Protein 3CLH (pdb70)

B-factor: mean 32.56, std 14.26, range [7.81, 137.0]

CATH classification: 3.40.50.1970 (+1 more: 1.20.1090.10)

Secondary structure (DSSP, 8-state):
-B--B-SSS-BEEESS---EE-SS-EEEEEEHHHHTTTHHHHHTTEE-S-EEEEEEPSSGGG-SHHHHHHHHHHHHHTT--TT-EEEEEESHHHHHHHHHHHHHBTT--EEEEEE-SHHIIIIISSS-EEEEEETTEEEEEEEE---SEEEE-TTSGGGS-HHHHHHHHHHHHHHHHHH-HHHHHHHHHS-TTTSHHHHHHHHHHHHHHH--TTTTTTHHHHHHHHHHTTTSS--HHHHHHHHHHHHHHHHHHHTSS-HHHHHHHHHHHHHTT--------EE-SSS-EE------HHHHHHHSTT--/-B--B-SS--EEEESSPP-EE-SS-EEEEEETTGGGTTHHHHHTTEE-S-EEEEEEPSSGGG-SHHHHHHHHHHHHHTT--TT-EEEEEESHHHHHHHHHHHHHBTT--EEEEEE-SHHIIIIITSS-EEEEEETTEEEEEEEE---SEEEE-TTGGGGS-HHHHHHHHHHHHHHHHHT-HHHHHHHHHS-TTTSHHHHHHHHHHHHHHH--TTTTTTHHHHHHHHHHH-TTT--HHHHHHHHHHHHHHHHHHTTSS-HHHHHHHHHHHHHTT-------EEEEETTEEEE-----HHHHHHHHTS--

Foldseek 3Di:
DDWDDQDPQEIEAAAQDAAAADAAEEEEEEEPVCCVPCVVVDVVRYHYPYYYYDYDYDDQVRQAVVSLVSSLVVCVVVPHEQAYEYEFEEALSRLQSRLQSQCPRNNHHAYEYEYLFLLCLQPNQPDQQHGGADPVGGSPDGDRGHHNYYYYYCVSHVPDDLQRNLLSVLLLLLLFQAANLVLLVCLLPDDCVVCVSVSSVVSNVSSSVCNDFSSCQLVVQLVVVCVVVVVPDDDSSLSSLVSNLLLLQLCCVVVQEPPVQSVSSVVSSVVSVNDDDPVQWHGNGGRHIDGDDPDDPVSSVVSPVRGD/DDWDAFVDDDTEAEAQDAQDAEAAEEEEEEEPVQCVPCVCVVVVRYDYDYYYYDYFYDDQVRQAVVSLVSLLVVCVVVPPEQAYEYEFREALSRLQSRLQSQCPRNVHHAYEYEYQALQRLLARLPLQQHAGADPVGGRPDGDRGHHRYYYYYCVSHVPDDPQSNLLSVLLLLQLQQAANLVLLVCLVPPDCVVCVSVSSVVSNVSSSVVNDPSSCQLVVQLVVCCVVVHVPPHDSSLSSLVSNLLLLLLCCLVVLDDPVQSVSSVVSCVVSPNDCDCCQWHASGRRHIDGDDDDDPVSSVVSVVRVD

Solvent-accessible surface area: 29070 Å² total; per-residue (Å²): 108,91,92,14,93,36,126,164,90,7,90,0,37,2,10,128,7,45,117,12,143,24,163,74,60,0,1,0,0,0,14,60,107,15,22,64,95,17,18,72,56,0,72,135,64,10,104,30,121,56,51,108,57,2,54,1,91,45,33,84,163,69,14,46,64,125,3,6,72,88,0,14,53,41,0,18,112,5,138,4,62,164,90,1,5,0,1,0,0,1,10,16,35,6,5,18,0,0,0,3,0,0,12,8,1,65,45,30,4,74,7,3,3,0,0,4,30,1,53,0,0,2,34,28,4,4,6,5,91,5,0,6,22,33,143,95,26,84,54,37,8,0,16,112,32,75,6,108,8,0,23,0,2,39,37,2,9,176,69,44,127,146,124,77,30,16,9,0,0,0,0,1,0,2,0,0,0,1,60,34,95,97,0,2,77,57,2,54,110,90,67,10,169,118,9,32,65,80,0,0,73,35,0,1,52,15,10,18,156,42,84,110,56,0,14,76,0,2,42,72,28,0,98,57,25,17,130,155,37,110,84,152,145,21,48,81,4,9,0,2,0,4,0,0,34,22,0,2,6,4,0,39,74,83,57,21,3,81,103,167,38,10,87,74,2,53,73,2,0,133,94,11,98,2,50,48,137,60,221,112,14,0,0,104,8,13,17,42,61,92,89,15,62,176,37,71,150,131,36,61,75,158,6,76,123,101,197,105,140,75,88,10,123,33,124,199,106,17,92,0,35,1,21,119,6,49,119,12,164,36,195,46,57,0,0,0,0,0,14,62,106,15,21,65,91,14,23,92,51,0,79,128,26,14,130,31,122,54,48,108,57,2,53,1,88,47,34,81,164,70,13,47,68,124,3,6,69,85,0,13,50,42,0,17,111,4,141,3,58,164,115,1,8,0,2,2,0,2,10,17,34,5,5,16,0,0,0,3,0,0,11,9,0,71,46,30,4,72,2,7,5,1,1,5,34,1,56,0,0,0,26,27,1,1,6,5,102,4,0,7,21,33,142,96,24,93,51,37,8,0,16,126,37,85,3,120,10,0,26,0,9,34,36,2,5,176,65,34,126,140,122,77,22,52,10,2,0,0,5,0,0,1,2,0,0,3,59,31,109,90,0,2,78,63,2,53,110,108,78,16,188,123,7,34,74,77,0,0,72,43,0,0,53,14,17,12,151,20,62,187,53,0,18,69,0,3,41,72,20,0,110,49,5,17,114,135,42,70,101,172,99,24,48,94,4,12,0,2,0,1,0,0,19,16,0,3,18,2,0,60,70,70,66,48,6,86,121,170,42,37,90,77,3,38,98,3,0,130,101,20,118,1,29,46,116,26,169,107,10,0,0,108,9,8,14,33,52,80,82,11,67,180,44,68,164,126,30,47,92,130,4,86,124,102,142,81

InterPro domains:
  IPR016037 3-dehydroquinate synthase AroB [MF_00110] (1-339)
  IPR016037 3-dehydroquinate synthase AroB [TIGR01357] (25-338)
  IPR030960 3-dehydroquinate synthase, N-terminal domain [PF01761] (57-169)
  IPR030963 3-dehydroquinate synthase family [PIRSF001455] (20-329)
  IPR050071 Dehydroquinate Synthase [PTHR43622] (26-341)
  IPR056179 3-dehydroquinate synthase, C-terminal domain [PF24621] (171-308)

Sequence (616 aa):
ILIPLKEKNYKVFLGELPEIKLKQKALIISDSIVAGLHLPYLLERLKALEVRVCVIESGEKYKNFHSLERILNNAFEMQLNRHSLMIALGGGVISDMVGFASSIYFRGIDFINIPTTLLAQVDASVGGKTGINTPYGKNLIGSFHQPKAVYMDLAFLKTLEKREFQAGVAEIIKMAVCFDKNLVERLETKDLKDCLEEVIFQSVNIKAQVVRAGLNYGHTFGHAIEKETDYERFLHGEAIAIGMRMANDLALSLGMLTLKEYERIENLLKKFDLIFHYKFILPKGVGAFEVASHIPKETIIKVLEKWHILIPLKEKNYKVFLGELPEIKLKQKALIISDSIVAGLHLPYLLERLKALEVRVCVIESGEKYKNFHSLERILNNAFEMQLNRHSLMIALGGGVISDMVGFASSIYFRGIDFINIPTTLLAQVDASVGGKTGINTPYGKNLIGSFHQPKAVYMDLAFLKTLEKREFQAGVAEIIKMAVCFDKNLVERLETKDLKDCLEEVIFQSVNIKAQVVRAGLNYGHTFGHAIEKETDYERFLHGEAIAIGMRMANDLALSLGMLTLKEYERIENLLKKFDLIFHYKFILPKGVGAFEVASHIPKETIIKVLEKWH

GO terms:
  GO:0003856 3-dehydroquinate synthase activity (F, EXP)

Nearest PDB structures (foldseek):
  3clh-assembly1_B  TM=9.891E-01  e=1.756E-57  Helicobacter pylori
  3okf-assembly1_B  TM=9.261E-01  e=2.966E-32  Vibrio cholerae O1 biovar El Tor str. N16961
  6lk2-assembly1_A  TM=9.214E-01  e=8.492E-32  Providencia alcalifaciens F90-2004
  6lk2-assembly1_C  TM=9.181E-01  e=7.127E-32  Providencia alcalifaciens F90-2004
  6lk2-assembly2_B  TM=9.109E-01  e=8.492E-32  Providencia alcalifaciens F90-2004

Structure (mmCIF, N/CA/C/O backbone):
data_3CLH
#
_entry.id   3CLH
#
_cell.length_a   158.294
_cell.length_b   158.294
_cell.length_c   97.387
_cell.angle_alpha   90.00
_cell.angle_beta   90.00
_cell.angle_gamma   120.00
#
_symmetry.space_group_name_H-M   'H 3'
#
loop_
_entity.id
_entity.type
_entity.pdbx_description
1 polymer '3-dehydroquinate synthase'
2 non-polymer 'ZINC ION'
3 non-polymer NICOTINAMIDE-ADENINE-DINUCLEOTIDE
4 water water
#
loop_
_atom_site.group_PDB
_atom_site.id
_atom_site.type_symbol
_atom_site.label_atom_id
_atom_site.label_alt_id
_atom_site.label_comp_id
_atom_site.label_asym_id
_atom_site.label_entity_id
_atom_site.label_seq_id
_atom_site.pdbx_PDB_ins_code
_atom_site.Cartn_x
_atom_site.Cartn_y
_atom_site.Cartn_z
_atom_site.occupancy
_atom_site.B_iso_or_equiv
_atom_site.auth_seq_id
_atom_site.auth_comp_id
_atom_site.auth_asym_id
_atom_site.auth_atom_id
_atom_site.pdbx_PDB_model_num
ATOM 1 N N . ILE A 1 4 ? 40.082 -28.266 40.179 1.00 24.78 4 ILE A N 1
ATOM 2 C CA . ILE A 1 4 ? 38.622 -28.440 40.447 1.00 25.97 4 ILE A CA 1
ATOM 3 C C . ILE A 1 4 ? 38.258 -29.880 40.797 1.00 27.80 4 ILE A C 1
ATOM 4 O O . ILE A 1 4 ? 38.751 -30.826 40.176 1.00 27.33 4 ILE A O 1
ATOM 9 N N . LEU A 1 5 ? 37.400 -30.032 41.803 1.00 28.80 5 LEU A N 1
ATOM 10 C CA . LEU A 1 5 ? 36.840 -31.332 42.164 1.00 31.90 5 LEU A CA 1
ATOM 11 C C . LEU A 1 5 ? 35.475 -31.489 41.506 1.00 33.05 5 LEU A C 1
ATOM 12 O O . LEU A 1 5 ? 34.706 -30.527 41.429 1.00 33.46 5 LEU A O 1
ATOM 17 N N . ILE A 1 6 ? 35.179 -32.696 41.027 1.00 35.22 6 ILE A N 1
ATOM 18 C CA . ILE A 1 6 ? 33.929 -32.945 40.302 1.00 37.69 6 ILE A CA 1
ATOM 19 C C . ILE A 1 6 ? 32.995 -33.958 40.995 1.00 39.28 6 ILE A C 1
ATOM 20 O O . ILE A 1 6 ? 33.105 -35.167 40.776 1.00 40.02 6 ILE A O 1
ATOM 25 N N . PRO A 1 7 ? 32.087 -33.464 41.860 1.00 40.87 7 PRO A N 1
ATOM 26 C CA . PRO A 1 7 ? 31.038 -34.324 42.407 1.00 41.95 7 PRO A CA 1
ATOM 27 C C . PRO A 1 7 ? 29.951 -34.621 41.374 1.00 42.58 7 PRO A C 1
ATOM 28 O O . PRO A 1 7 ? 29.467 -33.707 40.701 1.00 42.73 7 PRO A O 1
ATOM 32 N N . LEU A 1 8 ? 29.585 -35.895 41.258 1.00 43.99 8 LEU A N 1
ATOM 33 C CA . LEU A 1 8 ? 28.536 -36.334 40.342 1.00 45.92 8 LEU A CA 1
ATOM 34 C C . LEU A 1 8 ? 27.241 -36.548 41.123 1.00 46.61 8 LEU A C 1
ATOM 35 O O . LEU A 1 8 ? 27.249 -37.172 42.188 1.00 47.12 8 LEU A O 1
ATOM 40 N N . LYS A 1 9 ? 26.136 -36.027 40.593 1.00 47.78 9 LYS A N 1
ATOM 41 C CA . LYS A 1 9 ? 24.819 -36.211 41.205 1.00 49.22 9 LYS A CA 1
ATOM 42 C C . LYS A 1 9 ? 24.305 -37.638 41.033 1.00 50.51 9 LYS A C 1
ATOM 43 O O . LYS A 1 9 ? 24.282 -38.411 41.994 1.00 50.59 9 LYS A O 1
ATOM 49 N N . GLU A 1 10 ? 23.898 -37.979 39.812 1.00 51.94 10 GLU A N 1
ATOM 50 C CA . GLU A 1 10 ? 23.424 -39.328 39.489 1.00 53.03 10 GLU A CA 1
ATOM 51 C C . GLU A 1 10 ? 23.684 -39.709 38.031 1.00 54.09 10 GLU A C 1
ATOM 52 O O . GLU A 1 10 ? 24.146 -40.817 37.749 1.00 54.95 10 GLU A O 1
ATOM 58 N N . LYS A 1 11 ? 23.395 -38.782 37.117 1.00 53.72 11 LYS A N 1
ATOM 59 C CA . LYS A 1 11 ? 23.586 -38.990 35.680 1.00 53.15 11 LYS A CA 1
ATOM 60 C C . LYS A 1 11 ? 23.560 -37.661 34.923 1.00 51.11 11 LYS A C 1
ATOM 61 O O . LYS A 1 11 ? 24.336 -37.461 33.985 1.00 51.77 11 LYS A O 1
ATOM 67 N N . ASN A 1 12 ? 22.666 -36.765 35.342 1.00 48.52 12 ASN A N 1
ATOM 68 C CA . ASN A 1 12 ? 22.408 -35.503 34.641 1.00 45.75 12 ASN A CA 1
ATOM 69 C C . ASN A 1 12 ? 23.609 -34.566 34.503 1.00 41.77 12 ASN A C 1
ATOM 70 O O . ASN A 1 12 ? 24.103 -34.350 33.394 1.00 41.36 12 ASN A O 1
ATOM 75 N N . TYR A 1 13 ? 24.074 -34.018 35.624 1.00 36.39 13 TYR A N 1
ATOM 76 C CA . TYR A 1 13 ? 25.081 -32.956 35.599 1.00 32.57 13 TYR A CA 1
ATOM 77 C C . TYR A 1 13 ? 26.186 -33.117 36.643 1.00 30.80 13 TYR A C 1
ATOM 78 O O . TYR A 1 13 ? 26.073 -33.925 37.569 1.00 28.92 13 TYR A O 1
ATOM 87 N N . LYS A 1 14 ? 27.251 -32.335 36.476 1.00 30.27 14 LYS A N 1
ATOM 88 C CA . LYS A 1 14 ? 28.408 -32.370 37.366 1.00 30.33 14 LYS A CA 1
ATOM 89 C C . LYS A 1 14 ? 28.649 -31.009 38.013 1.00 28.79 14 LYS A C 1
ATOM 90 O O . LYS A 1 14 ? 28.582 -29.973 37.346 1.00 27.82 14 LYS A O 1
ATOM 96 N N . VAL A 1 15 ? 28.925 -31.023 39.314 1.00 27.40 15 VAL A N 1
ATOM 97 C CA . VAL A 1 15 ? 29.376 -29.831 40.028 1.00 26.45 15 VAL A CA 1
ATOM 98 C C . VAL A 1 15 ? 30.881 -29.674 39.802 1.00 26.70 15 VAL A C 1
ATOM 99 O O . VAL A 1 15 ? 31.600 -30.665 39.673 1.00 26.50 15 VAL A O 1
ATOM 103 N N . PHE A 1 16 ? 31.343 -28.429 39.727 1.00 25.44 16 PHE A N 1
ATOM 104 C CA . PHE A 1 16 ? 32.767 -28.142 39.581 1.00 25.14 16 PHE A CA 1
ATOM 105 C C . PHE A 1 16 ? 33.231 -27.224 40.709 1.00 25.11 16 PHE A C 1
ATOM 106 O O . PHE A 1 16 ? 33.083 -26.000 40.638 1.00 25.42 16 PHE A O 1
ATOM 114 N N . LEU A 1 17 ? 33.787 -27.834 41.753 1.00 24.00 17 LEU A N 1
ATOM 115 C CA . LEU A 1 17 ? 34.171 -27.119 42.966 1.00 23.30 17 LEU A CA 1
ATOM 116 C C . LEU A 1 17 ? 35.635 -26.683 42.907 1.00 23.10 17 LEU A C 1
ATOM 117 O O . LEU A 1 17 ? 36.546 -27.512 42.970 1.00 22.52 17 LEU A O 1
ATOM 122 N N . GLY A 1 18 ? 35.846 -25.374 42.784 1.00 22.20 18 GLY A N 1
ATOM 123 C CA . GLY A 1 18 ? 37.186 -24.798 42.689 1.00 21.46 18 GLY A CA 1
ATOM 124 C C . GLY A 1 18 ? 37.246 -23.627 41.726 1.00 21.75 18 GLY A C 1
ATOM 125 O O . GLY A 1 18 ? 36.223 -23.004 41.433 1.00 20.76 18 GLY A O 1
ATOM 126 N N . GLU A 1 19 ? 38.448 -23.334 41.232 1.00 22.84 19 GLU A N 1
ATOM 127 C CA . GLU A 1 19 ? 38.672 -22.216 40.311 1.00 24.58 19 GLU A CA 1
ATOM 128 C C . GLU A 1 19 ? 37.984 -22.436 38.966 1.00 24.79 19 GLU A C 1
ATOM 129 O O . GLU A 1 19 ? 38.157 -23.480 38.334 1.00 22.84 19 GLU A O 1
ATOM 135 N N . LEU A 1 20 ? 37.207 -21.441 38.542 1.00 25.62 20 LEU A N 1
ATOM 136 C CA . LEU A 1 20 ? 36.454 -21.499 37.289 1.00 27.50 20 LEU A CA 1
ATOM 137 C C . LEU A 1 20 ? 37.377 -21.719 36.086 1.00 28.93 20 LEU A C 1
ATOM 138 O O . LEU A 1 20 ? 38.319 -20.951 35.878 1.00 30.10 20 LEU A O 1
ATOM 143 N N . PRO A 1 21 ? 37.122 -22.787 35.304 1.00 29.91 21 PRO A N 1
ATOM 144 C CA . PRO A 1 21 ? 37.931 -23.090 34.126 1.00 30.74 21 PRO A CA 1
ATOM 145 C C . PRO A 1 21 ? 37.413 -22.396 32.863 1.00 32.51 21 PRO A C 1
ATOM 146 O O . PRO A 1 21 ? 36.454 -21.622 32.931 1.00 32.10 21 PRO A O 1
ATOM 150 N N . GLU A 1 22 ? 38.054 -22.672 31.729 1.00 34.90 22 GLU A N 1
ATOM 151 C CA . GLU A 1 22 ? 37.620 -22.146 30.438 1.00 36.14 22 GLU A CA 1
ATOM 152 C C . GLU A 1 22 ? 36.339 -22.847 29.989 1.00 35.60 22 GLU A C 1
ATOM 153 O O . GLU A 1 22 ? 36.320 -24.066 29.801 1.00 35.70 22 GLU A O 1
ATOM 159 N N . ILE A 1 23 ? 35.273 -22.067 29.829 1.00 35.27 23 ILE A N 1
ATOM 160 C CA . ILE A 1 23 ? 33.990 -22.594 29.373 1.00 35.08 23 ILE A CA 1
ATOM 161 C C . ILE A 1 23 ? 33.800 -22.279 27.888 1.00 35.02 23 ILE A C 1
ATOM 162 O O . ILE A 1 23 ? 33.408 -21.167 27.519 1.00 35.12 23 ILE A O 1
ATOM 167 N N . LYS A 1 24 ? 34.098 -23.265 27.046 1.00 35.93 24 LYS A N 1
ATOM 168 C CA . LYS A 1 24 ? 33.944 -23.129 25.601 1.00 36.35 24 LYS A CA 1
ATOM 169 C C . LYS A 1 24 ? 32.613 -23.729 25.155 1.00 35.75 24 LYS A C 1
ATOM 170 O O . LYS A 1 24 ? 32.315 -24.891 25.442 1.00 35.84 24 LYS A O 1
ATOM 176 N N . LEU A 1 25 ? 31.821 -22.920 24.456 1.00 35.73 25 LEU A N 1
ATOM 177 C CA . LEU A 1 25 ? 30.477 -23.307 24.034 1.00 35.86 25 LEU A CA 1
ATOM 178 C C . LEU A 1 25 ? 30.296 -23.130 22.530 1.00 35.93 25 LEU A C 1
ATOM 179 O O . LEU A 1 25 ? 30.810 -22.175 21.942 1.00 35.40 25 LEU A O 1
ATOM 184 N N . LYS A 1 26 ? 29.562 -24.056 21.918 1.00 36.64 26 LYS A N 1
ATOM 185 C CA . LYS A 1 26 ? 29.256 -23.992 20.489 1.00 37.32 26 LYS A CA 1
ATOM 186 C C . LYS A 1 26 ? 27.895 -23.343 20.217 1.00 36.42 26 LYS A C 1
ATOM 187 O O . LYS A 1 26 ? 27.360 -23.443 19.108 1.00 37.94 26 LYS A O 1
ATOM 193 N N . GLN A 1 27 ? 27.345 -22.677 21.231 1.00 34.83 27 GLN A N 1
ATOM 194 C CA . GLN A 1 27 ? 26.042 -22.019 21.122 1.00 33.51 27 GLN A CA 1
ATOM 195 C C . GLN A 1 27 ? 26.059 -20.617 21.733 1.00 30.71 27 GLN A C 1
ATOM 196 O O . GLN A 1 27 ? 26.976 -20.267 22.479 1.00 28.85 27 GLN A O 1
ATOM 202 N N . LYS A 1 28 ? 25.039 -19.824 21.406 1.00 28.39 28 LYS A N 1
ATOM 203 C CA . LYS A 1 28 ? 24.884 -18.472 21.943 1.00 27.86 28 LYS A CA 1
ATOM 204 C C . LYS A 1 28 ? 24.531 -18.511 23.429 1.00 26.39 28 LYS A C 1
ATOM 205 O O . LYS A 1 28 ? 23.800 -19.398 23.877 1.00 26.58 28 LYS A O 1
ATOM 211 N N . ALA A 1 29 ? 25.051 -17.545 24.184 1.00 24.70 29 ALA A N 1
ATOM 212 C CA . ALA A 1 29 ? 24.866 -17.512 25.634 1.00 23.11 29 ALA A CA 1
ATOM 213 C C . ALA A 1 29 ? 24.407 -16.151 26.152 1.00 21.76 29 ALA A C 1
ATOM 214 O O . ALA A 1 29 ? 24.854 -15.108 25.670 1.00 20.71 29 ALA A O 1
ATOM 216 N N . LEU A 1 30 ? 23.513 -16.181 27.137 1.00 19.13 30 LEU A N 1
ATOM 217 C CA . LEU A 1 30 ? 23.036 -14.974 27.809 1.00 17.80 30 LEU A CA 1
ATOM 218 C C . LEU A 1 30 ? 23.341 -15.054 29.304 1.00 17.30 30 LEU A C 1
ATOM 219 O O . LEU A 1 30 ? 22.822 -15.926 30.006 1.00 17.86 30 LEU A O 1
ATOM 224 N N . ILE A 1 31 ? 24.191 -14.146 29.778 1.00 16.53 31 ILE A N 1
ATOM 225 C CA . ILE A 1 31 ? 24.554 -14.086 31.194 1.00 15.68 31 ILE A CA 1
ATOM 226 C C . ILE A 1 31 ? 23.603 -13.158 31.945 1.00 16.52 31 ILE A C 1
ATOM 227 O O . ILE A 1 31 ? 23.391 -12.012 31.541 1.00 15.73 31 ILE A O 1
ATOM 232 N N . ILE A 1 32 ? 23.029 -13.665 33.033 1.00 16.53 32 ILE A N 1
ATOM 233 C CA . ILE A 1 32 ? 22.160 -12.868 33.894 1.00 17.19 32 ILE A CA 1
ATOM 234 C C . ILE A 1 32 ? 22.777 -12.736 35.286 1.00 17.91 32 ILE A C 1
ATOM 235 O O . ILE A 1 32 ? 23.078 -13.736 35.943 1.00 18.73 32 ILE A O 1
ATOM 240 N N . SER A 1 33 ? 22.967 -11.492 35.717 1.00 17.54 33 SER A N 1
ATOM 241 C CA . SER A 1 33 ? 23.567 -11.182 37.012 1.00 17.85 33 SER A CA 1
ATOM 242 C C . SER A 1 33 ? 22.825 -10.023 37.680 1.00 17.77 33 SER A C 1
ATOM 243 O O . SER A 1 33 ? 21.921 -9.435 37.083 1.00 17.79 33 SER A O 1
ATOM 246 N N . ASP A 1 34 ? 23.195 -9.709 38.921 1.00 16.03 34 ASP A N 1
ATOM 247 C CA . ASP A 1 34 ? 22.636 -8.547 39.614 1.00 15.04 34 ASP A CA 1
ATOM 248 C C . ASP A 1 34 ? 23.617 -7.371 39.640 1.00 14.59 34 ASP A C 1
ATOM 249 O O . ASP A 1 34 ? 24.788 -7.527 39.287 1.00 15.10 34 ASP A O 1
ATOM 254 N N . SER A 1 35 ? 23.129 -6.206 40.063 1.00 14.11 35 SER A N 1
ATOM 255 C CA . SER A 1 35 ? 23.904 -4.960 40.046 1.00 13.41 35 SER A CA 1
ATOM 256 C C . SER A 1 35 ? 25.216 -5.020 40.836 1.00 14.70 35 SER A C 1
ATOM 257 O O . SER A 1 35 ? 26.221 -4.445 40.413 1.00 14.81 35 SER A O 1
ATOM 260 N N . ILE A 1 36 ? 25.200 -5.715 41.971 1.00 15.55 36 ILE A N 1
ATOM 261 C CA . ILE A 1 36 ? 26.381 -5.821 42.834 1.00 16.80 36 ILE A CA 1
ATOM 262 C C . ILE A 1 36 ? 27.401 -6.832 42.291 1.00 17.46 36 ILE A C 1
ATOM 263 O O . ILE A 1 36 ? 28.602 -6.548 42.258 1.00 17.71 36 ILE A O 1
ATOM 268 N N . VAL A 1 37 ? 26.917 -7.997 41.862 1.00 17.82 37 VAL A N 1
ATOM 269 C CA . VAL A 1 37 ? 27.778 -9.065 41.335 1.00 17.42 37 VAL A CA 1
ATOM 270 C C . VAL A 1 37 ? 28.431 -8.677 40.002 1.00 17.82 37 VAL A C 1
ATOM 271 O O . VAL A 1 37 ? 29.590 -9.019 39.752 1.00 18.68 37 VAL A O 1
ATOM 275 N N . ALA A 1 38 ? 27.690 -7.951 39.164 1.00 17.59 38 ALA A N 1
ATOM 276 C CA . ALA A 1 38 ? 28.184 -7.509 37.856 1.00 17.24 38 ALA A CA 1
ATOM 277 C C . ALA A 1 38 ? 29.376 -6.554 37.954 1.00 17.33 38 ALA A C 1
ATOM 278 O O . ALA A 1 38 ? 30.212 -6.501 37.049 1.00 17.68 38 ALA A O 1
ATOM 280 N N . GLY A 1 39 ? 29.444 -5.803 39.050 1.00 18.80 39 GLY A N 1
ATOM 281 C CA . GLY A 1 39 ? 30.549 -4.877 39.290 1.00 19.73 39 GLY A CA 1
ATOM 282 C C . GLY A 1 39 ? 31.656 -5.459 40.150 1.00 19.29 39 GLY A C 1
ATOM 283 O O . GLY A 1 39 ? 32.509 -4.723 40.651 1.00 20.62 39 GLY A O 1
ATOM 284 N N . LEU A 1 40 ? 31.643 -6.781 40.321 1.00 19.49 40 LEU A N 1
ATOM 285 C CA . LEU A 1 40 ? 32.632 -7.467 41.152 1.00 18.76 40 LEU A CA 1
ATOM 286 C C . LEU A 1 40 ? 33.163 -8.757 40.526 1.00 18.83 40 LEU A C 1
ATOM 287 O O . LEU A 1 40 ? 34.367 -9.020 40.574 1.00 18.65 40 LEU A O 1
ATOM 292 N N . HIS A 1 41 ? 32.269 -9.553 39.941 1.00 18.51 41 HIS A N 1
ATOM 293 C CA . HIS A 1 41 ? 32.620 -10.904 39.492 1.00 18.31 41 HIS A CA 1
ATOM 294 C C . HIS A 1 41 ? 32.260 -11.231 38.039 1.00 19.49 41 HIS A C 1
ATOM 295 O O . HIS A 1 41 ? 32.483 -12.357 37.583 1.00 19.77 41 HIS A O 1
ATOM 302 N N . LEU A 1 42 ? 31.712 -10.257 37.316 1.00 20.74 42 LEU A N 1
ATOM 303 C CA . LEU A 1 42 ? 31.366 -10.450 35.903 1.00 21.45 42 LEU A CA 1
ATOM 304 C C . LEU A 1 42 ? 32.594 -10.563 34.978 1.00 21.61 42 LEU A C 1
ATOM 305 O O . LEU A 1 42 ? 32.593 -11.399 34.071 1.00 23.05 42 LEU A O 1
ATOM 310 N N . PRO A 1 43 ? 33.634 -9.720 35.193 1.00 22.74 43 PRO A N 1
ATOM 311 C CA . PRO A 1 43 ? 34.878 -9.854 34.423 1.00 22.91 43 PRO A CA 1
ATOM 312 C C . PRO A 1 43 ? 35.566 -11.206 34.611 1.00 23.97 43 PRO A C 1
ATOM 313 O O . PRO A 1 43 ? 36.208 -11.702 33.683 1.00 25.15 43 PRO A O 1
ATOM 317 N N . TYR A 1 44 ? 35.429 -11.783 35.805 1.00 24.46 44 TYR A N 1
ATOM 318 C CA . TYR A 1 44 ? 36.000 -13.091 36.129 1.00 24.55 44 TYR A CA 1
ATOM 319 C C . TYR A 1 44 ? 35.418 -14.194 35.245 1.00 24.40 44 TYR A C 1
ATOM 320 O O . TYR A 1 44 ? 36.125 -15.126 34.859 1.00 25.52 44 TYR A O 1
ATOM 329 N N . LEU A 1 45 ? 34.129 -14.075 34.931 1.00 23.58 45 LEU A N 1
ATOM 330 C CA . LEU A 1 45 ? 33.435 -15.035 34.077 1.00 22.10 45 LEU A CA 1
ATOM 331 C C . LEU A 1 45 ? 33.690 -14.775 32.591 1.00 22.22 45 LEU A C 1
ATOM 332 O O . LEU A 1 45 ? 33.918 -15.713 31.825 1.00 21.43 45 LEU A O 1
ATOM 337 N N . LEU A 1 46 ? 33.655 -13.502 32.199 1.00 22.38 46 LEU A N 1
ATOM 338 C CA . LEU A 1 46 ? 33.793 -13.101 30.794 1.00 23.87 46 LEU A CA 1
ATOM 339 C C . LEU A 1 46 ? 35.169 -13.396 30.191 1.00 25.02 46 LEU A C 1
ATOM 340 O O . LEU A 1 46 ? 35.283 -13.630 28.986 1.00 23.72 46 LEU A O 1
ATOM 345 N N . GLU A 1 47 ? 36.203 -13.381 31.031 1.00 27.21 47 GLU A N 1
ATOM 346 C CA . GLU A 1 47 ? 37.576 -13.641 30.590 1.00 29.73 47 GLU A CA 1
ATOM 347 C C . GLU A 1 47 ? 37.824 -15.105 30.224 1.00 29.71 47 GLU A C 1
ATOM 348 O O . GLU A 1 47 ? 38.726 -15.408 29.439 1.00 29.90 47 GLU A O 1
ATOM 354 N N . ARG A 1 48 ? 37.021 -16.003 30.791 1.00 29.76 48 ARG A N 1
ATOM 355 C CA . ARG A 1 48 ? 37.170 -17.441 30.555 1.00 30.10 48 ARG A CA 1
ATOM 356 C C . ARG A 1 48 ? 35.915 -18.087 29.951 1.00 29.77 48 ARG A C 1
ATOM 357 O O . ARG A 1 48 ? 35.683 -19.289 30.110 1.00 31.17 48 ARG A O 1
ATOM 365 N N . LEU A 1 49 ? 35.118 -17.280 29.253 1.00 29.18 49 LEU A N 1
ATOM 366 C CA . LEU A 1 49 ? 33.937 -17.770 28.546 1.00 28.94 49 LEU A CA 1
ATOM 367 C C . LEU A 1 49 ? 34.068 -17.522 27.046 1.00 29.23 49 LEU A C 1
ATOM 368 O O . LEU A 1 49 ? 34.302 -16.391 26.611 1.00 28.89 49 LEU A O 1
ATOM 373 N N . LYS A 1 50 ? 33.922 -18.590 26.265 1.00 30.75 50 LYS A N 1
ATOM 374 C CA . LYS A 1 50 ? 33.985 -18.510 24.808 1.00 32.52 50 LYS A CA 1
ATOM 375 C C . LYS A 1 50 ? 32.729 -19.119 24.191 1.00 31.55 50 LYS A C 1
ATOM 376 O O . LYS A 1 50 ? 32.420 -20.290 24.419 1.00 31.30 50 LYS A O 1
ATOM 382 N N . ALA A 1 51 ? 32.007 -18.311 23.417 1.00 31.25 51 ALA A N 1
ATOM 383 C CA . ALA A 1 51 ? 30.760 -18.736 22.781 1.00 30.46 51 ALA A CA 1
ATOM 384 C C . ALA A 1 51 ? 30.547 -18.025 21.444 1.00 29.96 51 ALA A C 1
ATOM 385 O O . ALA A 1 51 ? 31.341 -17.160 21.062 1.00 30.15 51 ALA A O 1
ATOM 387 N N . LEU A 1 52 ? 29.481 -18.400 20.737 1.00 29.16 52 LEU A N 1
ATOM 388 C CA . LEU A 1 52 ? 29.111 -17.759 19.472 1.00 29.22 52 LEU A CA 1
ATOM 389 C C . LEU A 1 52 ? 28.739 -16.289 19.663 1.00 28.28 52 LEU A C 1
ATOM 390 O O . LEU A 1 52 ? 29.204 -15.425 18.916 1.00 28.46 52 LEU A O 1
ATOM 395 N N . GLU A 1 53 ? 27.902 -16.017 20.663 1.00 27.07 53 GLU A N 1
ATOM 396 C CA . GLU A 1 53 ? 27.532 -14.649 21.026 1.00 24.93 53 GLU A CA 1
ATOM 397 C C . GLU A 1 53 ? 27.220 -14.552 22.517 1.00 23.71 53 GLU A C 1
ATOM 398 O O . GLU A 1 53 ? 26.477 -15.373 23.062 1.00 24.68 53 GLU A O 1
ATOM 404 N N . VAL A 1 54 ? 27.797 -13.543 23.167 1.00 22.80 54 VAL A N 1
ATOM 405 C CA . VAL A 1 54 ? 27.620 -13.332 24.603 1.00 22.01 54 VAL A CA 1
ATOM 406 C C . VAL A 1 54 ? 27.020 -11.952 24.883 1.00 20.80 54 VAL A C 1
ATOM 407 O O . VAL A 1 54 ? 27.609 -10.926 24.532 1.00 20.63 54 VAL A O 1
ATOM 411 N N . ARG A 1 55 ? 25.844 -11.944 25.506 1.00 18.84 55 ARG A N 1
ATOM 412 C CA . ARG A 1 55 ? 25.193 -10.706 25.939 1.00 17.73 55 ARG A CA 1
ATOM 413 C C . ARG A 1 55 ? 24.813 -10.781 27.416 1.00 17.73 55 ARG A C 1
ATOM 414 O O . ARG A 1 55 ? 24.516 -11.860 27.936 1.00 18.60 55 ARG A O 1
ATOM 422 N N . VAL A 1 56 ? 24.824 -9.630 28.084 1.00 17.09 56 VAL A N 1
ATOM 423 C CA . VAL A 1 56 ? 24.584 -9.563 29.527 1.00 16.52 56 VAL A CA 1
ATOM 424 C C . VAL A 1 56 ? 23.268 -8.855 29.858 1.00 17.02 56 VAL A C 1
ATOM 425 O O . VAL A 1 56 ? 22.976 -7.783 29.323 1.00 16.41 56 VAL A O 1
ATOM 429 N N . CYS A 1 57 ? 22.481 -9.475 30.735 1.00 17.04 57 CYS A N 1
ATOM 430 C CA . CYS A 1 57 ? 21.264 -8.873 31.272 1.00 16.55 57 CYS A CA 1
ATOM 431 C C . CYS A 1 57 ? 21.396 -8.738 32.787 1.00 17.13 57 CYS A C 1
ATOM 432 O O . CYS A 1 57 ? 21.576 -9.733 33.491 1.00 18.54 57 CYS A O 1
ATOM 435 N N . VAL A 1 58 ? 21.310 -7.506 33.282 1.00 16.70 58 VAL A N 1
ATOM 436 C CA . VAL A 1 58 ? 21.495 -7.242 34.710 1.00 15.47 58 VAL A CA 1
ATOM 437 C C . VAL A 1 58 ? 20.195 -6.831 35.406 1.00 15.99 58 VAL A C 1
ATOM 438 O O . VAL A 1 58 ? 19.538 -5.866 35.010 1.00 15.46 58 VAL A O 1
ATOM 442 N N . ILE A 1 59 ? 19.836 -7.593 36.436 1.00 15.80 59 ILE A N 1
ATOM 443 C CA . ILE A 1 59 ? 18.697 -7.286 37.295 1.00 15.26 59 ILE A CA 1
ATOM 444 C C . ILE A 1 59 ? 19.198 -6.473 38.490 1.00 15.88 59 ILE A C 1
ATOM 445 O O . ILE A 1 59 ? 20.369 -6.567 38.859 1.00 16.64 59 ILE A O 1
ATOM 450 N N . GLU A 1 60 ? 18.320 -5.667 39.080 1.00 15.43 60 GLU A N 1
ATOM 451 C CA . GLU A 1 60 ? 18.653 -4.924 40.295 1.00 16.01 60 GLU A CA 1
ATOM 452 C C . GLU A 1 60 ? 18.737 -5.871 41.490 1.00 16.16 60 GLU A C 1
ATOM 453 O O . GLU A 1 60 ? 17.934 -6.799 41.614 1.00 17.02 60 GLU A O 1
ATOM 459 N N . SER A 1 61 ? 19.715 -5.627 42.361 1.00 16.58 61 SER A N 1
ATOM 460 C CA . SER A 1 61 ? 19.953 -6.467 43.535 1.00 15.80 61 SER A CA 1
ATOM 461 C C . SER A 1 61 ? 18.833 -6.353 44.568 1.00 16.62 61 SER A C 1
ATOM 462 O O . SER A 1 61 ? 18.369 -5.252 44.872 1.00 16.54 61 SER A O 1
ATOM 465 N N . GLY A 1 62 ? 18.408 -7.498 45.098 1.00 16.66 62 GLY A N 1
ATOM 466 C CA . GLY A 1 62 ? 17.379 -7.538 46.134 1.00 16.57 62 GLY A CA 1
ATOM 467 C C . GLY A 1 62 ? 16.372 -8.664 45.986 1.00 17.75 62 GLY A C 1
ATOM 468 O O . GLY A 1 62 ? 16.204 -9.226 44.900 1.00 15.58 62 GLY A O 1
ATOM 469 N N . GLU A 1 63 ? 15.705 -8.985 47.092 1.00 18.51 63 GLU A N 1
ATOM 470 C CA . GLU A 1 63 ? 14.657 -10.006 47.129 1.00 19.04 63 GLU A CA 1
ATOM 471 C C . GLU A 1 63 ? 13.370 -9.502 46.472 1.00 19.83 63 GLU A C 1
ATOM 472 O O . GLU A 1 63 ? 12.609 -10.285 45.899 1.00 21.19 63 GLU A O 1
ATOM 478 N N . LYS A 1 64 ? 13.143 -8.191 46.553 1.00 20.72 64 LYS A N 1
ATOM 479 C CA . LYS A 1 64 ? 11.942 -7.558 45.996 1.00 20.17 64 LYS A CA 1
ATOM 480 C C . LYS A 1 64 ? 11.879 -7.591 44.464 1.00 19.94 64 LYS A C 1
ATOM 481 O O . LYS A 1 64 ? 10.817 -7.368 43.878 1.00 19.37 64 LYS A O 1
ATOM 487 N N . TYR A 1 65 ? 13.014 -7.873 43.828 1.00 18.48 65 TYR A N 1
ATOM 488 C CA . TYR A 1 65 ? 13.089 -7.960 42.369 1.00 18.41 65 TYR A CA 1
ATOM 489 C C . TYR A 1 65 ? 12.886 -9.384 41.848 1.00 18.22 65 TYR A C 1
ATOM 490 O O . TYR A 1 65 ? 12.922 -9.620 40.640 1.00 18.46 65 TYR A O 1
ATOM 499 N N . LYS A 1 66 ? 12.664 -10.325 42.764 1.00 17.95 66 LYS A N 1
ATOM 500 C CA . LYS A 1 66 ? 12.368 -11.709 42.401 1.00 18.10 66 LYS A CA 1
ATOM 501 C C . LYS A 1 66 ? 10.882 -11.843 42.059 1.00 18.79 66 LYS A C 1
ATOM 502 O O . LYS A 1 66 ? 10.092 -12.369 42.846 1.00 17.54 66 LYS A O 1
ATOM 508 N N . ASN A 1 67 ? 10.512 -11.349 40.880 1.00 19.34 67 ASN A N 1
ATOM 509 C CA . ASN A 1 67 ? 9.119 -11.349 40.430 1.00 19.01 67 ASN A CA 1
ATOM 510 C C . ASN A 1 67 ? 8.986 -11.592 38.924 1.00 20.14 67 ASN A C 1
ATOM 511 O O . ASN A 1 67 ? 9.940 -12.028 38.275 1.00 19.84 67 ASN A O 1
ATOM 516 N N . PHE A 1 68 ? 7.801 -11.314 38.381 1.00 21.08 68 PHE A N 1
ATOM 517 C CA . PHE A 1 68 ? 7.547 -11.466 36.948 1.00 21.95 68 PHE A CA 1
ATOM 518 C C . PHE A 1 68 ? 8.253 -10.395 36.115 1.00 22.01 68 PHE A C 1
ATOM 519 O O . PHE A 1 68 ? 8.738 -10.681 35.019 1.00 22.62 68 PHE A O 1
ATOM 527 N N . HIS A 1 69 ? 8.301 -9.171 36.641 1.00 21.44 69 HIS A N 1
ATOM 528 C CA . HIS A 1 69 ? 8.890 -8.029 35.935 1.00 21.91 69 HIS A CA 1
ATOM 529 C C . HIS A 1 69 ? 10.348 -8.270 35.538 1.00 20.31 69 HIS A C 1
ATOM 530 O O . HIS A 1 69 ? 10.762 -7.913 34.433 1.00 19.89 69 HIS A O 1
ATOM 537 N N . SER A 1 70 ? 11.115 -8.873 36.443 1.00 18.02 70 SER A N 1
ATOM 538 C CA . SER A 1 70 ? 12.506 -9.228 36.172 1.00 17.16 70 SER A CA 1
ATOM 539 C C . SER A 1 70 ? 12.597 -10.472 35.293 1.00 16.66 70 SER A C 1
ATOM 540 O O . SER A 1 70 ? 13.490 -10.577 34.451 1.00 15.90 70 SER A O 1
ATOM 543 N N . LEU A 1 71 ? 11.668 -11.405 35.499 1.00 17.16 71 LEU A N 1
ATOM 544 C CA . LEU A 1 71 ? 11.585 -12.632 34.707 1.00 18.42 71 LEU A CA 1
ATOM 545 C C . LEU A 1 71 ? 11.285 -12.327 33.239 1.00 19.16 71 LEU A C 1
ATOM 546 O O . LEU A 1 71 ? 11.841 -12.963 32.341 1.00 19.63 71 LEU A O 1
ATOM 551 N N . GLU A 1 72 ? 10.407 -11.350 33.013 1.00 18.70 72 GLU A N 1
ATOM 552 C CA . GLU A 1 72 ? 10.054 -10.893 31.670 1.00 20.09 72 GLU A CA 1
ATOM 553 C C . GLU A 1 72 ? 11.262 -10.279 30.962 1.00 18.88 72 GLU A C 1
ATOM 554 O O . GLU A 1 72 ? 11.448 -10.477 29.761 1.00 19.61 72 GLU A O 1
ATOM 560 N N . ARG A 1 73 ? 12.079 -9.546 31.718 1.00 18.16 73 ARG A N 1
ATOM 561 C CA . ARG A 1 73 ? 13.292 -8.918 31.191 1.00 17.52 73 ARG A CA 1
ATOM 562 C C . ARG A 1 73 ? 14.350 -9.941 30.773 1.00 17.29 73 ARG A C 1
ATOM 563 O O . ARG A 1 73 ? 15.034 -9.751 29.767 1.00 16.85 73 ARG A O 1
ATOM 571 N N . ILE A 1 74 ? 14.476 -11.017 31.549 1.00 17.26 74 ILE A N 1
ATOM 572 C CA . ILE A 1 74 ? 15.400 -12.111 31.234 1.00 16.75 74 ILE A CA 1
ATOM 573 C C . ILE A 1 74 ? 14.972 -12.822 29.946 1.00 17.07 74 ILE A C 1
ATOM 574 O O . ILE A 1 74 ? 15.811 -13.166 29.109 1.00 18.25 74 ILE A O 1
ATOM 579 N N . LEU A 1 75 ? 13.663 -13.023 29.794 1.00 17.59 75 LEU A N 1
ATOM 580 C CA . LEU A 1 75 ? 13.098 -13.641 28.595 1.00 18.24 75 LEU A CA 1
ATOM 581 C C . LEU A 1 75 ? 13.236 -12.737 27.371 1.00 19.09 75 LEU A C 1
ATOM 582 O O . LEU A 1 75 ? 13.603 -13.205 26.292 1.00 19.30 75 LEU A O 1
ATOM 587 N N . ASN A 1 76 ? 12.949 -11.447 27.549 1.00 19.51 76 ASN A N 1
ATOM 588 C CA . ASN A 1 76 ? 13.050 -10.463 26.467 1.00 20.52 76 ASN A CA 1
ATOM 589 C C . ASN A 1 76 ? 14.474 -10.278 25.944 1.00 20.84 76 ASN A C 1
ATOM 590 O O . ASN A 1 76 ? 14.676 -10.118 24.739 1.00 21.76 76 ASN A O 1
ATOM 595 N N . ASN A 1 77 ? 15.450 -10.303 26.852 1.00 20.21 77 ASN A N 1
ATOM 596 C CA . ASN A 1 77 ? 16.867 -10.244 26.482 1.00 19.13 77 ASN A CA 1
ATOM 597 C C . ASN A 1 77 ? 17.307 -11.458 25.669 1.00 18.75 77 ASN A C 1
ATOM 598 O O . ASN A 1 77 ? 18.185 -11.355 24.809 1.00 17.99 77 ASN A O 1
ATOM 603 N N . ALA A 1 78 ? 16.690 -12.603 25.954 1.00 19.59 78 ALA A N 1
ATOM 604 C CA . ALA A 1 78 ? 16.922 -13.831 25.201 1.00 19.02 78 ALA A CA 1
ATOM 605 C C . ALA A 1 78 ? 16.278 -13.757 23.817 1.00 20.03 78 ALA A C 1
ATOM 606 O O . ALA A 1 78 ? 16.811 -14.304 22.849 1.00 19.95 78 ALA A O 1
ATOM 608 N N . PHE A 1 79 ? 15.134 -13.079 23.735 1.00 21.65 79 PHE A N 1
ATOM 609 C CA . PHE A 1 79 ? 14.438 -12.864 22.466 1.00 22.76 79 PHE A CA 1
ATOM 610 C C . PHE A 1 79 ? 15.146 -11.836 21.583 1.00 23.33 79 PHE A C 1
ATOM 611 O O . PHE A 1 79 ? 15.132 -11.953 20.355 1.00 25.34 79 PHE A O 1
ATOM 619 N N . GLU A 1 80 ? 15.757 -10.834 22.215 1.00 23.54 80 GLU A N 1
ATOM 620 C CA . GLU A 1 80 ? 16.441 -9.749 21.504 1.00 23.83 80 GLU A CA 1
ATOM 621 C C . GLU A 1 80 ? 17.693 -10.210 20.757 1.00 24.19 80 GLU A C 1
ATOM 622 O O . GLU A 1 80 ? 17.990 -9.709 19.670 1.00 24.37 80 GLU A O 1
ATOM 628 N N . MET A 1 81 ? 18.419 -11.160 21.342 1.00 24.22 81 MET A N 1
ATOM 629 C CA . MET A 1 81 ? 19.622 -11.713 20.715 1.00 23.59 81 MET A CA 1
ATOM 630 C C . MET A 1 81 ? 19.332 -12.994 19.925 1.00 24.23 81 MET A C 1
ATOM 631 O O . MET A 1 81 ? 20.255 -13.665 19.451 1.00 23.35 81 MET A O 1
ATOM 636 N N . GLN A 1 82 ? 18.043 -13.312 19.789 1.00 25.61 82 GLN A N 1
ATOM 637 C CA . GLN A 1 82 ? 17.556 -14.478 19.040 1.00 27.43 82 GLN A CA 1
ATOM 638 C C . GLN A 1 82 ? 18.112 -15.812 19.549 1.00 26.42 82 GLN A C 1
ATOM 639 O O . GLN A 1 82 ? 18.842 -16.508 18.836 1.00 27.06 82 GLN A O 1
ATOM 645 N N . LEU A 1 83 ? 17.765 -16.153 20.787 1.00 25.64 83 LEU A N 1
ATOM 646 C CA . LEU A 1 83 ? 18.120 -17.451 21.353 1.00 25.56 83 LEU A CA 1
ATOM 647 C C . LEU A 1 83 ? 17.070 -18.493 20.982 1.00 26.16 83 LEU A C 1
ATOM 648 O O . LEU A 1 83 ? 15.874 -18.195 20.944 1.00 25.52 83 LEU A O 1
ATOM 653 N N . ASN A 1 84 ? 17.527 -19.709 20.698 1.00 27.23 84 ASN A N 1
ATOM 654 C CA . ASN A 1 84 ? 16.635 -20.818 20.359 1.00 27.01 84 ASN A CA 1
ATOM 655 C C . ASN A 1 84 ? 16.740 -21.977 21.354 1.00 27.50 84 ASN A C 1
ATOM 656 O O . ASN A 1 84 ? 17.244 -21.799 22.465 1.00 26.64 84 ASN A O 1
ATOM 661 N N . ARG A 1 85 ? 16.263 -23.155 20.952 1.00 26.64 85 ARG A N 1
ATOM 662 C CA . ARG A 1 85 ? 16.257 -24.339 21.820 1.00 26.97 85 ARG A CA 1
ATOM 663 C C . ARG A 1 85 ? 17.653 -24.913 22.093 1.00 26.58 85 ARG A C 1
ATOM 664 O O . ARG A 1 85 ? 17.833 -25.705 23.022 1.00 25.45 85 ARG A O 1
ATOM 672 N N . HIS A 1 86 ? 18.630 -24.506 21.285 1.00 26.63 86 HIS A N 1
ATOM 673 C CA . HIS A 1 86 ? 20.014 -24.953 21.440 1.00 27.19 86 HIS A CA 1
ATOM 674 C C . HIS A 1 86 ? 20.820 -24.024 22.351 1.00 26.00 86 HIS A C 1
ATOM 675 O O . HIS A 1 86 ? 21.880 -24.404 22.854 1.00 25.48 86 HIS A O 1
ATOM 682 N N . SER A 1 87 ? 20.302 -22.816 22.564 1.00 24.72 87 SER A N 1
ATOM 683 C CA . SER A 1 87 ? 21.004 -21.763 23.303 1.00 23.84 87 SER A CA 1
ATOM 684 C C . SER A 1 87 ? 21.137 -22.028 24.807 1.00 23.50 87 SER A C 1
ATOM 685 O O . SER A 1 87 ? 20.523 -22.954 25.344 1.00 21.96 87 SER A O 1
ATOM 688 N N . LEU A 1 88 ? 21.941 -21.200 25.472 1.00 23.23 88 LEU A N 1
ATOM 689 C CA . LEU A 1 88 ? 22.252 -21.366 26.891 1.00 22.69 88 LEU A CA 1
ATOM 690 C C . LEU A 1 88 ? 22.032 -20.078 27.688 1.00 21.34 88 LEU A C 1
ATOM 691 O O . LEU A 1 88 ? 22.223 -18.975 27.172 1.00 21.29 88 LEU A O 1
ATOM 696 N N . MET A 1 89 ? 21.624 -20.236 28.946 1.00 20.20 89 MET A N 1
ATOM 697 C CA . MET A 1 89 ? 21.547 -19.128 29.898 1.00 19.57 89 MET A CA 1
ATOM 698 C C . MET A 1 89 ? 22.547 -19.344 31.032 1.00 19.72 89 MET A C 1
ATOM 699 O O . MET A 1 89 ? 22.747 -20.471 31.486 1.00 19.10 89 MET A O 1
ATOM 704 N N . ILE A 1 90 ? 23.174 -18.260 31.483 1.00 20.17 90 ILE A N 1
ATOM 705 C CA . ILE A 1 90 ? 24.172 -18.334 32.551 1.00 20.17 90 ILE A CA 1
ATOM 706 C C . ILE A 1 90 ? 23.741 -17.508 33.762 1.00 20.34 90 ILE A C 1
ATOM 707 O O . ILE A 1 90 ? 23.496 -16.304 33.651 1.00 19.79 90 ILE A O 1
ATOM 712 N N . ALA A 1 91 ? 23.645 -18.170 34.913 1.00 19.44 91 ALA A N 1
ATOM 713 C CA . ALA A 1 91 ? 23.265 -17.516 36.162 1.00 19.44 91 ALA A CA 1
ATOM 714 C C . ALA A 1 91 ? 24.489 -17.217 37.023 1.00 19.14 91 ALA A C 1
ATOM 715 O O . ALA A 1 91 ? 25.142 -18.132 37.532 1.00 19.52 91 ALA A O 1
ATOM 717 N N . LEU A 1 92 ? 24.799 -15.932 37.169 1.00 18.96 92 LEU A N 1
ATOM 718 C CA . LEU A 1 92 ? 25.913 -15.489 38.002 1.00 17.68 92 LEU A CA 1
ATOM 719 C C . LEU A 1 92 ? 25.406 -14.599 39.137 1.00 17.14 92 LEU A C 1
ATOM 720 O O . LEU A 1 92 ? 25.282 -13.382 38.983 1.00 17.71 92 LEU A O 1
ATOM 725 N N . GLY A 1 93 ? 25.107 -15.224 40.272 1.00 17.12 93 GLY A N 1
ATOM 726 C CA . GLY A 1 93 ? 24.595 -14.512 41.439 1.00 17.03 93 GLY A CA 1
ATOM 727 C C . GLY A 1 93 ? 24.161 -15.445 42.552 1.00 17.59 93 GLY A C 1
ATOM 728 O O . GLY A 1 93 ? 24.553 -16.613 42.585 1.00 17.97 93 GLY A O 1
ATOM 729 N N . GLY A 1 94 ? 23.346 -14.923 43.466 1.00 16.92 94 GLY A N 1
ATOM 730 C CA . GLY A 1 94 ? 22.853 -15.696 44.602 1.00 16.26 94 GLY A CA 1
ATOM 731 C C . GLY A 1 94 ? 21.691 -16.607 44.252 1.00 15.77 94 GLY A C 1
ATOM 732 O O . GLY A 1 94 ? 21.511 -16.988 43.092 1.00 16.80 94 GLY A O 1
ATOM 733 N N . GLY A 1 95 ? 20.901 -16.954 45.265 1.00 16.61 95 GLY A N 1
ATOM 734 C CA . GLY A 1 95 ? 19.741 -17.827 45.091 1.00 16.23 95 GLY A CA 1
ATOM 735 C C . GLY A 1 95 ? 18.589 -17.174 44.349 1.00 15.54 95 GLY A C 1
ATOM 736 O O . GLY A 1 95 ? 17.778 -17.861 43.727 1.00 15.46 95 GLY A O 1
ATOM 737 N N . VAL A 1 96 ? 18.521 -15.845 44.419 1.00 15.77 96 VAL A N 1
ATOM 738 C CA . VAL A 1 96 ? 17.490 -15.066 43.730 1.00 15.59 96 VAL A CA 1
ATOM 739 C C . VAL A 1 96 ? 17.686 -15.116 42.211 1.00 15.31 96 VAL A C 1
ATOM 740 O O . VAL A 1 96 ? 16.724 -15.301 41.461 1.00 15.29 96 VAL A O 1
ATOM 744 N N . ILE A 1 97 ? 18.935 -14.967 41.772 1.00 15.63 97 ILE A N 1
ATOM 745 C CA . ILE A 1 97 ? 19.281 -15.001 40.350 1.00 16.44 97 ILE A CA 1
ATOM 746 C C . ILE A 1 97 ? 19.088 -16.402 39.760 1.00 16.49 97 ILE A C 1
ATOM 747 O O . ILE A 1 97 ? 18.448 -16.555 38.718 1.00 18.13 97 ILE A O 1
ATOM 752 N N . SER A 1 98 ? 19.626 -17.413 40.442 1.00 17.80 98 SER A N 1
ATOM 753 C CA . SER A 1 98 ? 19.563 -18.806 39.986 1.00 18.00 98 SER A CA 1
ATOM 754 C C . SER A 1 98 ? 18.134 -19.327 39.814 1.00 17.25 98 SER A C 1
ATOM 755 O O . SER A 1 98 ? 17.853 -20.077 38.877 1.00 17.63 98 SER A O 1
ATOM 758 N N . ASP A 1 99 ? 17.246 -18.928 40.723 1.00 16.76 99 ASP A N 1
ATOM 759 C CA . ASP A 1 99 ? 15.837 -19.319 40.663 1.00 16.54 99 ASP A CA 1
ATOM 760 C C . ASP A 1 99 ? 15.100 -18.647 39.506 1.00 17.33 99 ASP A C 1
ATOM 761 O O . ASP A 1 99 ? 14.220 -19.253 38.893 1.00 17.54 99 ASP A O 1
ATOM 766 N N . MET A 1 100 ? 15.464 -17.398 39.216 1.00 17.58 100 MET A N 1
ATOM 767 C CA . MET A 1 100 ? 14.860 -16.647 38.114 1.00 18.57 100 MET A CA 1
ATOM 768 C C . MET A 1 100 ? 15.354 -17.133 36.752 1.00 18.33 100 MET A C 1
ATOM 769 O O . MET A 1 100 ? 14.552 -17.338 35.840 1.00 20.51 100 MET A O 1
ATOM 774 N N . VAL A 1 101 ? 16.669 -17.313 36.627 1.00 17.92 101 VAL A N 1
ATOM 775 C CA . VAL A 1 101 ? 17.289 -17.793 35.388 1.00 17.22 101 VAL A CA 1
ATOM 776 C C . VAL A 1 101 ? 16.864 -19.231 35.086 1.00 17.17 101 VAL A C 1
ATOM 777 O O . VAL A 1 101 ? 16.545 -19.562 33.942 1.00 16.48 101 VAL A O 1
ATOM 781 N N . GLY A 1 102 ? 16.852 -20.069 36.121 1.00 16.35 102 GLY A N 1
ATOM 782 C CA . GLY A 1 102 ? 16.442 -21.466 35.996 1.00 17.66 102 GLY A CA 1
ATOM 783 C C . GLY A 1 102 ? 14.995 -21.634 35.568 1.00 17.75 102 GLY A C 1
ATOM 784 O O . GLY A 1 102 ? 14.670 -22.550 34.810 1.00 18.74 102 GLY A O 1
ATOM 785 N N . PHE A 1 103 ? 14.127 -20.749 36.057 1.00 16.72 103 PHE A N 1
ATOM 786 C CA . PHE A 1 103 ? 12.715 -20.757 35.678 1.00 16.77 103 PHE A CA 1
ATOM 787 C C . PHE A 1 103 ? 12.497 -20.133 34.299 1.00 16.90 103 PHE A C 1
ATOM 788 O O . PHE A 1 103 ? 11.607 -20.555 33.559 1.00 16.75 103 PHE A O 1
ATOM 796 N N . ALA A 1 104 ? 13.311 -19.133 33.964 1.00 16.01 104 ALA A N 1
ATOM 797 C CA . ALA A 1 104 ? 13.250 -18.486 32.652 1.00 15.34 104 ALA A CA 1
ATOM 798 C C . ALA A 1 104 ? 13.737 -19.416 31.543 1.00 15.28 104 ALA A C 1
ATOM 799 O O . ALA A 1 104 ? 13.184 -19.416 30.443 1.00 15.12 104 ALA A O 1
ATOM 801 N N . SER A 1 105 ? 14.768 -20.205 31.844 1.00 15.40 105 SER A N 1
ATOM 802 C CA . SER A 1 105 ? 15.326 -21.165 30.891 1.00 15.86 105 SER A CA 1
ATOM 803 C C . SER A 1 105 ? 14.410 -22.370 30.678 1.00 15.59 105 SER A C 1
ATOM 804 O O . SER A 1 105 ? 14.408 -22.970 29.603 1.00 15.76 105 SER A O 1
ATOM 807 N N . SER A 1 106 ? 13.637 -22.715 31.707 1.00 16.97 106 SER A N 1
ATOM 808 C CA . SER A 1 106 ? 12.709 -23.844 31.643 1.00 16.65 106 SER A CA 1
ATOM 809 C C . SER A 1 106 ? 11.492 -23.552 30.765 1.00 17.01 106 SER A C 1
ATOM 810 O O . SER A 1 106 ? 10.895 -24.470 30.199 1.00 16.66 106 SER A O 1
ATOM 813 N N . ILE A 1 107 ? 11.132 -22.274 30.659 1.00 17.79 107 ILE A N 1
ATOM 814 C CA . ILE A 1 107 ? 9.955 -21.861 29.889 1.00 16.89 107 ILE A CA 1
ATOM 815 C C . ILE A 1 107 ? 10.290 -21.318 28.495 1.00 17.11 107 ILE A C 1
ATOM 816 O O . ILE A 1 107 ? 9.447 -21.351 27.595 1.00 17.68 107 ILE A O 1
ATOM 821 N N . TYR A 1 108 ? 11.517 -20.826 28.325 1.00 17.91 108 TYR A N 1
ATOM 822 C CA . TYR A 1 108 ? 11.973 -20.277 27.048 1.00 19.04 108 TYR A CA 1
ATOM 823 C C . TYR A 1 108 ? 12.180 -21.391 26.025 1.00 19.74 108 TYR A C 1
ATOM 824 O O . TYR A 1 108 ? 13.013 -22.280 26.225 1.00 20.80 108 TYR A O 1
ATOM 833 N N . PHE A 1 109 ? 11.411 -21.329 24.935 1.00 20.31 109 PHE A N 1
ATOM 834 C CA . PHE A 1 109 ? 11.370 -22.380 23.905 1.00 20.04 109 PHE A CA 1
ATOM 835 C C . PHE A 1 109 ? 11.093 -23.768 24.495 1.00 19.20 109 PHE A C 1
ATOM 836 O O . PHE A 1 109 ? 11.640 -24.775 24.035 1.00 18.49 109 PHE A O 1
ATOM 844 N N . ARG A 1 110 ? 10.234 -23.793 25.516 1.00 19.65 110 ARG A N 1
ATOM 845 C CA . ARG A 1 110 ? 9.820 -25.015 26.222 1.00 19.14 110 ARG A CA 1
ATOM 846 C C . ARG A 1 110 ? 10.962 -25.781 26.907 1.00 19.98 110 ARG A C 1
ATOM 847 O O . ARG A 1 110 ? 10.855 -26.988 27.145 1.00 19.88 110 ARG A O 1
ATOM 855 N N . GLY A 1 111 ? 12.043 -25.073 27.230 1.00 20.40 111 GLY A N 1
ATOM 856 C CA . GLY A 1 111 ? 13.164 -25.664 27.958 1.00 20.28 111 GLY A CA 1
ATOM 857 C C . GLY A 1 111 ? 14.495 -25.597 27.235 1.00 21.46 111 GLY A C 1
ATOM 858 O O . GLY A 1 111 ? 14.685 -26.243 26.202 1.00 22.60 111 GLY A O 1
ATOM 859 N N . ILE A 1 112 ? 15.414 -24.805 27.785 1.00 21.14 112 ILE A N 1
ATOM 860 C CA . ILE A 1 112 ? 16.787 -24.713 27.279 1.00 20.04 112 ILE A CA 1
ATOM 861 C C . ILE A 1 112 ? 17.797 -24.971 28.401 1.00 20.32 112 ILE A C 1
ATOM 862 O O . ILE A 1 112 ? 17.454 -24.892 29.583 1.00 19.44 112 ILE A O 1
ATOM 867 N N . ASP A 1 113 ? 19.036 -25.281 28.021 1.00 20.57 113 ASP A N 1
ATOM 868 C CA . ASP A 1 113 ? 20.109 -25.543 28.983 1.00 20.61 113 ASP A CA 1
ATOM 869 C C . ASP A 1 113 ? 20.523 -24.271 29.719 1.00 20.80 113 ASP A C 1
ATOM 870 O O . ASP A 1 113 ? 20.572 -23.191 29.126 1.00 19.99 113 ASP A O 1
ATOM 875 N N . PHE A 1 114 ? 20.810 -24.403 31.013 1.00 19.92 114 PHE A N 1
ATOM 876 C CA . PHE A 1 114 ? 21.323 -23.281 31.800 1.00 19.00 114 PHE A CA 1
ATOM 877 C C . PHE A 1 114 ? 22.431 -23.701 32.768 1.00 17.06 114 PHE A C 1
ATOM 878 O O . PHE A 1 114 ? 22.357 -24.762 33.392 1.00 17.24 114 PHE A O 1
ATOM 886 N N . ILE A 1 115 ? 23.458 -22.862 32.870 1.00 16.32 115 ILE A N 1
ATOM 887 C CA . ILE A 1 115 ? 24.587 -23.110 33.764 1.00 15.38 115 ILE A CA 1
ATOM 888 C C . ILE A 1 115 ? 24.511 -22.180 34.975 1.00 15.86 115 ILE A C 1
ATOM 889 O O . ILE A 1 115 ? 24.483 -20.954 34.831 1.00 16.57 115 ILE A O 1
ATOM 894 N N . ASN A 1 116 ? 24.464 -22.778 36.164 1.00 16.04 116 ASN A N 1
ATOM 895 C CA . ASN A 1 116 ? 24.382 -22.026 37.411 1.00 16.73 116 ASN A CA 1
ATOM 896 C C . ASN A 1 116 ? 25.746 -21.864 38.075 1.00 17.39 116 ASN A C 1
ATOM 897 O O . ASN A 1 116 ? 26.409 -22.849 38.408 1.00 16.80 116 ASN A O 1
ATOM 902 N N . ILE A 1 117 ? 26.159 -20.611 38.250 1.00 17.57 117 ILE A N 1
ATOM 903 C CA . ILE A 1 117 ? 27.404 -20.284 38.943 1.00 17.68 117 ILE A CA 1
ATOM 904 C C . ILE A 1 117 ? 27.079 -19.418 40.168 1.00 16.89 117 ILE A C 1
ATOM 905 O O . ILE A 1 117 ? 27.026 -18.188 40.070 1.00 18.15 117 ILE A O 1
ATOM 910 N N . PRO A 1 118 ? 26.836 -20.069 41.324 1.00 16.50 118 PRO A N 1
ATOM 911 C CA . PRO A 1 118 ? 26.469 -19.379 42.564 1.00 15.70 118 PRO A CA 1
ATOM 912 C C . PRO A 1 118 ? 27.612 -18.566 43.172 1.00 16.52 118 PRO A C 1
ATOM 913 O O . PRO A 1 118 ? 28.765 -19.003 43.155 1.00 17.23 118 PRO A O 1
ATOM 917 N N . THR A 1 119 ? 27.279 -17.391 43.702 1.00 17.09 119 THR A N 1
ATOM 918 C CA . THR A 1 119 ? 28.271 -16.493 44.300 1.00 17.17 119 THR A CA 1
ATOM 919 C C . THR A 1 119 ? 28.144 -16.409 45.822 1.00 18.02 119 THR A C 1
ATOM 920 O O . THR A 1 119 ? 29.135 -16.178 46.518 1.00 17.81 119 THR A O 1
ATOM 924 N N . THR A 1 120 ? 26.925 -16.590 46.329 1.00 17.96 120 THR A N 1
ATOM 925 C CA . THR A 1 120 ? 26.677 -16.612 47.773 1.00 17.48 120 THR A CA 1
ATOM 926 C C . THR A 1 120 ? 26.918 -18.006 48.347 1.00 18.70 120 THR A C 1
ATOM 927 O O . THR A 1 120 ? 26.832 -19.005 47.628 1.00 18.59 120 THR A O 1
ATOM 931 N N . LEU A 1 121 ? 27.218 -18.063 49.644 1.00 19.18 121 LEU A N 1
ATOM 932 C CA . LEU A 1 121 ? 27.434 -19.330 50.346 1.00 20.09 121 LEU A CA 1
ATOM 933 C C . LEU A 1 121 ? 26.141 -20.139 50.448 1.00 19.86 121 LEU A C 1
ATOM 934 O O . LEU A 1 121 ? 26.169 -21.369 50.399 1.00 20.19 121 LEU A O 1
ATOM 939 N N . LEU A 1 122 ? 25.020 -19.433 50.586 1.00 18.69 122 LEU A N 1
ATOM 940 C CA . LEU A 1 122 ? 23.692 -20.045 50.636 1.00 20.12 122 LEU A CA 1
ATOM 941 C C . LEU A 1 122 ? 23.352 -20.762 49.328 1.00 20.53 122 LEU A C 1
ATOM 942 O O . LEU A 1 122 ? 22.835 -21.881 49.346 1.00 22.17 122 LEU A O 1
ATOM 947 N N . ALA A 1 123 ? 23.647 -20.112 48.204 1.00 20.16 123 ALA A N 1
ATOM 948 C CA . ALA A 1 123 ? 23.355 -20.670 46.884 1.00 20.47 123 ALA A CA 1
ATOM 949 C C . ALA A 1 123 ? 24.291 -21.818 46.509 1.00 21.29 123 ALA A C 1
ATOM 950 O O . ALA A 1 123 ? 23.920 -22.692 45.724 1.00 22.57 123 ALA A O 1
ATOM 952 N N . GLN A 1 124 ? 25.497 -21.812 47.076 1.00 20.85 124 GLN A N 1
ATOM 953 C CA . GLN A 1 124 ? 26.485 -22.862 46.823 1.00 20.39 124 GLN A CA 1
ATOM 954 C C . GLN A 1 124 ? 26.170 -24.170 47.551 1.00 20.82 124 GLN A C 1
ATOM 955 O O . GLN A 1 124 ? 26.599 -25.241 47.118 1.00 20.36 124 GLN A O 1
ATOM 961 N N . VAL A 1 125 ? 25.422 -24.081 48.650 1.00 22.31 125 VAL A N 1
ATOM 962 C CA . VAL A 1 125 ? 25.123 -25.257 49.475 1.00 24.29 125 VAL A CA 1
ATOM 963 C C . VAL A 1 125 ? 23.663 -25.724 49.404 1.00 26.41 125 VAL A C 1
ATOM 964 O O . VAL A 1 125 ? 23.357 -26.861 49.775 1.00 27.48 125 VAL A O 1
ATOM 968 N N . ASP A 1 126 ? 22.772 -24.858 48.924 1.00 27.64 126 ASP A N 1
ATOM 969 C CA . ASP A 1 126 ? 21.337 -25.149 48.946 1.00 28.37 126 ASP A CA 1
ATOM 970 C C . ASP A 1 126 ? 20.623 -24.916 47.609 1.00 29.51 126 ASP A C 1
ATOM 971 O O . ASP A 1 126 ? 19.909 -25.798 47.126 1.00 31.75 126 ASP A O 1
ATOM 976 N N . ALA A 1 127 ? 20.819 -23.738 47.020 1.00 30.02 127 ALA A N 1
ATOM 977 C CA . ALA A 1 127 ? 20.090 -23.341 45.810 1.00 31.70 127 ALA A CA 1
ATOM 978 C C . ALA A 1 127 ? 20.603 -23.992 44.521 1.00 32.10 127 ALA A C 1
ATOM 979 O O . ALA A 1 127 ? 19.844 -24.153 43.562 1.00 33.64 127 ALA A O 1
ATOM 981 N N . SER A 1 128 ? 21.884 -24.358 44.505 1.00 33.22 128 SER A N 1
ATOM 982 C CA . SER A 1 128 ? 22.520 -24.944 43.322 1.00 33.61 128 SER A CA 1
ATOM 983 C C . SER A 1 128 ? 21.986 -26.338 42.991 1.00 32.80 128 SER A C 1
ATOM 984 O O . SER A 1 128 ? 21.532 -26.584 41.871 1.00 35.10 128 SER A O 1
ATOM 987 N N . VAL A 1 129 ? 22.045 -27.239 43.969 1.00 30.72 129 VAL A N 1
ATOM 988 C CA . VAL A 1 129 ? 21.599 -28.620 43.790 1.00 29.25 129 VAL A CA 1
ATOM 989 C C . VAL A 1 129 ? 20.156 -28.776 44.269 1.00 28.11 129 VAL A C 1
ATOM 990 O O . VAL A 1 129 ? 19.817 -28.384 45.388 1.00 28.21 129 VAL A O 1
ATOM 994 N N . GLY A 1 130 ? 19.313 -29.344 43.409 1.00 26.88 130 GLY A N 1
ATOM 995 C CA . GLY A 1 130 ? 17.904 -29.562 43.726 1.00 25.44 130 GLY A CA 1
ATOM 996 C C . GLY A 1 130 ? 17.006 -29.487 42.506 1.00 25.86 130 GLY A C 1
ATOM 997 O O . GLY A 1 130 ? 16.168 -30.365 42.288 1.00 26.71 130 GLY A O 1
ATOM 998 N N . GLY A 1 131 ? 17.184 -28.433 41.713 1.00 24.78 131 GLY A N 1
ATOM 999 C CA . GLY A 1 131 ? 16.384 -28.218 40.509 1.00 23.54 131 GLY A CA 1
ATOM 1000 C C . GLY A 1 131 ? 15.215 -27.273 40.719 1.00 22.80 131 GLY A C 1
ATOM 1001 O O . GLY A 1 131 ? 14.536 -26.897 39.761 1.00 23.27 131 GLY A O 1
ATOM 1002 N N . LYS A 1 132 ? 14.984 -26.892 41.975 1.00 21.85 132 LYS A N 1
ATOM 1003 C CA . LYS A 1 132 ? 13.887 -25.993 42.336 1.00 21.28 132 LYS A CA 1
ATOM 1004 C C . LYS A 1 132 ? 14.145 -24.565 41.860 1.00 19.95 132 LYS A C 1
ATOM 1005 O O . LYS A 1 132 ? 15.126 -23.931 42.258 1.00 19.43 132 LYS A O 1
ATOM 1011 N N . THR A 1 133 ? 13.258 -24.077 40.996 1.00 19.12 133 THR A N 1
ATOM 1012 C CA . THR A 1 133 ? 13.343 -22.720 40.457 1.00 18.44 133 THR A CA 1
ATOM 1013 C C . THR A 1 133 ? 12.012 -21.999 40.659 1.00 17.72 133 THR A C 1
ATOM 1014 O O . THR A 1 133 ? 10.993 -22.638 40.930 1.00 17.15 133 THR A O 1
ATOM 1018 N N . GLY A 1 134 ? 12.022 -20.672 40.538 1.00 17.26 134 GLY A N 1
ATOM 1019 C CA . GLY A 1 134 ? 10.788 -19.896 40.634 1.00 16.71 134 GLY A CA 1
ATOM 1020 C C . GLY A 1 134 ? 10.921 -18.425 40.975 1.00 16.46 134 GLY A C 1
ATOM 1021 O O . GLY A 1 134 ? 12.026 -17.905 41.143 1.00 15.01 134 GLY A O 1
ATOM 1022 N N . ILE A 1 135 ? 9.770 -17.761 41.069 1.00 16.93 135 ILE A N 1
ATOM 1023 C CA . ILE A 1 135 ? 9.681 -16.337 41.404 1.00 17.31 135 ILE A CA 1
ATOM 1024 C C . ILE A 1 135 ? 8.620 -16.095 42.482 1.00 17.76 135 ILE A C 1
ATOM 1025 O O . ILE A 1 135 ? 7.819 -16.984 42.784 1.00 17.75 135 ILE A O 1
ATOM 1030 N N . ASN A 1 136 ? 8.622 -14.893 43.056 1.00 19.69 136 ASN A N 1
ATOM 1031 C CA . ASN A 1 136 ? 7.638 -14.517 44.073 1.00 20.84 136 ASN A CA 1
ATOM 1032 C C . ASN A 1 136 ? 6.404 -13.842 43.478 1.00 22.96 136 ASN A C 1
ATOM 1033 O O . ASN A 1 136 ? 6.497 -13.110 42.489 1.00 23.00 136 ASN A O 1
ATOM 1038 N N . THR A 1 137 ? 5.254 -14.099 44.095 1.00 25.36 137 THR A N 1
ATOM 1039 C CA . THR A 1 137 ? 3.976 -13.528 43.670 1.00 27.72 137 THR A CA 1
ATOM 1040 C C . THR A 1 137 ? 3.293 -12.812 44.842 1.00 28.56 137 THR A C 1
ATOM 1041 O O . THR A 1 137 ? 3.650 -13.053 45.998 1.00 28.57 137 THR A O 1
ATOM 1045 N N . PRO A 1 138 ? 2.319 -11.918 44.552 1.00 29.90 138 PRO A N 1
ATOM 1046 C CA . PRO A 1 138 ? 1.548 -11.248 45.610 1.00 29.82 138 PRO A CA 1
ATOM 1047 C C . PRO A 1 138 ? 0.878 -12.203 46.604 1.00 29.60 138 PRO A C 1
ATOM 1048 O O . PRO A 1 138 ? 0.538 -11.792 47.715 1.00 30.56 138 PRO A O 1
ATOM 1052 N N . TYR A 1 139 ? 0.695 -13.460 46.201 1.00 28.30 139 TYR A N 1
ATOM 1053 C CA . TYR A 1 139 ? 0.093 -14.479 47.060 1.00 28.46 139 TYR A CA 1
ATOM 1054 C C . TYR A 1 139 ? 1.113 -15.180 47.964 1.00 28.31 139 TYR A C 1
ATOM 1055 O O . TYR A 1 139 ? 0.736 -15.822 48.948 1.00 28.45 139 TYR A O 1
ATOM 1064 N N . GLY A 1 140 ? 2.397 -15.052 47.630 1.00 27.85 140 GLY A N 1
ATOM 1065 C CA . GLY A 1 140 ? 3.470 -15.635 48.436 1.00 26.67 140 GLY A CA 1
ATOM 1066 C C . GLY A 1 140 ? 4.755 -15.912 47.675 1.00 26.35 140 GLY A C 1
ATOM 1067 O O . GLY A 1 140 ? 4.828 -15.708 46.461 1.00 26.80 140 GLY A O 1
ATOM 1068 N N . LYS A 1 141 ? 5.765 -16.387 48.400 1.00 25.56 141 LYS A N 1
ATOM 1069 C CA . LYS A 1 141 ? 7.088 -16.654 47.832 1.00 26.01 141 LYS A CA 1
ATOM 1070 C C . LYS A 1 141 ? 7.203 -18.057 47.243 1.00 25.56 141 LYS A C 1
ATOM 1071 O O . LYS A 1 141 ? 6.673 -19.020 47.804 1.00 24.77 141 LYS A O 1
ATOM 1077 N N . ASN A 1 142 ? 7.902 -18.151 46.111 1.00 25.08 142 ASN A N 1
ATOM 1078 C CA . ASN A 1 142 ? 8.201 -19.421 45.430 1.00 25.81 142 ASN A CA 1
ATOM 1079 C C . ASN A 1 142 ? 6.979 -20.302 45.143 1.00 25.29 142 ASN A C 1
ATOM 1080 O O . ASN A 1 142 ? 7.040 -21.528 45.277 1.00 25.79 142 ASN A O 1
ATOM 1085 N N . LEU A 1 143 ? 5.878 -19.671 44.744 1.00 24.72 143 LEU A N 1
ATOM 1086 C CA . LEU A 1 143 ? 4.642 -20.392 44.434 1.00 23.80 143 LEU A CA 1
ATOM 1087 C C . LEU A 1 143 ? 4.466 -20.622 42.931 1.00 23.26 143 LEU A C 1
ATOM 1088 O O . LEU A 1 143 ? 3.682 -21.477 42.515 1.00 23.51 143 LEU A O 1
ATOM 1093 N N . ILE A 1 144 ? 5.198 -19.851 42.129 1.00 22.81 144 ILE A N 1
ATOM 1094 C CA . ILE A 1 144 ? 5.231 -20.038 40.679 1.00 22.12 144 ILE A CA 1
ATOM 1095 C C . ILE A 1 144 ? 6.655 -20.376 40.240 1.00 22.34 144 ILE A C 1
ATOM 1096 O O . ILE A 1 144 ? 7.552 -19.531 40.301 1.00 23.20 144 ILE A O 1
ATOM 1101 N N . GLY A 1 145 ? 6.850 -21.621 39.812 1.00 21.17 145 GLY A N 1
ATOM 1102 C CA . GLY A 1 145 ? 8.163 -22.105 39.393 1.00 20.32 145 GLY A CA 1
ATOM 1103 C C . GLY A 1 145 ? 8.123 -23.432 38.659 1.00 20.10 145 GLY A C 1
ATOM 1104 O O . GLY A 1 145 ? 7.069 -23.852 38.179 1.00 18.82 145 GLY A O 1
ATOM 1105 N N . SER A 1 146 ? 9.279 -24.087 38.572 1.00 20.21 146 SER A N 1
ATOM 1106 C CA . SER A 1 146 ? 9.406 -25.375 37.885 1.00 20.07 146 SER A CA 1
ATOM 1107 C C . SER A 1 146 ? 10.622 -26.167 38.367 1.00 20.18 146 SER A C 1
ATOM 1108 O O . SER A 1 146 ? 11.518 -25.617 39.011 1.00 20.61 146 SER A O 1
ATOM 1111 N N . PHE A 1 147 ? 10.637 -27.461 38.053 1.00 20.16 147 PHE A N 1
ATOM 1112 C CA . PHE A 1 147 ? 11.792 -28.314 38.321 1.00 20.76 147 PHE A CA 1
ATOM 1113 C C . PHE A 1 147 ? 12.671 -28.408 37.075 1.00 21.37 147 PHE A C 1
ATOM 1114 O O . PHE A 1 147 ? 12.367 -29.155 36.140 1.00 22.09 147 PHE A O 1
ATOM 1122 N N . HIS A 1 148 ? 13.755 -27.637 37.070 1.00 21.73 148 HIS A N 1
ATOM 1123 C CA . HIS A 1 148 ? 14.658 -27.570 35.925 1.00 22.18 148 HIS A CA 1
ATOM 1124 C C . HIS A 1 148 ? 16.104 -27.816 36.350 1.00 22.09 148 HIS A C 1
ATOM 1125 O O . HIS A 1 148 ? 16.697 -27.011 37.075 1.00 22.55 148 HIS A O 1
ATOM 1132 N N . GLN A 1 149 ? 16.657 -28.938 35.897 1.00 21.57 149 GLN A N 1
ATOM 1133 C CA . GLN A 1 149 ? 18.021 -29.333 36.240 1.00 21.93 149 GLN A CA 1
ATOM 1134 C C . GLN A 1 149 ? 19.043 -28.598 35.371 1.00 21.53 149 GLN A C 1
ATOM 1135 O O . GLN A 1 149 ? 18.886 -28.537 34.149 1.00 20.91 149 GLN A O 1
ATOM 1141 N N . PRO A 1 150 ? 20.090 -28.031 36.003 1.00 21.56 150 PRO A N 1
ATOM 1142 C CA . PRO A 1 150 ? 21.134 -27.302 35.278 1.00 21.72 150 PRO A CA 1
ATOM 1143 C C . PRO A 1 150 ? 22.029 -28.213 34.439 1.00 22.62 150 PRO A C 1
ATOM 1144 O O . PRO A 1 150 ? 22.128 -29.410 34.717 1.00 22.54 150 PRO A O 1
ATOM 1148 N N . LYS A 1 151 ? 22.662 -27.639 33.418 1.00 22.29 151 LYS A N 1
ATOM 1149 C CA . LYS A 1 151 ? 23.604 -28.365 32.567 1.00 23.66 151 LYS A CA 1
ATOM 1150 C C . LYS A 1 151 ? 24.909 -28.632 33.317 1.00 23.65 151 LYS A C 1
ATOM 1151 O O . LYS A 1 151 ? 25.472 -29.726 33.228 1.00 24.17 151 LYS A O 1
ATOM 1157 N N . ALA A 1 152 ? 25.378 -27.621 34.048 1.00 22.45 152 ALA A N 1
ATOM 1158 C CA . ALA A 1 152 ? 26.589 -27.718 34.862 1.00 21.43 152 ALA A CA 1
ATOM 1159 C C . ALA A 1 152 ? 26.580 -26.669 35.970 1.00 20.66 152 ALA A C 1
ATOM 1160 O O . ALA A 1 152 ? 26.101 -25.550 35.772 1.00 19.70 152 ALA A O 1
ATOM 1162 N N . VAL A 1 153 ? 27.105 -27.040 37.135 1.00 20.85 153 VAL A N 1
ATOM 1163 C CA . VAL A 1 153 ? 27.229 -26.117 38.263 1.00 21.14 153 VAL A CA 1
ATOM 1164 C C . VAL A 1 153 ? 28.706 -25.851 38.550 1.00 21.46 153 VAL A C 1
ATOM 1165 O O . VAL A 1 153 ? 29.507 -26.783 38.638 1.00 21.71 153 VAL A O 1
ATOM 1169 N N . TYR A 1 154 ? 29.056 -24.575 38.683 1.00 21.34 154 TYR A N 1
ATOM 1170 C CA . TYR A 1 154 ? 30.427 -24.172 38.976 1.00 21.55 154 TYR A CA 1
ATOM 1171 C C . TYR A 1 154 ? 30.496 -23.424 40.304 1.00 21.44 154 TYR A C 1
ATOM 1172 O O . TYR A 1 154 ? 29.947 -22.329 40.439 1.00 21.14 154 TYR A O 1
ATOM 1181 N N . MET A 1 155 ? 31.169 -24.029 41.280 1.00 21.14 155 MET A N 1
ATOM 1182 C CA . MET A 1 155 ? 31.294 -23.447 42.615 1.00 21.87 155 MET A CA 1
ATOM 1183 C C . MET A 1 155 ? 32.716 -22.956 42.871 1.00 20.67 155 MET A C 1
ATOM 1184 O O . MET A 1 155 ? 33.644 -23.755 43.016 1.00 20.79 155 MET A O 1
ATOM 1189 N N . ASP A 1 156 ? 32.876 -21.636 42.917 1.00 21.20 156 ASP A N 1
ATOM 1190 C CA . ASP A 1 156 ? 34.174 -21.020 43.171 1.00 21.02 156 ASP A CA 1
ATOM 1191 C C . ASP A 1 156 ? 34.152 -20.262 44.494 1.00 21.36 156 ASP A C 1
ATOM 1192 O O . ASP A 1 156 ? 33.262 -19.443 44.739 1.00 20.64 156 ASP A O 1
ATOM 1197 N N . LEU A 1 157 ? 35.141 -20.545 45.339 1.00 21.39 157 LEU A N 1
ATOM 1198 C CA . LEU A 1 157 ? 35.264 -19.908 46.652 1.00 21.37 157 LEU A CA 1
ATOM 1199 C C . LEU A 1 157 ? 35.783 -18.472 46.563 1.00 20.98 157 LEU A C 1
ATOM 1200 O O . LEU A 1 157 ? 35.786 -17.745 47.560 1.00 21.15 157 LEU A O 1
ATOM 1205 N N . ALA A 1 158 ? 36.215 -18.074 45.368 1.00 19.73 158 ALA A N 1
ATOM 1206 C CA . ALA A 1 158 ? 36.707 -16.720 45.115 1.00 18.52 158 ALA A CA 1
ATOM 1207 C C . ALA A 1 158 ? 35.590 -15.676 45.169 1.00 18.89 158 ALA A C 1
ATOM 1208 O O . ALA A 1 158 ? 35.836 -14.515 45.505 1.00 20.25 158 ALA A O 1
ATOM 1210 N N . PHE A 1 159 ? 34.370 -16.098 44.838 1.00 18.32 159 PHE A N 1
ATOM 1211 C CA . PHE A 1 159 ? 33.199 -15.220 44.882 1.00 18.36 159 PHE A CA 1
ATOM 1212 C C . PHE A 1 159 ? 32.729 -14.957 46.315 1.00 19.44 159 PHE A C 1
ATOM 1213 O O . PHE A 1 159 ? 32.078 -13.945 46.585 1.00 18.95 159 PHE A O 1
ATOM 1221 N N . LEU A 1 160 ? 33.067 -15.872 47.222 1.00 19.41 160 LEU A N 1
ATOM 1222 C CA . LEU A 1 160 ? 32.626 -15.810 48.618 1.00 20.40 160 LEU A CA 1
ATOM 1223 C C . LEU A 1 160 ? 33.371 -14.762 49.446 1.00 20.78 160 LEU A C 1
ATOM 1224 O O . LEU A 1 160 ? 32.895 -14.350 50.507 1.00 21.60 160 LEU A O 1
ATOM 1229 N N . LYS A 1 161 ? 34.535 -14.337 48.957 1.00 21.07 161 LYS A N 1
ATOM 1230 C CA . LYS A 1 161 ? 35.402 -13.399 49.676 1.00 23.02 161 LYS A CA 1
ATOM 1231 C C . LYS A 1 161 ? 34.840 -11.978 49.747 1.00 22.55 161 LYS A C 1
ATOM 1232 O O . LYS A 1 161 ? 35.121 -11.243 50.696 1.00 21.92 161 LYS A O 1
ATOM 1238 N N . THR A 1 162 ? 34.050 -11.602 48.743 1.00 22.15 162 THR A N 1
ATOM 1239 C CA . THR A 1 162 ? 33.473 -10.257 48.660 1.00 22.16 162 THR A CA 1
ATOM 1240 C C . THR A 1 162 ? 32.174 -10.112 49.459 1.00 22.97 162 THR A C 1
ATOM 1241 O O . THR A 1 162 ? 31.665 -9.001 49.629 1.00 23.36 162 THR A O 1
ATOM 1245 N N . LEU A 1 163 ? 31.650 -11.236 49.945 1.00 23.97 163 LEU A N 1
ATOM 1246 C CA . LEU A 1 163 ? 30.413 -11.256 50.727 1.00 25.07 163 LEU A CA 1
ATOM 1247 C C . LEU A 1 163 ? 30.569 -10.572 52.082 1.00 25.88 163 LEU A C 1
ATOM 1248 O O . LEU A 1 163 ? 31.647 -10.595 52.681 1.00 25.52 163 LEU A O 1
ATOM 1253 N N . GLU A 1 164 ? 29.481 -9.964 52.552 1.00 27.79 164 GLU A N 1
ATOM 1254 C CA . GLU A 1 164 ? 29.437 -9.345 53.876 1.00 29.80 164 GLU A CA 1
ATOM 1255 C C . GLU A 1 164 ? 29.412 -10.420 54.962 1.00 29.71 164 GLU A C 1
ATOM 1256 O O . GLU A 1 164 ? 29.044 -11.568 54.700 1.00 28.42 164 GLU A O 1
ATOM 1262 N N . LYS A 1 165 ? 29.807 -10.037 56.176 1.00 30.30 165 LYS A N 1
ATOM 1263 C CA . LYS A 1 165 ? 29.849 -10.953 57.318 1.00 31.61 165 LYS A CA 1
ATOM 1264 C C . LYS A 1 165 ? 28.468 -11.528 57.646 1.00 30.80 165 LYS A C 1
ATOM 1265 O O . LYS A 1 165 ? 28.340 -12.722 57.922 1.00 29.95 165 LYS A O 1
ATOM 1271 N N . ARG A 1 166 ? 27.447 -10.675 57.601 1.00 29.38 166 ARG A N 1
ATOM 1272 C CA . ARG A 1 166 ? 26.070 -11.069 57.904 1.00 29.18 166 ARG A CA 1
ATOM 1273 C C . ARG A 1 166 ? 25.512 -12.063 56.880 1.00 28.49 166 ARG A C 1
ATOM 1274 O O . ARG A 1 166 ? 24.825 -13.019 57.246 1.00 27.75 166 ARG A O 1
ATOM 1282 N N . GLU A 1 167 ? 25.815 -11.830 55.604 1.00 28.16 167 GLU A N 1
ATOM 1283 C CA . GLU A 1 167 ? 25.363 -12.699 54.515 1.00 27.64 167 GLU A CA 1
ATOM 1284 C C . GLU A 1 167 ? 26.079 -14.049 54.511 1.00 26.49 167 GLU A C 1
ATOM 1285 O O . GLU A 1 167 ? 25.505 -15.061 54.100 1.00 25.86 167 GLU A O 1
ATOM 1291 N N . PHE A 1 168 ? 27.329 -14.053 54.970 1.00 24.86 168 PHE A N 1
ATOM 1292 C CA . PHE A 1 168 ? 28.144 -15.265 55.019 1.00 24.52 168 PHE A CA 1
ATOM 1293 C C . PHE A 1 168 ? 27.718 -16.191 56.158 1.00 24.64 168 PHE A C 1
ATOM 1294 O O . PHE A 1 168 ? 27.573 -17.397 55.956 1.00 24.43 168 PHE A O 1
ATOM 1302 N N . GLN A 1 169 ? 27.513 -15.618 57.344 1.00 25.35 169 GLN A N 1
ATOM 1303 C CA . GLN A 1 169 ? 27.130 -16.384 58.535 1.00 25.34 169 GLN A CA 1
ATOM 1304 C C . GLN A 1 169 ? 25.708 -16.940 58.443 1.00 25.42 169 GLN A C 1
ATOM 1305 O O . GLN A 1 169 ? 25.399 -17.969 59.049 1.00 27.13 169 GLN A O 1
ATOM 1311 N N . ALA A 1 170 ? 24.852 -16.256 57.684 1.00 25.02 170 ALA A N 1
ATOM 1312 C CA . ALA A 1 170 ? 23.492 -16.723 57.413 1.00 24.08 170 ALA A CA 1
ATOM 1313 C C . ALA A 1 170 ? 23.499 -17.948 56.500 1.00 23.88 170 ALA A C 1
ATOM 1314 O O . ALA A 1 170 ? 22.601 -18.790 56.570 1.00 23.48 170 ALA A O 1
ATOM 1316 N N . GLY A 1 171 ? 24.518 -18.035 55.645 1.00 22.71 171 GLY A N 1
ATOM 1317 C CA . GLY A 1 171 ? 24.719 -19.190 54.773 1.00 22.45 171 GLY A CA 1
ATOM 1318 C C . GLY A 1 171 ? 25.242 -20.404 55.519 1.00 22.89 171 GLY A C 1
ATOM 1319 O O . GLY A 1 171 ? 25.044 -21.540 55.082 1.00 23.25 171 GLY A O 1
ATOM 1320 N N . VAL A 1 172 ? 25.913 -20.159 56.645 1.00 22.71 172 VAL A N 1
ATOM 1321 C CA . VAL A 1 172 ? 26.424 -21.225 57.510 1.00 23.35 172 VAL A CA 1
ATOM 1322 C C . VAL A 1 172 ? 25.276 -21.910 58.257 1.00 22.89 172 VAL A C 1
ATOM 1323 O O . VAL A 1 172 ? 25.337 -23.108 58.536 1.00 23.63 172 VAL A O 1
ATOM 1327 N N . ALA A 1 173 ? 24.230 -21.141 58.563 1.00 22.79 173 ALA A N 1
ATOM 1328 C CA . ALA A 1 173 ? 23.050 -21.647 59.271 1.00 21.18 173 ALA A CA 1
ATOM 1329 C C . ALA A 1 173 ? 22.375 -22.815 58.551 1.00 20.99 173 ALA A C 1
ATOM 1330 O O . ALA A 1 173 ? 21.833 -23.715 59.194 1.00 21.01 173 ALA A O 1
ATOM 1332 N N . GLU A 1 174 ? 22.415 -22.790 57.220 1.00 20.39 174 GLU A N 1
ATOM 1333 C CA . GLU A 1 174 ? 21.853 -23.861 56.398 1.00 22.04 174 GLU A CA 1
ATOM 1334 C C . GLU A 1 174 ? 22.780 -25.075 56.338 1.00 21.21 174 GLU A C 1
ATOM 1335 O O . GLU A 1 174 ? 22.320 -26.203 56.148 1.00 22.26 174 GLU A O 1
ATOM 1341 N N . ILE A 1 175 ? 24.081 -24.832 56.498 1.00 21.78 175 ILE A N 1
ATOM 1342 C CA . ILE A 1 175 ? 25.082 -25.900 56.549 1.00 23.26 175 ILE A CA 1
ATOM 1343 C C . ILE A 1 175 ? 24.944 -26.693 57.852 1.00 24.05 175 ILE A C 1
ATOM 1344 O O . ILE A 1 175 ? 24.981 -27.926 57.840 1.00 24.78 175 ILE A O 1
ATOM 1349 N N . ILE A 1 176 ? 24.775 -25.976 58.963 1.00 24.52 176 ILE A N 1
ATOM 1350 C CA . ILE A 1 176 ? 24.535 -26.587 60.274 1.00 24.14 176 ILE A CA 1
ATOM 1351 C C . ILE A 1 176 ? 23.199 -27.336 60.271 1.00 24.38 176 ILE A C 1
ATOM 1352 O O . ILE A 1 176 ? 23.087 -28.422 60.842 1.00 23.86 176 ILE A O 1
ATOM 1357 N N . LYS A 1 177 ? 22.200 -26.746 59.612 1.00 24.85 177 LYS A N 1
ATOM 1358 C CA . LYS A 1 177 ? 20.880 -27.356 59.442 1.00 24.09 177 LYS A CA 1
ATOM 1359 C C . LYS A 1 177 ? 20.972 -28.731 58.774 1.00 25.76 177 LYS A C 1
ATOM 1360 O O . LYS A 1 177 ? 20.346 -29.691 59.229 1.00 26.92 177 LYS A O 1
ATOM 1366 N N . MET A 1 178 ? 21.756 -28.811 57.700 1.00 26.36 178 MET A N 1
ATOM 1367 C CA . MET A 1 178 ? 21.962 -30.060 56.966 1.00 26.91 178 MET A CA 1
ATOM 1368 C C . MET A 1 178 ? 22.848 -31.040 57.732 1.00 25.80 178 MET A C 1
ATOM 1369 O O . MET A 1 178 ? 22.712 -32.255 57.579 1.00 26.79 178 MET A O 1
ATOM 1374 N N . ALA A 1 179 ? 23.751 -30.505 58.551 1.00 24.39 179 ALA A N 1
ATOM 1375 C CA . ALA A 1 179 ? 24.682 -31.319 59.332 1.00 24.72 179 ALA A CA 1
ATOM 1376 C C . ALA A 1 179 ? 23.997 -32.028 60.500 1.00 25.38 179 ALA A C 1
ATOM 1377 O O . ALA A 1 179 ? 24.118 -33.245 60.648 1.00 26.01 179 ALA A O 1
ATOM 1379 N N . VAL A 1 180 ? 23.270 -31.264 61.314 1.00 25.56 180 VAL A N 1
ATOM 1380 C CA . VAL A 1 180 ? 22.609 -31.784 62.519 1.00 25.57 180 VAL A CA 1
ATOM 1381 C C . VAL A 1 180 ? 21.570 -32.872 62.208 1.00 26.80 180 VAL A C 1
ATOM 1382 O O . VAL A 1 180 ? 21.331 -33.761 63.030 1.00 26.74 180 VAL A O 1
ATOM 1386 N N . CYS A 1 181 ? 20.979 -32.813 61.017 1.00 26.80 181 CYS A N 1
ATOM 1387 C CA . CYS A 1 181 ? 19.925 -33.753 60.629 1.00 27.11 181 CYS A CA 1
ATOM 1388 C C . CYS A 1 181 ? 20.383 -34.918 59.743 1.00 27.58 181 CYS A C 1
ATOM 1389 O O . CYS A 1 181 ? 19.643 -35.891 59.575 1.00 27.92 181 CYS A O 1
ATOM 1392 N N . PHE A 1 182 ? 21.589 -34.827 59.184 1.00 28.66 182 PHE A N 1
ATOM 1393 C CA . PHE A 1 182 ? 22.067 -35.852 58.249 1.00 28.91 182 PHE A CA 1
ATOM 1394 C C . PHE A 1 182 ? 23.479 -36.385 58.515 1.00 29.25 182 PHE A C 1
ATOM 1395 O O . PHE A 1 182 ? 23.711 -37.592 58.411 1.00 29.98 182 PHE A O 1
ATOM 1403 N N . ASP A 1 183 ? 24.412 -35.498 58.857 1.00 30.32 183 ASP A N 1
ATOM 1404 C CA . ASP A 1 183 ? 25.817 -35.887 59.004 1.00 31.08 183 ASP A CA 1
ATOM 1405 C C . ASP A 1 183 ? 26.427 -35.476 60.347 1.00 31.64 183 ASP A C 1
ATOM 1406 O O . ASP A 1 183 ? 26.650 -34.291 60.604 1.00 31.11 183 ASP A O 1
ATOM 1411 N N . LYS A 1 184 ? 26.703 -36.473 61.188 1.00 33.05 184 LYS A N 1
ATOM 1412 C CA . LYS A 1 184 ? 27.351 -36.263 62.485 1.00 34.19 184 LYS A CA 1
ATOM 1413 C C . LYS A 1 184 ? 28.795 -35.778 62.321 1.00 33.87 184 LYS A C 1
ATOM 1414 O O . LYS A 1 184 ? 29.278 -34.966 63.114 1.00 34.59 184 LYS A O 1
ATOM 1420 N N . ASN A 1 185 ? 29.469 -36.276 61.285 1.00 33.85 185 ASN A N 1
ATOM 1421 C CA . ASN A 1 185 ? 30.861 -35.921 61.003 1.00 33.46 185 ASN A CA 1
ATOM 1422 C C . ASN A 1 185 ? 31.059 -34.460 60.593 1.00 32.72 185 ASN A C 1
ATOM 1423 O O . ASN A 1 185 ? 32.106 -33.872 60.873 1.00 33.28 185 ASN A O 1
ATOM 1428 N N . LEU A 1 186 ? 30.056 -33.884 59.931 1.00 30.98 186 LEU A N 1
ATOM 1429 C CA . LEU A 1 186 ? 30.093 -32.474 59.539 1.00 29.38 186 LEU A CA 1
ATOM 1430 C C . LEU A 1 186 ? 29.863 -31.555 60.740 1.00 29.16 186 LEU A C 1
ATOM 1431 O O . LEU A 1 186 ? 30.405 -30.448 60.791 1.00 28.99 186 LEU A O 1
ATOM 1436 N N . VAL A 1 187 ? 29.059 -32.021 61.696 1.00 28.38 187 VAL A N 1
ATOM 1437 C CA . VAL A 1 187 ? 28.839 -31.311 62.960 1.00 28.57 187 VAL A CA 1
ATOM 1438 C C . VAL A 1 187 ? 30.156 -31.201 63.729 1.00 29.04 187 VAL A C 1
ATOM 1439 O O . VAL A 1 187 ? 30.515 -30.125 64.212 1.00 29.30 187 VAL A O 1
ATOM 1443 N N . GLU A 1 188 ? 30.874 -32.321 63.817 1.00 29.49 188 GLU A N 1
ATOM 1444 C CA . GLU A 1 188 ? 32.155 -32.391 64.522 1.00 30.97 188 GLU A CA 1
ATOM 1445 C C . GLU A 1 188 ? 33.260 -31.602 63.818 1.00 30.34 188 GLU A C 1
ATOM 1446 O O . GLU A 1 188 ? 34.198 -31.133 64.466 1.00 30.58 188 GLU A O 1
ATOM 1452 N N . ARG A 1 189 ? 33.146 -31.463 62.498 1.00 29.63 189 ARG A N 1
ATOM 1453 C CA . ARG A 1 189 ? 34.089 -30.667 61.713 1.00 29.55 189 ARG A CA 1
ATOM 1454 C C . ARG A 1 189 ? 33.906 -29.172 61.984 1.00 28.32 189 ARG A C 1
ATOM 1455 O O . ARG A 1 189 ? 34.885 -28.437 62.124 1.00 27.33 189 ARG A O 1
ATOM 1463 N N . LEU A 1 190 ? 32.650 -28.735 62.064 1.00 27.69 190 LEU A N 1
ATOM 1464 C CA . LEU A 1 190 ? 32.320 -27.334 62.334 1.00 27.38 190 LEU A CA 1
ATOM 1465 C C . LEU A 1 190 ? 32.632 -26.927 63.775 1.00 27.09 190 LEU A C 1
ATOM 1466 O O . LEU A 1 190 ? 32.932 -25.762 64.045 1.00 27.46 190 LEU A O 1
ATOM 1471 N N . GLU A 1 191 ? 32.559 -27.893 64.689 1.00 27.30 191 GLU A N 1
ATOM 1472 C CA . GLU A 1 191 ? 32.818 -27.655 66.110 1.00 27.15 191 GLU A CA 1
ATOM 1473 C C . GLU A 1 191 ? 34.307 -27.533 66.433 1.00 27.39 191 GLU A C 1
ATOM 1474 O O . GLU A 1 191 ? 34.694 -26.752 67.306 1.00 27.93 191 GLU A O 1
ATOM 1480 N N . THR A 1 192 ? 35.132 -28.302 65.726 1.00 27.71 192 THR A N 1
ATOM 1481 C CA . THR A 1 192 ? 36.555 -28.424 66.055 1.00 28.43 192 THR A CA 1
ATOM 1482 C C . THR A 1 192 ? 37.480 -27.628 65.133 1.00 27.93 192 THR A C 1
ATOM 1483 O O . THR A 1 192 ? 38.566 -27.215 65.547 1.00 27.84 192 THR A O 1
ATOM 1487 N N . LYS A 1 193 ? 37.047 -27.416 63.892 1.00 27.43 193 LYS A N 1
ATOM 1488 C CA . LYS A 1 193 ? 37.852 -26.698 62.905 1.00 26.93 193 LYS A CA 1
ATOM 1489 C C . LYS A 1 193 ? 37.318 -25.293 62.643 1.00 26.28 193 LYS A C 1
ATOM 1490 O O . LYS A 1 193 ? 36.110 -25.052 62.719 1.00 26.94 193 LYS A O 1
ATOM 1496 N N . ASP A 1 194 ? 38.229 -24.372 62.336 1.00 25.80 194 ASP A N 1
ATOM 1497 C CA . ASP A 1 194 ? 37.866 -23.032 61.887 1.00 25.65 194 ASP A CA 1
ATOM 1498 C C . ASP A 1 194 ? 37.381 -23.113 60.442 1.00 25.45 194 ASP A C 1
ATOM 1499 O O . ASP A 1 194 ? 37.975 -23.818 59.622 1.00 24.72 194 ASP A O 1
ATOM 1504 N N . LEU A 1 195 ? 36.301 -22.393 60.140 1.00 25.41 195 LEU A N 1
ATOM 1505 C CA . LEU A 1 195 ? 35.668 -22.448 58.819 1.00 25.99 195 LEU A CA 1
ATOM 1506 C C . LEU A 1 195 ? 36.570 -21.924 57.699 1.00 26.30 195 LEU A C 1
ATOM 1507 O O . LEU A 1 195 ? 36.495 -22.398 56.565 1.00 26.33 195 LEU A O 1
ATOM 1512 N N . LYS A 1 196 ? 37.421 -20.954 58.028 1.00 27.29 196 LYS A N 1
ATOM 1513 C CA . LYS A 1 196 ? 38.360 -20.367 57.068 1.00 29.62 196 LYS A CA 1
ATOM 1514 C C . LYS A 1 196 ? 39.461 -21.344 56.646 1.00 29.65 196 LYS A C 1
ATOM 1515 O O . LYS A 1 196 ? 40.133 -21.132 55.633 1.00 29.46 196 LYS A O 1
ATOM 1521 N N . ASP A 1 197 ? 39.634 -22.410 57.425 1.00 29.97 197 ASP A N 1
ATOM 1522 C CA . ASP A 1 197 ? 40.669 -23.411 57.170 1.00 29.38 197 ASP A CA 1
ATOM 1523 C C . ASP A 1 197 ? 40.167 -24.600 56.347 1.00 29.31 197 ASP A C 1
ATOM 1524 O O . ASP A 1 197 ? 40.950 -25.244 55.645 1.00 29.28 197 ASP A O 1
ATOM 1529 N N . CYS A 1 198 ? 38.870 -24.885 56.437 1.00 28.79 198 CYS A N 1
ATOM 1530 C CA . CYS A 1 198 ? 38.274 -26.020 55.729 1.00 28.65 198 CYS A CA 1
ATOM 1531 C C . CYS A 1 198 ? 36.959 -25.654 55.032 1.00 28.12 198 CYS A C 1
ATOM 1532 O O . CYS A 1 198 ? 35.997 -26.426 55.052 1.00 29.55 198 CYS A O 1
ATOM 1535 N N . LEU A 1 199 ? 36.937 -24.482 54.400 1.00 27.51 199 LEU A N 1
ATOM 1536 C CA . LEU A 1 199 ? 35.740 -23.970 53.729 1.00 26.47 199 LEU A CA 1
ATOM 1537 C C . LEU A 1 199 ? 35.344 -24.833 52.530 1.00 26.15 199 LEU A C 1
ATOM 1538 O O . LEU A 1 199 ? 34.157 -25.034 52.271 1.00 26.12 199 LEU A O 1
ATOM 1543 N N . GLU A 1 200 ? 36.347 -25.340 51.813 1.00 25.67 200 GLU A N 1
ATOM 1544 C CA . GLU A 1 200 ? 36.136 -26.207 50.654 1.00 27.12 200 GLU A CA 1
ATOM 1545 C C . GLU A 1 200 ? 35.595 -27.580 51.063 1.00 26.82 200 GLU A C 1
ATOM 1546 O O . GLU A 1 200 ? 34.712 -28.128 50.399 1.00 27.30 200 GLU A O 1
ATOM 1552 N N . GLU A 1 201 ? 36.131 -28.122 52.156 1.00 26.90 201 GLU A N 1
ATOM 1553 C CA . GLU A 1 201 ? 35.717 -29.426 52.679 1.00 26.50 201 GLU A CA 1
ATOM 1554 C C . GLU A 1 201 ? 34.307 -29.393 53.269 1.00 25.13 201 GLU A C 1
ATOM 1555 O O . GLU A 1 201 ? 33.589 -30.395 53.232 1.00 25.33 201 GLU A O 1
ATOM 1561 N N . VAL A 1 202 ? 33.926 -28.238 53.813 1.00 24.19 202 VAL A N 1
ATOM 1562 C CA . VAL A 1 202 ? 32.587 -28.026 54.365 1.00 23.83 202 VAL A CA 1
ATOM 1563 C C . VAL A 1 202 ? 31.536 -27.956 53.250 1.00 23.61 202 VAL A C 1
ATOM 1564 O O . VAL A 1 202 ? 30.468 -28.565 53.361 1.00 23.88 202 VAL A O 1
ATOM 1568 N N . ILE A 1 203 ? 31.853 -27.226 52.179 1.00 22.65 203 ILE A N 1
ATOM 1569 C CA . ILE A 1 203 ? 30.972 -27.121 51.010 1.00 22.08 203 ILE A CA 1
ATOM 1570 C C . ILE A 1 203 ? 30.798 -28.480 50.324 1.00 22.97 203 ILE A C 1
ATOM 1571 O O . ILE A 1 203 ? 29.675 -28.877 50.009 1.00 22.48 203 ILE A O 1
ATOM 1576 N N . PHE A 1 204 ? 31.910 -29.187 50.115 1.00 23.13 204 PHE A N 1
ATOM 1577 C CA . PHE A 1 204 ? 31.905 -30.508 49.477 1.00 24.23 204 PHE A CA 1
ATOM 1578 C C . PHE A 1 204 ? 30.968 -31.493 50.180 1.00 24.78 204 PHE A C 1
ATOM 1579 O O . PHE A 1 204 ? 30.249 -32.248 49.522 1.00 26.00 204 PHE A O 1
ATOM 1587 N N . GLN A 1 205 ? 30.985 -31.477 51.511 1.00 25.74 205 GLN A N 1
ATOM 1588 C CA . GLN A 1 205 ? 30.101 -32.322 52.313 1.00 27.21 205 GLN A CA 1
ATOM 1589 C C . GLN A 1 205 ? 28.656 -31.821 52.299 1.00 26.32 205 GLN A C 1
ATOM 1590 O O . GLN A 1 205 ? 27.721 -32.616 52.400 1.00 26.32 205 GLN A O 1
ATOM 1596 N N . SER A 1 206 ? 28.485 -30.505 52.171 1.00 25.84 206 SER A N 1
ATOM 1597 C CA . SER A 1 206 ? 27.159 -29.887 52.103 1.00 25.55 206 SER A CA 1
ATOM 1598 C C . SER A 1 206 ? 26.459 -30.183 50.776 1.00 25.07 206 SER A C 1
ATOM 1599 O O . SER A 1 206 ? 25.234 -30.323 50.733 1.00 23.89 206 SER A O 1
ATOM 1602 N N . VAL A 1 207 ? 27.243 -30.268 49.703 1.00 25.45 207 VAL A N 1
ATOM 1603 C CA . VAL A 1 207 ? 26.729 -30.621 48.378 1.00 26.19 207 VAL A CA 1
ATOM 1604 C C . VAL A 1 207 ? 26.322 -32.096 48.347 1.00 26.75 207 VAL A C 1
ATOM 1605 O O . VAL A 1 207 ? 25.274 -32.443 47.797 1.00 26.59 207 VAL A O 1
ATOM 1609 N N . ASN A 1 208 ? 27.150 -32.947 48.953 1.00 28.76 208 ASN A N 1
ATOM 1610 C CA . ASN A 1 208 ? 26.885 -34.384 49.037 1.00 30.48 208 ASN A CA 1
ATOM 1611 C C . ASN A 1 208 ? 25.577 -34.717 49.755 1.00 30.62 208 ASN A C 1
ATOM 1612 O O . ASN A 1 208 ? 24.813 -35.562 49.289 1.00 31.58 208 ASN A O 1
ATOM 1617 N N . ILE A 1 209 ? 25.326 -34.045 50.879 1.00 30.54 209 ILE A N 1
ATOM 1618 C CA . ILE A 1 209 ? 24.083 -34.220 51.638 1.00 31.19 209 ILE A CA 1
ATOM 1619 C C . ILE A 1 209 ? 22.866 -33.859 50.783 1.00 32.10 209 ILE A C 1
ATOM 1620 O O . ILE A 1 209 ? 21.899 -34.621 50.720 1.00 33.18 209 ILE A O 1
ATOM 1625 N N . LYS A 1 210 ? 22.934 -32.709 50.114 1.00 33.96 210 LYS A N 1
ATOM 1626 C CA . LYS A 1 210 ? 21.864 -32.247 49.228 1.00 34.88 210 LYS A CA 1
ATOM 1627 C C . LYS A 1 210 ? 21.674 -33.177 48.026 1.00 35.32 210 LYS A C 1
ATOM 1628 O O . LYS A 1 210 ? 20.556 -33.345 47.535 1.00 35.33 210 LYS A O 1
ATOM 1634 N N . ALA A 1 211 ? 22.770 -33.779 47.566 1.00 35.35 211 ALA A N 1
ATOM 1635 C CA . ALA A 1 211 ? 22.742 -34.710 46.438 1.00 36.45 211 ALA A CA 1
ATOM 1636 C C . ALA A 1 211 ? 22.146 -36.067 46.811 1.00 37.48 211 ALA A C 1
ATOM 1637 O O . ALA A 1 211 ? 21.393 -36.652 46.030 1.00 36.96 211 ALA A O 1
ATOM 1639 N N . GLN A 1 212 ? 22.489 -36.560 48.001 1.00 39.51 212 GLN A N 1
ATOM 1640 C CA . GLN A 1 212 ? 22.025 -37.868 48.473 1.00 41.45 212 GLN A CA 1
ATOM 1641 C C . GLN A 1 212 ? 20.544 -37.869 48.855 1.00 41.14 212 GLN A C 1
ATOM 1642 O O . GLN A 1 212 ? 19.872 -38.898 48.745 1.00 41.63 212 GLN A O 1
ATOM 1648 N N . VAL A 1 213 ? 20.046 -36.718 49.305 1.00 41.34 213 VAL A N 1
ATOM 1649 C CA . VAL A 1 213 ? 18.639 -36.561 49.684 1.00 41.68 213 VAL A CA 1
ATOM 1650 C C . VAL A 1 213 ? 17.726 -36.578 48.451 1.00 42.53 213 VAL A C 1
ATOM 1651 O O . VAL A 1 213 ? 16.720 -37.293 48.428 1.00 42.89 213 VAL A O 1
ATOM 1655 N N . VAL A 1 214 ? 18.092 -35.800 47.434 1.00 43.26 214 VAL A N 1
ATOM 1656 C CA . VAL A 1 214 ? 17.327 -35.727 46.187 1.00 44.21 214 VAL A CA 1
ATOM 1657 C C . VAL A 1 214 ? 17.521 -36.992 45.350 1.00 43.93 214 VAL A C 1
ATOM 1658 O O . VAL A 1 214 ? 18.627 -37.525 45.252 1.00 43.86 214 VAL A O 1
ATOM 1662 N N . ARG A 1 224 ? 12.528 -36.084 51.241 1.00 41.97 224 ARG A N 1
ATOM 1663 C CA . ARG A 1 224 ? 13.099 -34.747 51.109 1.00 43.05 224 ARG A CA 1
ATOM 1664 C C . ARG A 1 224 ? 12.888 -33.920 52.379 1.00 42.25 224 ARG A C 1
ATOM 1665 O O . ARG A 1 224 ? 13.617 -32.955 52.628 1.00 42.81 224 ARG A O 1
ATOM 1673 N N . ALA A 1 225 ? 11.886 -34.304 53.170 1.00 41.78 225 ALA A N 1
ATOM 1674 C CA . ALA A 1 225 ? 11.636 -33.695 54.474 1.00 40.88 225 ALA A CA 1
ATOM 1675 C C . ALA A 1 225 ? 12.820 -33.952 55.399 1.00 40.41 225 ALA A C 1
ATOM 1676 O O . ALA A 1 225 ? 13.324 -35.074 55.480 1.00 42.31 225 ALA A O 1
ATOM 1678 N N . GLY A 1 226 ? 13.261 -32.903 56.086 1.00 37.62 226 GLY A N 1
ATOM 1679 C CA . GLY A 1 226 ? 14.488 -32.943 56.877 1.00 34.90 226 GLY A CA 1
ATOM 1680 C C . GLY A 1 226 ? 15.336 -31.722 56.580 1.00 32.72 226 GLY A C 1
ATOM 1681 O O . GLY A 1 226 ? 16.073 -31.238 57.443 1.00 31.15 226 GLY A O 1
ATOM 1682 N N . LEU A 1 227 ? 15.224 -31.231 55.347 1.00 31.30 227 LEU A N 1
ATOM 1683 C CA . LEU A 1 227 ? 15.851 -29.979 54.931 1.00 30.57 227 LEU A CA 1
ATOM 1684 C C . LEU A 1 227 ? 15.015 -28.782 55.388 1.00 29.11 227 LEU A C 1
ATOM 1685 O O . LEU A 1 227 ? 15.430 -27.630 55.242 1.00 30.12 227 LEU A O 1
ATOM 1690 N N . ASN A 1 228 ? 13.834 -29.068 55.934 1.00 27.60 228 ASN A N 1
ATOM 1691 C CA . ASN A 1 228 ? 12.969 -28.045 56.516 1.00 27.08 228 ASN A CA 1
ATOM 1692 C C . ASN A 1 228 ? 13.117 -27.967 58.039 1.00 26.01 228 ASN A C 1
ATOM 1693 O O . ASN A 1 228 ? 12.164 -27.649 58.756 1.00 24.99 228 ASN A O 1
ATOM 1698 N N . TYR A 1 229 ? 14.324 -28.263 58.519 1.00 24.96 229 TYR A N 1
ATOM 1699 C CA . TYR A 1 229 ? 14.651 -28.193 59.941 1.00 24.96 229 TYR A CA 1
ATOM 1700 C C . TYR A 1 229 ? 14.795 -26.737 60.380 1.00 25.76 229 TYR A C 1
ATOM 1701 O O . TYR A 1 229 ? 15.754 -26.053 60.012 1.00 25.28 229 TYR A O 1
ATOM 1710 N N . GLY A 1 230 ? 13.824 -26.276 61.164 1.00 26.94 230 GLY A N 1
ATOM 1711 C CA . GLY A 1 230 ? 13.767 -24.884 61.601 1.00 28.85 230 GLY A CA 1
ATOM 1712 C C . GLY A 1 230 ? 13.033 -23.990 60.618 1.00 30.53 230 GLY A C 1
ATOM 1713 O O . GLY A 1 230 ? 13.100 -22.763 60.718 1.00 30.33 230 GLY A O 1
ATOM 1714 N N . HIS A 1 231 ? 12.333 -24.608 59.669 1.00 32.65 231 HIS A N 1
ATOM 1715 C CA . HIS A 1 231 ? 11.571 -23.883 58.652 1.00 34.88 231 HIS A CA 1
ATOM 1716 C C . HIS A 1 231 ? 10.125 -23.630 59.071 1.00 35.79 231 HIS A C 1
ATOM 1717 O O . HIS A 1 231 ? 9.517 -22.647 58.645 1.00 36.38 231 HIS A O 1
ATOM 1724 N N . THR A 1 232 ? 9.582 -24.523 59.898 1.00 37.76 232 THR A N 1
ATOM 1725 C CA . THR A 1 232 ? 8.217 -24.390 60.411 1.00 39.28 232 THR A CA 1
ATOM 1726 C C . THR A 1 232 ? 8.113 -23.194 61.359 1.00 39.12 232 THR A C 1
ATOM 1727 O O . THR A 1 232 ? 7.169 -22.404 61.273 1.00 39.77 232 THR A O 1
ATOM 1731 N N . PHE A 1 233 ? 9.091 -23.070 62.254 1.00 38.75 233 PHE A N 1
ATOM 1732 C CA . PHE A 1 233 ? 9.172 -21.936 63.170 1.00 39.31 233 PHE A CA 1
ATOM 1733 C C . PHE A 1 233 ? 9.728 -20.699 62.467 1.00 39.57 233 PHE A C 1
ATOM 1734 O O . PHE A 1 233 ? 9.278 -19.581 62.723 1.00 38.50 233 PHE A O 1
ATOM 1742 N N . GLY A 1 234 ? 10.699 -20.913 61.579 1.00 39.24 234 GLY A N 1
ATOM 1743 C CA . GLY A 1 234 ? 11.362 -19.833 60.842 1.00 39.99 234 GLY A CA 1
ATOM 1744 C C . GLY A 1 234 ? 10.448 -19.032 59.933 1.00 40.24 234 GLY A C 1
ATOM 1745 O O . GLY A 1 234 ? 10.623 -17.820 59.782 1.00 40.61 234 GLY A O 1
ATOM 1746 N N . HIS A 1 235 ? 9.478 -19.712 59.323 1.00 41.14 235 HIS A N 1
ATOM 1747 C CA . HIS A 1 235 ? 8.474 -19.064 58.477 1.00 42.47 235 HIS A CA 1
ATOM 1748 C C . HIS A 1 235 ? 7.515 -18.211 59.308 1.00 42.36 235 HIS A C 1
ATOM 1749 O O . HIS A 1 235 ? 7.073 -17.150 58.861 1.00 42.45 235 HIS A O 1
ATOM 1756 N N . ALA A 1 236 ? 7.207 -18.682 60.516 1.00 42.03 236 ALA A N 1
ATOM 1757 C CA . ALA A 1 236 ? 6.326 -17.970 61.442 1.00 41.97 236 ALA A CA 1
ATOM 1758 C C . ALA A 1 236 ? 6.968 -16.693 61.987 1.00 42.43 236 ALA A C 1
ATOM 1759 O O . ALA A 1 236 ? 6.273 -15.714 62.264 1.00 41.99 236 ALA A O 1
ATOM 1761 N N . ILE A 1 237 ? 8.292 -16.716 62.141 1.00 42.49 237 ILE A N 1
ATOM 1762 C CA . ILE A 1 237 ? 9.054 -15.547 62.587 1.00 42.51 237 ILE A CA 1
ATOM 1763 C C . ILE A 1 237 ? 9.121 -14.493 61.478 1.00 43.36 237 ILE A C 1
ATOM 1764 O O . ILE A 1 237 ? 8.923 -13.303 61.732 1.00 43.16 237 ILE A O 1
ATOM 1769 N N . GLU A 1 238 ? 9.388 -14.945 60.252 1.00 43.96 238 GLU A N 1
ATOM 1770 C CA . GLU A 1 238 ? 9.480 -14.066 59.083 1.00 44.94 238 GLU A CA 1
ATOM 1771 C C . GLU A 1 238 ? 8.154 -13.387 58.739 1.00 45.74 238 GLU A C 1
ATOM 1772 O O . GLU A 1 238 ? 8.136 -12.231 58.313 1.00 46.52 238 GLU A O 1
ATOM 1778 N N . LYS A 1 239 ? 7.054 -14.115 58.925 1.00 46.56 239 LYS A N 1
ATOM 1779 C CA . LYS A 1 239 ? 5.715 -13.603 58.633 1.00 48.06 239 LYS A CA 1
ATOM 1780 C C . LYS A 1 239 ? 5.260 -12.585 59.680 1.00 48.46 239 LYS A C 1
ATOM 1781 O O . LYS A 1 239 ? 4.526 -11.646 59.362 1.00 48.11 239 LYS A O 1
ATOM 1787 N N . GLU A 1 240 ? 5.701 -12.781 60.921 1.00 48.85 240 GLU A N 1
ATOM 1788 C CA . GLU A 1 240 ? 5.382 -11.874 62.022 1.00 49.67 240 GLU A CA 1
ATOM 1789 C C . GLU A 1 240 ? 6.208 -10.588 61.940 1.00 49.44 240 GLU A C 1
ATOM 1790 O O . GLU A 1 240 ? 5.735 -9.514 62.317 1.00 49.60 240 GLU A O 1
ATOM 1796 N N . THR A 1 241 ? 7.437 -10.710 61.441 1.00 49.51 241 THR A N 1
ATOM 1797 C CA . THR A 1 241 ? 8.347 -9.569 61.300 1.00 49.66 241 THR A CA 1
ATOM 1798 C C . THR A 1 241 ? 8.250 -8.902 59.923 1.00 50.41 241 THR A C 1
ATOM 1799 O O . THR A 1 241 ? 8.932 -7.906 59.662 1.00 50.19 241 THR A O 1
ATOM 1803 N N . ASP A 1 242 ? 7.396 -9.455 59.059 1.00 51.31 242 ASP A N 1
ATOM 1804 C CA . ASP A 1 242 ? 7.180 -8.965 57.686 1.00 52.28 242 ASP A CA 1
ATOM 1805 C C . ASP A 1 242 ? 8.439 -8.978 56.806 1.00 52.16 242 ASP A C 1
ATOM 1806 O O . ASP A 1 242 ? 8.620 -8.096 55.960 1.00 53.06 242 ASP A O 1
ATOM 1811 N N . TYR A 1 243 ? 9.292 -9.984 57.010 1.00 51.17 243 TYR A N 1
ATOM 1812 C CA . TYR A 1 243 ? 10.544 -10.157 56.253 1.00 49.85 243 TYR A CA 1
ATOM 1813 C C . TYR A 1 243 ? 11.428 -8.901 56.282 1.00 49.15 243 TYR A C 1
ATOM 1814 O O . TYR A 1 243 ? 12.048 -8.544 55.276 1.00 48.30 243 TYR A O 1
ATOM 1823 N N . GLU A 1 244 ? 11.487 -8.246 57.440 1.00 48.29 244 GLU A N 1
ATOM 1824 C CA . GLU A 1 244 ? 12.144 -6.945 57.558 1.00 48.69 244 GLU A CA 1
ATOM 1825 C C . GLU A 1 244 ? 13.420 -6.974 58.403 1.00 46.71 244 GLU A C 1
ATOM 1826 O O . GLU A 1 244 ? 14.410 -6.328 58.051 1.00 47.18 244 GLU A O 1
ATOM 1832 N N . ARG A 1 245 ? 13.397 -7.718 59.508 1.00 44.03 245 ARG A N 1
ATOM 1833 C CA . ARG A 1 245 ? 14.524 -7.731 60.443 1.00 41.40 245 ARG A CA 1
ATOM 1834 C C . ARG A 1 245 ? 15.582 -8.784 60.105 1.00 39.00 245 ARG A C 1
ATOM 1835 O O . ARG A 1 245 ? 16.767 -8.462 60.005 1.00 38.97 245 ARG A O 1
ATOM 1843 N N . PHE A 1 246 ? 15.151 -10.032 59.933 1.00 35.91 246 PHE A N 1
ATOM 1844 C CA . PHE A 1 246 ? 16.074 -11.152 59.744 1.00 32.95 246 PHE A CA 1
ATOM 1845 C C . PHE A 1 246 ? 16.247 -11.559 58.284 1.00 31.93 246 PHE A C 1
ATOM 1846 O O . PHE A 1 246 ? 15.352 -11.359 57.459 1.00 30.26 246 PHE A O 1
ATOM 1854 N N . LEU A 1 247 ? 17.411 -12.131 57.982 1.00 30.69 247 LEU A N 1
ATOM 1855 C CA . LEU A 1 247 ? 17.635 -12.829 56.721 1.00 30.36 247 LEU A CA 1
ATOM 1856 C C . LEU A 1 247 ? 17.086 -14.251 56.860 1.00 29.77 247 LEU A C 1
ATOM 1857 O O . LEU A 1 247 ? 16.781 -14.692 57.972 1.00 30.69 247 LEU A O 1
ATOM 1862 N N . HIS A 1 248 ? 16.960 -14.959 55.738 1.00 29.98 248 HIS A N 1
ATOM 1863 C CA . HIS A 1 248 ? 16.404 -16.318 55.732 1.00 30.50 248 HIS A CA 1
ATOM 1864 C C . HIS A 1 248 ? 17.153 -17.269 56.670 1.00 30.79 248 HIS A C 1
ATOM 1865 O O . HIS A 1 248 ? 16.531 -18.049 57.392 1.00 30.52 248 HIS A O 1
ATOM 1872 N N . GLY A 1 249 ? 18.482 -17.192 56.656 1.00 29.49 249 GLY A N 1
ATOM 1873 C CA . GLY A 1 249 ? 19.324 -18.013 57.527 1.00 29.26 249 GLY A CA 1
ATOM 1874 C C . GLY A 1 249 ? 19.238 -17.624 58.992 1.00 29.76 249 GLY A C 1
ATOM 1875 O O . GLY A 1 249 ? 19.374 -18.474 59.875 1.00 29.41 249 GLY A O 1
ATOM 1876 N N . GLU A 1 250 ? 19.011 -16.336 59.246 1.00 29.68 250 GLU A N 1
ATOM 1877 C CA . GLU A 1 250 ? 18.907 -15.804 60.606 1.00 29.42 250 GLU A CA 1
ATOM 1878 C C . GLU A 1 250 ? 17.608 -16.221 61.296 1.00 29.50 250 GLU A C 1
ATOM 1879 O O . GLU A 1 250 ? 17.594 -16.469 62.503 1.00 30.21 250 GLU A O 1
ATOM 1885 N N . ALA A 1 251 ? 16.526 -16.291 60.523 1.00 28.48 251 ALA A N 1
ATOM 1886 C CA . ALA A 1 251 ? 15.225 -16.724 61.032 1.00 28.77 251 ALA A CA 1
ATOM 1887 C C . ALA A 1 251 ? 15.189 -18.234 61.259 1.00 28.35 251 ALA A C 1
ATOM 1888 O O . ALA A 1 251 ? 14.524 -18.714 62.180 1.00 28.43 251 ALA A O 1
ATOM 1890 N N . ILE A 1 252 ? 15.902 -18.971 60.408 1.00 27.79 252 ILE A N 1
ATOM 1891 C CA . ILE A 1 252 ? 16.063 -20.418 60.561 1.00 27.81 252 ILE A CA 1
ATOM 1892 C C . ILE A 1 252 ? 16.932 -20.747 61.781 1.00 27.17 252 ILE A C 1
ATOM 1893 O O . ILE A 1 252 ? 16.703 -21.752 62.455 1.00 26.99 252 ILE A O 1
ATOM 1898 N N . ALA A 1 253 ? 17.905 -19.880 62.067 1.00 26.72 253 ALA A N 1
ATOM 1899 C CA . ALA A 1 253 ? 18.772 -20.020 63.240 1.00 26.52 253 ALA A CA 1
ATOM 1900 C C . ALA A 1 253 ? 17.980 -20.002 64.549 1.00 25.84 253 ALA A C 1
ATOM 1901 O O . ALA A 1 253 ? 18.280 -20.761 65.472 1.00 26.00 253 ALA A O 1
ATOM 1903 N N . ILE A 1 254 ? 16.972 -19.134 64.617 1.00 25.28 254 ILE A N 1
ATOM 1904 C CA . ILE A 1 254 ? 16.056 -19.083 65.757 1.00 24.87 254 ILE A CA 1
ATOM 1905 C C . ILE A 1 254 ? 15.097 -20.275 65.697 1.00 25.04 254 ILE A C 1
ATOM 1906 O O . ILE A 1 254 ? 14.764 -20.867 66.727 1.00 25.01 254 ILE A O 1
ATOM 1911 N N . GLY A 1 255 ? 14.669 -20.619 64.482 1.00 25.33 255 GLY A N 1
ATOM 1912 C CA . GLY A 1 255 ? 13.756 -21.737 64.245 1.00 26.16 255 GLY A CA 1
ATOM 1913 C C . GLY A 1 255 ? 14.328 -23.091 64.626 1.00 26.13 255 GLY A C 1
ATOM 1914 O O . GLY A 1 255 ? 13.598 -23.970 65.090 1.00 25.66 255 GLY A O 1
ATOM 1915 N N . MET A 1 256 ? 15.634 -23.256 64.420 1.00 26.08 256 MET A N 1
ATOM 1916 C CA . MET A 1 256 ? 16.345 -24.472 64.816 1.00 26.78 256 MET A CA 1
ATOM 1917 C C . MET A 1 256 ? 16.399 -24.601 66.337 1.00 27.06 256 MET A C 1
ATOM 1918 O O . MET A 1 256 ? 16.265 -25.700 66.876 1.00 27.50 256 MET A O 1
ATOM 1923 N N . ARG A 1 257 ? 16.588 -23.469 67.014 1.00 27.73 257 ARG A N 1
ATOM 1924 C CA . ARG A 1 257 ? 16.607 -23.411 68.477 1.00 27.97 257 ARG A CA 1
ATOM 1925 C C . ARG A 1 257 ? 15.230 -23.700 69.073 1.00 27.19 257 ARG A C 1
ATOM 1926 O O . ARG A 1 257 ? 15.126 -24.332 70.126 1.00 27.91 257 ARG A O 1
ATOM 1934 N N . MET A 1 258 ? 14.183 -23.229 68.394 1.00 26.37 258 MET A N 1
ATOM 1935 C CA . MET A 1 258 ? 12.799 -23.515 68.779 1.00 26.65 258 MET A CA 1
ATOM 1936 C C . MET A 1 258 ? 12.479 -24.997 68.593 1.00 26.82 258 MET A C 1
ATOM 1937 O O . MET A 1 258 ? 11.733 -25.583 69.380 1.00 27.25 258 MET A O 1
ATOM 1942 N N . ALA A 1 259 ? 13.049 -25.590 67.544 1.00 27.06 259 ALA A N 1
ATOM 1943 C CA . ALA A 1 259 ? 12.920 -27.021 67.279 1.00 27.23 259 ALA A CA 1
ATOM 1944 C C . ALA A 1 259 ? 13.737 -27.844 68.274 1.00 27.14 259 ALA A C 1
ATOM 1945 O O . ALA A 1 259 ? 13.365 -28.969 68.612 1.00 27.43 259 ALA A O 1
ATOM 1947 N N . ASN A 1 260 ? 14.850 -27.272 68.733 1.00 26.60 260 ASN A N 1
ATOM 1948 C CA . ASN A 1 260 ? 15.696 -27.900 69.748 1.00 26.31 260 ASN A CA 1
ATOM 1949 C C . ASN A 1 260 ? 15.033 -27.949 71.123 1.00 27.00 260 ASN A C 1
ATOM 1950 O O . ASN A 1 260 ? 15.283 -28.869 71.903 1.00 26.94 260 ASN A O 1
ATOM 1955 N N . ASP A 1 261 ? 14.194 -26.953 71.409 1.00 27.77 261 ASP A N 1
ATOM 1956 C CA . ASP A 1 261 ? 13.433 -26.895 72.658 1.00 27.27 261 ASP A CA 1
ATOM 1957 C C . ASP A 1 261 ? 12.364 -27.986 72.717 1.00 28.33 261 ASP A C 1
ATOM 1958 O O . ASP A 1 261 ? 12.109 -28.557 73.779 1.00 28.15 261 ASP A O 1
ATOM 1963 N N . LEU A 1 262 ? 11.746 -28.263 71.570 1.00 28.81 262 LEU A N 1
ATOM 1964 C CA . LEU A 1 262 ? 10.725 -29.304 71.457 1.00 28.80 262 LEU A CA 1
ATOM 1965 C C . LEU A 1 262 ? 11.343 -30.702 71.481 1.00 28.14 262 LEU A C 1
ATOM 1966 O O . LEU A 1 262 ? 10.759 -31.635 72.035 1.00 29.97 262 LEU A O 1
ATOM 1971 N N . ALA A 1 263 ? 12.526 -30.833 70.883 1.00 28.11 263 ALA A N 1
ATOM 1972 C CA . ALA A 1 263 ? 13.251 -32.103 70.851 1.00 28.47 263 ALA A CA 1
ATOM 1973 C C . ALA A 1 263 ? 13.848 -32.462 72.214 1.00 28.64 263 ALA A C 1
ATOM 1974 O O . ALA A 1 263 ? 13.991 -33.641 72.542 1.00 28.64 263 ALA A O 1
ATOM 1976 N N . LEU A 1 264 ? 14.192 -31.440 72.996 1.00 28.83 264 LEU A N 1
ATOM 1977 C CA . LEU A 1 264 ? 14.717 -31.628 74.350 1.00 30.18 264 LEU A CA 1
ATOM 1978 C C . LEU A 1 264 ? 13.617 -32.067 75.317 1.00 31.02 264 LEU A C 1
ATOM 1979 O O . LEU A 1 264 ? 13.856 -32.883 76.211 1.00 31.01 264 LEU A O 1
ATOM 1984 N N . SER A 1 265 ? 12.416 -31.522 75.126 1.00 31.36 265 SER A N 1
ATOM 1985 C CA . SER A 1 265 ? 11.264 -31.834 75.973 1.00 31.93 265 SER A CA 1
ATOM 1986 C C . SER A 1 265 ? 10.706 -33.235 75.715 1.00 32.14 265 SER A C 1
ATOM 1987 O O . SER A 1 265 ? 10.117 -33.847 76.609 1.00 31.76 265 SER A O 1
ATOM 1990 N N . LEU A 1 266 ? 10.895 -33.732 74.494 1.00 30.69 266 LEU A N 1
ATOM 1991 C CA . LEU A 1 266 ? 10.431 -35.067 74.112 1.00 30.36 266 LEU A CA 1
ATOM 1992 C C . LEU A 1 266 ? 11.454 -36.159 74.430 1.00 29.70 266 LEU A C 1
ATOM 1993 O O . LEU A 1 266 ? 11.110 -37.343 74.482 1.00 29.76 266 LEU A O 1
ATOM 1998 N N . GLY A 1 267 ? 12.705 -35.756 74.643 1.00 30.26 267 GLY A N 1
ATOM 1999 C CA . GLY A 1 267 ? 13.785 -36.693 74.946 1.00 29.65 267 GLY A CA 1
ATOM 2000 C C . GLY A 1 267 ? 14.568 -37.123 73.719 1.00 30.41 267 GLY A C 1
ATOM 2001 O O . GLY A 1 267 ? 15.369 -38.059 73.782 1.00 29.11 267 GLY A O 1
ATOM 2002 N N . MET A 1 268 ? 14.331 -36.437 72.603 1.00 31.38 268 MET A N 1
ATOM 2003 C CA . MET A 1 268 ? 15.032 -36.704 71.348 1.00 32.59 268 MET A CA 1
ATOM 2004 C C . MET A 1 268 ? 16.468 -36.187 71.410 1.00 32.38 268 MET A C 1
ATOM 2005 O O . MET A 1 268 ? 17.386 -36.810 70.873 1.00 32.52 268 MET A O 1
ATOM 2010 N N . LEU A 1 269 ? 16.644 -35.043 72.067 1.00 33.10 269 LEU A N 1
ATOM 2011 C CA . LEU A 1 269 ? 17.964 -34.482 72.332 1.00 32.67 269 LEU A CA 1
ATOM 2012 C C . LEU A 1 269 ? 18.257 -34.505 73.826 1.00 33.72 269 LEU A C 1
ATOM 2013 O O . LEU A 1 269 ? 17.383 -34.202 74.642 1.00 35.18 269 LEU A O 1
ATOM 2018 N N . THR A 1 270 ? 19.487 -34.870 74.178 1.00 34.88 270 THR A N 1
ATOM 2019 C CA . THR A 1 270 ? 19.958 -34.748 75.554 1.00 35.82 270 THR A CA 1
ATOM 2020 C C . THR A 1 270 ? 20.414 -33.309 75.796 1.00 36.98 270 THR A C 1
ATOM 2021 O O . THR A 1 270 ? 20.609 -32.548 74.843 1.00 37.07 270 THR A O 1
ATOM 2025 N N . LEU A 1 271 ? 20.575 -32.940 77.066 1.00 37.70 271 LEU A N 1
ATOM 2026 C CA . LEU A 1 271 ? 20.998 -31.589 77.444 1.00 38.38 271 LEU A CA 1
ATOM 2027 C C . LEU A 1 271 ? 22.365 -31.228 76.858 1.00 38.23 271 LEU A C 1
ATOM 2028 O O . LEU A 1 271 ? 22.614 -30.069 76.519 1.00 38.39 271 LEU A O 1
ATOM 2033 N N . LYS A 1 272 ? 23.237 -32.228 76.740 1.00 38.70 272 LYS A N 1
ATOM 2034 C CA . LYS A 1 272 ? 24.556 -32.056 76.131 1.00 39.00 272 LYS A CA 1
ATOM 2035 C C . LYS A 1 272 ? 24.456 -31.842 74.620 1.00 38.12 272 LYS A C 1
ATOM 2036 O O . LYS A 1 272 ? 25.194 -31.034 74.054 1.00 38.70 272 LYS A O 1
ATOM 2042 N N . GLU A 1 273 ? 23.540 -32.569 73.980 1.00 37.02 273 GLU A N 1
ATOM 2043 C CA . GLU A 1 273 ? 23.288 -32.436 72.542 1.00 36.62 273 GLU A CA 1
ATOM 2044 C C . GLU A 1 273 ? 22.597 -31.115 72.207 1.00 35.35 273 GLU A C 1
ATOM 2045 O O . GLU A 1 273 ? 22.841 -30.532 71.149 1.00 34.78 273 GLU A O 1
ATOM 2051 N N . TYR A 1 274 ? 21.735 -30.658 73.115 1.00 35.07 274 TYR A N 1
ATOM 2052 C CA . TYR A 1 274 ? 21.035 -29.381 72.976 1.00 34.92 274 TYR A CA 1
ATOM 2053 C C . TYR A 1 274 ? 22.007 -28.203 73.040 1.00 35.62 274 TYR A C 1
ATOM 2054 O O . TYR A 1 274 ? 21.880 -27.243 72.276 1.00 34.90 274 TYR A O 1
ATOM 2063 N N . GLU A 1 275 ? 22.970 -28.288 73.956 1.00 36.35 275 GLU A N 1
ATOM 2064 C CA . GLU A 1 275 ? 23.972 -27.239 74.145 1.00 37.51 275 GLU A CA 1
ATOM 2065 C C . GLU A 1 275 ? 25.003 -27.203 73.018 1.00 36.08 275 GLU A C 1
ATOM 2066 O O . GLU A 1 275 ? 25.533 -26.138 72.696 1.00 35.95 275 GLU A O 1
ATOM 2072 N N . ARG A 1 276 ? 25.279 -28.365 72.426 1.00 35.14 276 ARG A N 1
ATOM 2073 C CA . ARG A 1 276 ? 26.231 -28.480 71.316 1.00 34.31 276 ARG A CA 1
ATOM 2074 C C . ARG A 1 276 ? 25.796 -27.697 70.077 1.00 34.13 276 ARG A C 1
ATOM 2075 O O . ARG A 1 276 ? 26.620 -27.047 69.429 1.00 33.59 276 ARG A O 1
ATOM 2083 N N . ILE A 1 277 ? 24.505 -27.768 69.756 1.00 34.02 277 ILE A N 1
ATOM 2084 C CA . ILE A 1 277 ? 23.941 -27.062 68.603 1.00 33.59 277 ILE A CA 1
ATOM 2085 C C . ILE A 1 277 ? 23.885 -25.553 68.863 1.00 34.12 277 ILE A C 1
ATOM 2086 O O . ILE A 1 277 ? 24.158 -24.753 67.966 1.00 32.93 277 ILE A O 1
ATOM 2091 N N . GLU A 1 278 ? 23.543 -25.179 70.096 1.00 34.99 278 GLU A N 1
ATOM 2092 C CA . GLU A 1 278 ? 23.470 -23.774 70.503 1.00 35.75 278 GLU A CA 1
ATOM 2093 C C . GLU A 1 278 ? 24.847 -23.104 70.488 1.00 35.79 278 GLU A C 1
ATOM 2094 O O . GLU A 1 278 ? 24.974 -21.950 70.072 1.00 35.38 278 GLU A O 1
ATOM 2100 N N . ASN A 1 279 ? 25.866 -23.834 70.941 1.00 35.60 279 ASN A N 1
ATOM 2101 C CA . ASN A 1 279 ? 27.246 -23.345 70.927 1.00 36.70 279 ASN A CA 1
ATOM 2102 C C . ASN A 1 279 ? 27.839 -23.283 69.520 1.00 36.42 279 ASN A C 1
ATOM 2103 O O . ASN A 1 279 ? 28.717 -22.461 69.247 1.00 36.88 279 ASN A O 1
ATOM 2108 N N . LEU A 1 280 ? 27.355 -24.158 68.640 1.00 35.83 280 LEU A N 1
ATOM 2109 C CA . LEU A 1 280 ? 27.766 -24.173 67.237 1.00 35.44 280 LEU A CA 1
ATOM 2110 C C . LEU A 1 280 ? 27.232 -22.932 66.525 1.00 35.19 280 LEU A C 1
ATOM 2111 O O . LEU A 1 280 ? 27.930 -22.326 65.710 1.00 35.77 280 LEU A O 1
ATOM 2116 N N . LEU A 1 281 ? 25.993 -22.562 66.846 1.00 34.77 281 LEU A N 1
ATOM 2117 C CA . LEU A 1 281 ? 25.376 -21.339 66.333 1.00 34.54 281 LEU A CA 1
ATOM 2118 C C . LEU A 1 281 ? 26.002 -20.091 66.955 1.00 34.72 281 LEU A C 1
ATOM 2119 O O . LEU A 1 281 ? 26.034 -19.029 66.330 1.00 34.15 281 LEU A O 1
ATOM 2124 N N . LYS A 1 282 ? 26.500 -20.230 68.184 1.00 35.15 282 LYS A N 1
ATOM 2125 C CA . LYS A 1 282 ? 27.181 -19.144 68.890 1.00 36.79 282 LYS A CA 1
ATOM 2126 C C . LYS A 1 282 ? 28.557 -18.873 68.285 1.00 36.00 282 LYS A C 1
ATOM 2127 O O . LYS A 1 282 ? 29.047 -17.741 68.315 1.00 35.93 282 LYS A O 1
ATOM 2133 N N . LYS A 1 283 ? 29.168 -19.922 67.737 1.00 35.46 283 LYS A N 1
ATOM 2134 C CA . LYS A 1 283 ? 30.465 -19.828 67.072 1.00 34.99 283 LYS A CA 1
ATOM 2135 C C . LYS A 1 283 ? 30.369 -19.032 65.769 1.00 34.42 283 LYS A C 1
ATOM 2136 O O . LYS A 1 283 ? 31.320 -18.350 65.379 1.00 33.46 283 LYS A O 1
ATOM 2142 N N . PHE A 1 284 ? 29.216 -19.120 65.107 1.00 33.36 284 PHE A N 1
ATOM 2143 C CA . PHE A 1 284 ? 28.986 -18.420 63.843 1.00 32.64 284 PHE A CA 1
ATOM 2144 C C . PHE A 1 284 ? 28.033 -17.225 63.980 1.00 33.45 284 PHE A C 1
ATOM 2145 O O . PHE A 1 284 ? 27.433 -16.786 62.993 1.00 33.49 284 PHE A O 1
ATOM 2153 N N . ASP A 1 285 ? 27.913 -16.707 65.204 1.00 34.02 285 ASP A N 1
ATOM 2154 C CA . ASP A 1 285 ? 27.090 -15.528 65.517 1.00 35.11 285 ASP A CA 1
ATOM 2155 C C . ASP A 1 285 ? 25.653 -15.647 64.994 1.00 34.50 285 ASP A C 1
ATOM 2156 O O . ASP A 1 285 ? 25.203 -14.832 64.183 1.00 34.68 285 ASP A O 1
ATOM 2161 N N . LEU A 1 286 ? 24.942 -16.668 65.468 1.00 33.84 286 LEU A N 1
ATOM 2162 C CA . LEU A 1 286 ? 23.584 -16.950 64.998 1.00 34.17 286 LEU A CA 1
ATOM 2163 C C . LEU A 1 286 ? 22.537 -16.981 66.117 1.00 34.40 286 LEU A C 1
ATOM 2164 O O . LEU A 1 286 ? 21.446 -17.532 65.941 1.00 33.60 286 LEU A O 1
ATOM 2169 N N . ILE A 1 287 ? 22.869 -16.384 67.260 1.00 35.83 287 ILE A N 1
ATOM 2170 C CA . ILE A 1 287 ? 21.914 -16.252 68.360 1.00 37.15 287 ILE A CA 1
ATOM 2171 C C . ILE A 1 287 ? 21.168 -14.921 68.258 1.00 37.63 287 ILE A C 1
ATOM 2172 O O . ILE A 1 287 ? 21.767 -13.844 68.336 1.00 37.97 287 ILE A O 1
ATOM 2177 N N . PHE A 1 288 ? 19.859 -15.022 68.051 1.00 39.08 288 PHE A N 1
ATOM 2178 C CA . PHE A 1 288 ? 18.978 -13.864 67.988 1.00 40.82 288 PHE A CA 1
ATOM 2179 C C . PHE A 1 288 ? 17.815 -14.099 68.942 1.00 43.42 288 PHE A C 1
ATOM 2180 O O . PHE A 1 288 ? 17.085 -15.087 68.814 1.00 43.14 288 PHE A O 1
ATOM 2188 N N . HIS A 1 289 ? 17.656 -13.190 69.899 1.00 47.18 289 HIS A N 1
ATOM 2189 C CA . HIS A 1 289 ? 16.709 -13.371 70.997 1.00 49.70 289 HIS A CA 1
ATOM 2190 C C . HIS A 1 289 ? 15.250 -13.278 70.564 1.00 50.62 289 HIS A C 1
ATOM 2191 O O . HIS A 1 289 ? 14.898 -12.495 69.679 1.00 50.98 289 HIS A O 1
ATOM 2198 N N . TYR A 1 290 ? 14.420 -14.101 71.203 1.00 51.97 290 TYR A N 1
ATOM 2199 C CA . TYR A 1 290 ? 12.985 -14.170 70.941 1.00 52.24 290 TYR A CA 1
ATOM 2200 C C . TYR A 1 290 ? 12.348 -12.810 71.226 1.00 53.41 290 TYR A C 1
ATOM 2201 O O . TYR A 1 290 ? 11.987 -12.083 70.297 1.00 53.00 290 TYR A O 1
ATOM 2210 N N . LYS A 1 291 ? 12.223 -12.480 72.513 1.00 55.33 291 LYS A N 1
ATOM 2211 C CA . LYS A 1 291 ? 11.814 -11.149 72.975 1.00 55.90 291 LYS A CA 1
ATOM 2212 C C . LYS A 1 291 ? 11.932 -11.047 74.494 1.00 56.06 291 LYS A C 1
ATOM 2213 O O . LYS A 1 291 ? 12.962 -11.395 75.073 1.00 55.97 291 LYS A O 1
ATOM 2219 N N . PHE A 1 315 ? 7.273 -30.416 63.800 1.00 42.26 315 PHE A N 1
ATOM 2220 C CA . PHE A 1 315 ? 7.584 -30.957 62.482 1.00 41.54 315 PHE A CA 1
ATOM 2221 C C . PHE A 1 315 ? 9.080 -30.885 62.190 1.00 40.88 315 PHE A C 1
ATOM 2222 O O . PHE A 1 315 ? 9.666 -29.799 62.174 1.00 41.97 315 PHE A O 1
ATOM 2230 N N . ILE A 1 316 ? 9.678 -32.056 61.964 1.00 39.29 316 ILE A N 1
ATOM 2231 C CA . ILE A 1 316 ? 11.119 -32.213 61.709 1.00 37.08 316 ILE A CA 1
ATOM 2232 C C . ILE A 1 316 ? 11.980 -31.720 62.881 1.00 36.74 316 ILE A C 1
ATOM 2233 O O . ILE A 1 316 ? 12.290 -30.530 62.999 1.00 36.41 316 ILE A O 1
ATOM 2238 N N . LEU A 1 317 ? 12.346 -32.662 63.746 1.00 35.67 317 LEU A N 1
ATOM 2239 C CA . LEU A 1 317 ? 13.171 -32.388 64.919 1.00 35.16 317 LEU A CA 1
ATOM 2240 C C . LEU A 1 317 ? 14.372 -33.334 64.923 1.00 34.81 317 LEU A C 1
ATOM 2241 O O . LEU A 1 317 ? 14.247 -34.487 64.501 1.00 35.20 317 LEU A O 1
ATOM 2246 N N . PRO A 1 318 ? 15.540 -32.856 65.399 1.00 34.54 318 PRO A N 1
ATOM 2247 C CA . PRO A 1 318 ? 16.744 -33.687 65.354 1.00 34.60 318 PRO A CA 1
ATOM 2248 C C . PRO A 1 318 ? 16.741 -34.822 66.381 1.00 34.86 318 PRO A C 1
ATOM 2249 O O . PRO A 1 318 ? 16.550 -34.585 67.577 1.00 33.92 318 PRO A O 1
ATOM 2253 N N . LYS A 1 319 ? 16.938 -36.046 65.896 1.00 35.45 319 LYS A N 1
ATOM 2254 C CA . LYS A 1 319 ? 17.050 -37.218 66.755 1.00 35.03 319 LYS A CA 1
ATOM 2255 C C . LYS A 1 319 ? 18.520 -37.435 67.109 1.00 34.34 319 LYS A C 1
ATOM 2256 O O . LYS A 1 319 ? 19.213 -38.246 66.488 1.00 35.06 319 LYS A O 1
ATOM 2262 N N . GLY A 1 320 ? 18.987 -36.693 68.109 1.00 32.93 320 GLY A N 1
ATOM 2263 C CA . GLY A 1 320 ? 20.398 -36.691 68.480 1.00 33.66 320 GLY A CA 1
ATOM 2264 C C . GLY A 1 320 ? 21.210 -35.844 67.518 1.00 33.58 320 GLY A C 1
ATOM 2265 O O . GLY A 1 320 ? 20.745 -34.802 67.051 1.00 33.82 320 GLY A O 1
ATOM 2266 N N . VAL A 1 321 ? 22.426 -36.297 67.220 1.00 33.29 321 VAL A N 1
ATOM 2267 C CA . VAL A 1 321 ? 23.309 -35.595 66.291 1.00 33.17 321 VAL A CA 1
ATOM 2268 C C . VAL A 1 321 ? 23.488 -36.416 65.012 1.00 32.74 321 VAL A C 1
ATOM 2269 O O . VAL A 1 321 ? 23.948 -37.560 65.057 1.00 33.61 321 VAL A O 1
ATOM 2273 N N . GLY A 1 322 ? 23.110 -35.826 63.881 1.00 31.80 322 GLY A N 1
ATOM 2274 C CA . GLY A 1 322 ? 23.250 -36.474 62.576 1.00 30.49 322 GLY A CA 1
ATOM 2275 C C . GLY A 1 322 ? 22.023 -37.240 62.112 1.00 29.58 322 GLY A C 1
ATOM 2276 O O . GLY A 1 322 ? 22.091 -37.994 61.139 1.00 29.33 322 GLY A O 1
ATOM 2277 N N . ALA A 1 323 ? 20.903 -37.048 62.808 1.00 28.45 323 ALA A N 1
ATOM 2278 C CA . ALA A 1 323 ? 19.645 -37.720 62.474 1.00 28.28 323 ALA A CA 1
ATOM 2279 C C . ALA A 1 323 ? 18.433 -36.836 62.770 1.00 28.08 323 ALA A C 1
ATOM 2280 O O . ALA A 1 323 ? 18.520 -35.897 63.564 1.00 27.30 323 ALA A O 1
ATOM 2282 N N . PHE A 1 324 ? 17.308 -37.147 62.127 1.00 28.80 324 PHE A N 1
ATOM 2283 C CA . PHE A 1 324 ? 16.070 -36.383 62.294 1.00 29.66 324 PHE A CA 1
ATOM 2284 C C . PHE A 1 324 ? 14.844 -37.294 62.410 1.00 31.39 324 PHE A C 1
ATOM 2285 O O . PHE A 1 324 ? 14.894 -38.469 62.036 1.00 32.59 324 PHE A O 1
ATOM 2293 N N . GLU A 1 325 ? 13.750 -36.736 62.925 1.00 32.96 325 GLU A N 1
ATOM 2294 C CA . GLU A 1 325 ? 12.467 -37.436 63.020 1.00 34.91 325 GLU A CA 1
ATOM 2295 C C . GLU A 1 325 ? 11.307 -36.496 62.705 1.00 34.51 325 GLU A C 1
ATOM 2296 O O . GLU A 1 325 ? 11.321 -35.327 63.097 1.00 34.40 325 GLU A O 1
ATOM 2302 N N . VAL A 1 326 ? 10.306 -37.017 61.999 1.00 34.81 326 VAL A N 1
ATOM 2303 C CA . VAL A 1 326 ? 9.114 -36.245 61.650 1.00 35.53 326 VAL A CA 1
ATOM 2304 C C . VAL A 1 326 ? 8.058 -36.379 62.748 1.00 36.36 326 VAL A C 1
ATOM 2305 O O . VAL A 1 326 ? 7.521 -37.466 62.981 1.00 35.91 326 VAL A O 1
ATOM 2309 N N . ALA A 1 327 ? 7.776 -35.266 63.423 1.00 36.82 327 ALA A N 1
ATOM 2310 C CA . ALA A 1 327 ? 6.784 -35.229 64.494 1.00 37.20 327 ALA A CA 1
ATOM 2311 C C . ALA A 1 327 ? 5.557 -34.427 64.066 1.00 37.79 327 ALA A C 1
ATOM 2312 O O . ALA A 1 327 ? 5.640 -33.217 63.846 1.00 37.82 327 ALA A O 1
ATOM 2314 N N . SER A 1 328 ? 4.421 -35.112 63.950 1.00 39.19 328 SER A N 1
ATOM 2315 C CA . SER A 1 328 ? 3.194 -34.499 63.441 1.00 39.95 328 SER A CA 1
ATOM 2316 C C . SER A 1 328 ? 2.066 -34.441 64.474 1.00 39.30 328 SER A C 1
ATOM 2317 O O . SER A 1 328 ? 1.191 -33.576 64.393 1.00 39.43 328 SER A O 1
ATOM 2320 N N . HIS A 1 329 ? 2.092 -35.360 65.438 1.00 38.31 329 HIS A N 1
ATOM 2321 C CA . HIS A 1 329 ? 1.033 -35.461 66.444 1.00 37.77 329 HIS A CA 1
ATOM 2322 C C . HIS A 1 329 ? 1.468 -34.944 67.818 1.00 37.45 329 HIS A C 1
ATOM 2323 O O . HIS A 1 329 ? 1.245 -35.597 68.843 1.00 37.58 329 HIS A O 1
ATOM 2330 N N . ILE A 1 330 ? 2.083 -33.764 67.828 1.00 37.71 330 ILE A N 1
ATOM 2331 C CA . ILE A 1 330 ? 2.499 -33.112 69.068 1.00 37.79 330 ILE A CA 1
ATOM 2332 C C . ILE A 1 330 ? 1.335 -32.289 69.626 1.00 38.42 330 ILE A C 1
ATOM 2333 O O . ILE A 1 330 ? 0.779 -31.446 68.916 1.00 38.16 330 ILE A O 1
ATOM 2338 N N . PRO A 1 331 ? 0.952 -32.545 70.896 1.00 39.41 331 PRO A N 1
ATOM 2339 C CA . PRO A 1 331 ? -0.120 -31.796 71.559 1.00 39.86 331 PRO A CA 1
ATOM 2340 C C . PRO A 1 331 ? 0.160 -30.295 71.606 1.00 40.34 331 PRO A C 1
ATOM 2341 O O . PRO A 1 331 ? 1.321 -29.883 71.687 1.00 39.93 331 PRO A O 1
ATOM 2345 N N . LYS A 1 332 ? -0.905 -29.497 71.556 1.00 41.45 332 LYS A N 1
ATOM 2346 C CA . LYS A 1 332 ? -0.803 -28.036 71.563 1.00 42.35 332 LYS A CA 1
ATOM 2347 C C . LYS A 1 332 ? -0.137 -27.513 72.838 1.00 42.65 332 LYS A C 1
ATOM 2348 O O . LYS A 1 332 ? 0.608 -26.533 72.795 1.00 43.02 332 LYS A O 1
ATOM 2354 N N . GLU A 1 333 ? -0.403 -28.184 73.958 1.00 42.80 333 GLU A N 1
ATOM 2355 C CA . GLU A 1 333 ? 0.156 -27.818 75.263 1.00 42.77 333 GLU A CA 1
ATOM 2356 C C . GLU A 1 333 ? 1.685 -27.849 75.267 1.00 41.82 333 GLU A C 1
ATOM 2357 O O . GLU A 1 333 ? 2.325 -26.998 75.887 1.00 41.91 333 GLU A O 1
ATOM 2363 N N . THR A 1 334 ? 2.255 -28.834 74.575 1.00 41.16 334 THR A N 1
ATOM 2364 C CA . THR A 1 334 ? 3.705 -28.979 74.456 1.00 40.45 334 THR A CA 1
ATOM 2365 C C . THR A 1 334 ? 4.294 -27.882 73.566 1.00 39.18 334 THR A C 1
ATOM 2366 O O . THR A 1 334 ? 5.349 -27.327 73.876 1.00 37.33 334 THR A O 1
ATOM 2370 N N . ILE A 1 335 ? 3.599 -27.574 72.470 1.00 38.99 335 ILE A N 1
ATOM 2371 C CA . ILE A 1 335 ? 4.013 -26.525 71.531 1.00 39.20 335 ILE A CA 1
ATOM 2372 C C . ILE A 1 335 ? 3.960 -25.141 72.188 1.00 40.19 335 ILE A C 1
ATOM 2373 O O . ILE A 1 335 ? 4.863 -24.322 71.997 1.00 40.09 335 ILE A O 1
ATOM 2378 N N . ILE A 1 336 ? 2.904 -24.896 72.964 1.00 40.42 336 ILE A N 1
ATOM 2379 C CA . ILE A 1 336 ? 2.745 -23.643 73.710 1.00 41.00 336 ILE A CA 1
ATOM 2380 C C . ILE A 1 336 ? 3.796 -23.521 74.823 1.00 41.76 336 ILE A C 1
ATOM 2381 O O . ILE A 1 336 ? 4.237 -22.416 75.149 1.00 41.89 336 ILE A O 1
ATOM 2386 N N . LYS A 1 337 ? 4.202 -24.660 75.383 1.00 42.56 337 LYS A N 1
ATOM 2387 C CA . LYS A 1 337 ? 5.254 -24.699 76.402 1.00 43.77 337 LYS A CA 1
ATOM 2388 C C . LYS A 1 337 ? 6.641 -24.458 75.797 1.00 44.13 337 LYS A C 1
ATOM 2389 O O . LYS A 1 337 ? 7.542 -23.964 76.479 1.00 44.01 337 LYS A O 1
ATOM 2395 N N . VAL A 1 338 ? 6.804 -24.817 74.523 1.00 45.08 338 VAL A N 1
ATOM 2396 C CA . VAL A 1 338 ? 8.018 -24.496 73.764 1.00 45.59 338 VAL A CA 1
ATOM 2397 C C . VAL A 1 338 ? 8.060 -22.991 73.502 1.00 46.70 338 VAL A C 1
ATOM 2398 O O . VAL A 1 338 ? 9.117 -22.361 73.612 1.00 45.96 338 VAL A O 1
ATOM 2402 N N . LEU A 1 339 ? 6.901 -22.424 73.169 1.00 48.66 339 LEU A N 1
ATOM 2403 C CA . LEU A 1 339 ? 6.724 -20.975 73.149 1.00 51.01 339 LEU A CA 1
ATOM 2404 C C . LEU A 1 339 ? 6.779 -20.462 74.591 1.00 53.64 339 LEU A C 1
ATOM 2405 O O . LEU A 1 339 ? 6.918 -21.253 75.527 1.00 54.57 339 LEU A O 1
ATOM 2410 N N . GLU A 1 340 ? 6.676 -19.145 74.767 1.00 56.19 340 GLU A N 1
ATOM 2411 C CA . GLU A 1 340 ? 6.891 -18.498 76.073 1.00 58.82 340 GLU A CA 1
ATOM 2412 C C . GLU A 1 340 ? 8.381 -18.486 76.452 1.00 59.75 340 GLU A C 1
ATOM 2413 O O . GLU A 1 340 ? 8.748 -18.081 77.559 1.00 60.04 340 GLU A O 1
ATOM 2419 N N . LYS A 1 341 ? 9.217 -18.954 75.521 1.00 62.06 341 LYS A N 1
ATOM 2420 C CA . LYS A 1 341 ? 10.678 -18.738 75.519 1.00 64.15 341 LYS A CA 1
ATOM 2421 C C . LYS A 1 341 ? 11.529 -19.614 76.456 1.00 66.28 341 LYS A C 1
ATOM 2422 O O . LYS A 1 341 ? 12.613 -19.199 76.876 1.00 66.79 341 LYS A O 1
ATOM 2428 N N . TRP A 1 342 ? 11.054 -20.822 76.763 1.00 68.61 342 TRP A N 1
ATOM 2429 C CA . TRP A 1 342 ? 11.831 -21.787 77.556 1.00 71.17 342 TRP A CA 1
ATOM 2430 C C . TRP A 1 342 ? 11.627 -23.220 77.045 1.00 71.45 342 TRP A C 1
ATOM 2431 O O . TRP A 1 342 ? 10.488 -23.621 76.801 1.00 71.52 342 TRP A O 1
ATOM 2442 N N . HIS A 1 343 ? 12.699 -24.002 76.874 1.00 72.04 343 HIS A N 1
ATOM 2443 C CA . HIS A 1 343 ? 14.090 -23.626 77.158 1.00 72.72 343 HIS A CA 1
ATOM 2444 C C . HIS A 1 343 ? 14.591 -22.559 76.186 1.00 72.91 343 HIS A C 1
ATOM 2445 O O . HIS A 1 343 ? 15.135 -21.535 76.600 1.00 72.89 343 HIS A O 1
ATOM 2452 N N . ILE B 1 4 ? -16.537 -47.571 24.631 1.00 52.54 4 ILE B N 1
ATOM 2453 C CA . ILE B 1 4 ? -15.411 -46.727 25.135 1.00 53.19 4 ILE B CA 1
ATOM 2454 C C . ILE B 1 4 ? -14.047 -47.316 24.751 1.00 52.47 4 ILE B C 1
ATOM 2455 O O . ILE B 1 4 ? -13.720 -48.449 25.115 1.00 52.62 4 ILE B O 1
ATOM 2460 N N . LEU B 1 5 ? -13.269 -46.540 24.000 1.00 51.96 5 LEU B N 1
ATOM 2461 C CA . LEU B 1 5 ? -11.937 -46.956 23.561 1.00 51.24 5 LEU B CA 1
ATOM 2462 C C . LEU B 1 5 ? -10.855 -46.231 24.355 1.00 50.54 5 LEU B C 1
ATOM 2463 O O . LEU B 1 5 ? -10.927 -45.015 24.551 1.00 50.16 5 LEU B O 1
ATOM 2468 N N . ILE B 1 6 ? -9.855 -46.985 24.809 1.00 49.87 6 ILE B N 1
ATOM 2469 C CA . ILE B 1 6 ? -8.780 -46.432 25.640 1.00 49.13 6 ILE B CA 1
ATOM 2470 C C . ILE B 1 6 ? -7.379 -46.630 25.026 1.00 49.13 6 ILE B C 1
ATOM 2471 O O . ILE B 1 6 ? -6.729 -47.653 25.259 1.00 49.96 6 ILE B O 1
ATOM 2476 N N . PRO B 1 7 ? -6.918 -45.654 24.216 1.00 48.63 7 PRO B N 1
ATOM 2477 C CA . PRO B 1 7 ? -5.551 -45.689 23.693 1.00 48.70 7 PRO B CA 1
ATOM 2478 C C . PRO B 1 7 ? -4.509 -45.383 24.770 1.00 49.00 7 PRO B C 1
ATOM 2479 O O . PRO B 1 7 ? -4.670 -44.432 25.539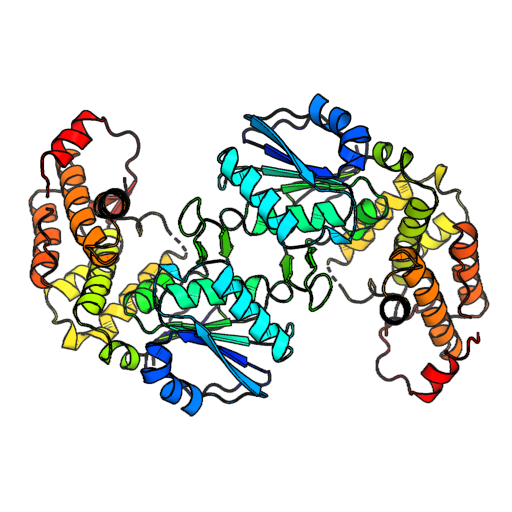 1.00 48.50 7 PRO B O 1
ATOM 2483 N N . LEU B 1 8 ? -3.456 -46.197 24.815 1.00 49.99 8 LEU B N 1
ATOM 2484 C CA . LEU B 1 8 ? -2.360 -46.019 25.768 1.00 51.79 8 LEU B CA 1
ATOM 2485 C C . LEU B 1 8 ? -1.179 -45.292 25.125 1.00 52.37 8 LEU B C 1
ATOM 2486 O O . LEU B 1 8 ? -1.090 -45.205 23.897 1.00 51.52 8 LEU B O 1
ATOM 2491 N N . LYS B 1 9 ? -0.279 -44.773 25.960 1.00 53.85 9 LYS B N 1
ATOM 2492 C CA . LYS B 1 9 ? 0.913 -44.068 25.479 1.00 55.42 9 LYS B CA 1
ATOM 2493 C C . LYS B 1 9 ? 2.203 -44.623 26.107 1.00 56.16 9 LYS B C 1
ATOM 2494 O O . LYS B 1 9 ? 2.351 -45.843 26.227 1.00 55.93 9 LYS B O 1
ATOM 2500 N N . GLU B 1 10 ? 3.127 -43.743 26.501 1.00 57.34 10 GLU B N 1
ATOM 2501 C CA . GLU B 1 10 ? 4.466 -44.170 26.933 1.00 58.04 10 GLU B CA 1
ATOM 2502 C C . GLU B 1 10 ? 4.973 -43.482 28.212 1.00 57.94 10 GLU B C 1
ATOM 2503 O O . GLU B 1 10 ? 5.537 -42.388 28.144 1.00 57.71 10 GLU B O 1
ATOM 2509 N N . LYS B 1 11 ? 4.769 -44.100 29.376 1.00 58.41 11 LYS B N 1
ATOM 2510 C CA . LYS B 1 11 ? 3.920 -45.282 29.529 1.00 58.37 11 LYS B CA 1
ATOM 2511 C C . LYS B 1 11 ? 2.611 -44.874 30.209 1.00 56.99 11 LYS B C 1
ATOM 2512 O O . LYS B 1 11 ? 1.683 -45.682 30.363 1.00 57.65 11 LYS B O 1
ATOM 2518 N N . ASN B 1 12 ? 2.571 -43.603 30.620 1.00 54.76 12 ASN B N 1
ATOM 2519 C CA . ASN B 1 12 ? 1.332 -42.873 30.872 1.00 52.12 12 ASN B CA 1
ATOM 2520 C C . ASN B 1 12 ? 0.878 -42.370 29.499 1.00 49.38 12 ASN B C 1
ATOM 2521 O O . ASN B 1 12 ? 1.685 -42.375 28.562 1.00 50.08 12 ASN B O 1
ATOM 2526 N N . TYR B 1 13 ? -0.371 -41.923 29.336 1.00 45.41 13 TYR B N 1
ATOM 2527 C CA . TYR B 1 13 ? -1.426 -41.921 30.346 1.00 39.51 13 TYR B CA 1
ATOM 2528 C C . TYR B 1 13 ? -2.618 -42.672 29.750 1.00 37.59 13 TYR B C 1
ATOM 2529 O O . TYR B 1 13 ? -2.435 -43.737 29.155 1.00 36.96 13 TYR B O 1
ATOM 2538 N N . LYS B 1 14 ? -3.828 -42.132 29.895 1.00 36.05 14 LYS B N 1
ATOM 2539 C CA . LYS B 1 14 ? -5.008 -42.756 29.292 1.00 35.01 14 LYS B CA 1
ATOM 2540 C C . LYS B 1 14 ? -5.954 -41.771 28.607 1.00 33.35 14 LYS B C 1
ATOM 2541 O O . LYS B 1 14 ? -6.498 -40.863 29.240 1.00 33.06 14 LYS B O 1
ATOM 2547 N N . VAL B 1 15 ? -6.126 -41.966 27.302 1.00 32.27 15 VAL B N 1
ATOM 2548 C CA . VAL B 1 15 ? -7.119 -41.244 26.515 1.00 31.27 15 VAL B CA 1
ATOM 2549 C C . VAL B 1 15 ? -8.436 -42.018 26.584 1.00 31.47 15 VAL B C 1
ATOM 2550 O O . VAL B 1 15 ? -8.434 -43.250 26.608 1.00 30.63 15 VAL B O 1
ATOM 2554 N N . PHE B 1 16 ? -9.553 -41.296 26.631 1.00 31.58 16 PHE B N 1
ATOM 2555 C CA . PHE B 1 16 ? -10.870 -41.922 26.729 1.00 32.40 16 PHE B CA 1
ATOM 2556 C C . PHE B 1 16 ? -11.813 -41.458 25.617 1.00 33.56 16 PHE B C 1
ATOM 2557 O O . PHE B 1 16 ? -12.377 -40.362 25.682 1.00 34.52 16 PHE B O 1
ATOM 2565 N N . LEU B 1 17 ? -11.968 -42.299 24.595 1.00 34.64 17 LEU B N 1
ATOM 2566 C CA . LEU B 1 17 ? -12.914 -42.041 23.510 1.00 35.57 17 LEU B CA 1
ATOM 2567 C C . LEU B 1 17 ? -14.329 -42.433 23.920 1.00 35.03 17 LEU B C 1
ATOM 2568 O O . LEU B 1 17 ? -14.528 -43.429 24.619 1.00 36.07 17 LEU B O 1
ATOM 2573 N N . GLY B 1 18 ? -15.305 -41.646 23.477 1.00 34.47 18 GLY B N 1
ATOM 2574 C CA . GLY B 1 18 ? -16.710 -41.899 23.786 1.00 34.41 18 GLY B CA 1
ATOM 2575 C C . GLY B 1 18 ? -17.292 -40.897 24.764 1.00 34.85 18 GLY B C 1
ATOM 2576 O O . GLY B 1 18 ? -16.715 -39.832 24.992 1.00 34.77 18 GLY B O 1
ATOM 2577 N N . GLU B 1 19 ? -18.439 -41.248 25.343 1.00 34.49 19 GLU B N 1
ATOM 2578 C CA . GLU B 1 19 ? -19.152 -40.382 26.283 1.00 35.40 19 GLU B CA 1
ATOM 2579 C C . GLU B 1 19 ? -18.323 -40.100 27.536 1.00 34.01 19 GLU B C 1
ATOM 2580 O O . GLU B 1 19 ? -17.644 -40.991 28.054 1.00 33.85 19 GLU B O 1
ATOM 2586 N N . LEU B 1 20 ? -18.382 -38.855 28.006 1.00 33.74 20 LEU B N 1
ATOM 2587 C CA . LEU B 1 20 ? -17.685 -38.434 29.220 1.00 32.36 20 LEU B CA 1
ATOM 2588 C C . LEU B 1 20 ? -18.226 -39.189 30.438 1.00 32.76 20 LEU B C 1
ATOM 2589 O O . LEU B 1 20 ? -19.427 -39.141 30.714 1.00 32.30 20 LEU B O 1
ATOM 2594 N N . PRO B 1 21 ? -17.342 -39.908 31.157 1.00 32.72 21 PRO B N 1
ATOM 2595 C CA . PRO B 1 21 ? -17.761 -40.670 32.332 1.00 32.82 21 PRO B CA 1
ATOM 2596 C C . PRO B 1 21 ? -17.856 -39.810 33.594 1.00 33.66 21 PRO B C 1
ATOM 2597 O O . PRO B 1 21 ? -17.450 -38.645 33.583 1.00 33.40 21 PRO B O 1
ATOM 2601 N N . GLU B 1 22 ? -18.396 -40.391 34.664 1.00 34.63 22 GLU B N 1
ATOM 2602 C CA . GLU B 1 22 ? -18.521 -39.707 35.950 1.00 36.85 22 GLU B CA 1
ATOM 2603 C C . GLU B 1 22 ? -17.153 -39.567 36.616 1.00 36.61 22 GLU B C 1
ATOM 2604 O O . GLU B 1 22 ? -16.572 -40.552 37.081 1.00 37.61 22 GLU B O 1
ATOM 2610 N N . ILE B 1 23 ? -16.645 -38.338 36.648 1.00 36.57 23 ILE B N 1
ATOM 2611 C CA . ILE B 1 23 ? -15.322 -38.055 37.204 1.00 36.12 23 ILE B CA 1
ATOM 2612 C C . ILE B 1 23 ? -15.398 -37.853 38.718 1.00 37.05 23 ILE B C 1
ATOM 2613 O O . ILE B 1 23 ? -16.067 -36.936 39.201 1.00 37.04 23 ILE B O 1
ATOM 2618 N N . LYS B 1 24 ? -14.713 -38.726 39.453 1.00 38.33 24 LYS B N 1
ATOM 2619 C CA . LYS B 1 24 ? -14.653 -38.650 40.912 1.00 39.28 24 LYS B CA 1
ATOM 2620 C C . LYS B 1 24 ? -13.293 -38.131 41.370 1.00 38.98 24 LYS B C 1
ATOM 2621 O O . LYS B 1 24 ? -12.253 -38.699 41.027 1.00 38.41 24 LYS B O 1
ATOM 2627 N N . LEU B 1 25 ? -13.313 -37.046 42.140 1.00 38.70 25 LEU B N 1
ATOM 2628 C CA . LEU B 1 25 ? -12.092 -36.411 42.636 1.00 39.13 25 LEU B CA 1
ATOM 2629 C C . LEU B 1 25 ? -12.143 -36.223 44.149 1.00 39.18 25 LEU B C 1
ATOM 2630 O O . LEU B 1 25 ? -13.206 -35.959 44.716 1.00 40.02 25 LEU B O 1
ATOM 2635 N N . LYS B 1 26 ? -10.985 -36.358 44.792 1.00 39.16 26 LYS B N 1
ATOM 2636 C CA . LYS B 1 26 ? -10.875 -36.202 46.242 1.00 39.85 26 LYS B CA 1
ATOM 2637 C C . LYS B 1 26 ? -10.180 -34.887 46.615 1.00 38.89 26 LYS B C 1
ATOM 2638 O O . LYS B 1 26 ? -9.912 -34.624 47.791 1.00 39.42 26 LYS B O 1
ATOM 2644 N N . GLN B 1 27 ? -9.897 -34.067 45.604 1.00 37.11 27 GLN B N 1
ATOM 2645 C CA . GLN B 1 27 ? -9.306 -32.741 45.799 1.00 35.42 27 GLN B CA 1
ATOM 2646 C C . GLN B 1 27 ? -10.064 -31.655 45.036 1.00 33.00 27 GLN B C 1
ATOM 2647 O O . GLN B 1 27 ? -10.909 -31.954 44.188 1.00 32.51 27 GLN B O 1
ATOM 2653 N N . LYS B 1 28 ? -9.753 -30.399 45.350 1.00 29.20 28 LYS B N 1
ATOM 2654 C CA . LYS B 1 28 ? -10.381 -29.242 44.711 1.00 27.24 28 LYS B CA 1
ATOM 2655 C C . LYS B 1 28 ? -9.963 -29.115 43.248 1.00 24.88 28 LYS B C 1
ATOM 2656 O O . LYS B 1 28 ? -8.809 -29.374 42.898 1.00 23.84 28 LYS B O 1
ATOM 2662 N N . ALA B 1 29 ? -10.909 -28.711 42.403 1.00 21.85 29 ALA B N 1
ATOM 2663 C CA . ALA B 1 29 ? -10.671 -28.600 40.966 1.00 20.15 29 ALA B CA 1
ATOM 2664 C C . ALA B 1 29 ? -11.102 -27.246 40.405 1.00 19.51 29 ALA B C 1
ATOM 2665 O O . ALA B 1 29 ? -12.126 -26.691 40.810 1.00 17.50 29 ALA B O 1
ATOM 2667 N N . LEU B 1 30 ? -10.306 -26.726 39.473 1.00 18.10 30 LEU B N 1
ATOM 2668 C CA . LEU B 1 30 ? -10.610 -25.472 38.790 1.00 16.95 30 LEU B CA 1
ATOM 2669 C C . LEU B 1 30 ? -10.834 -25.726 37.301 1.00 18.02 30 LEU B C 1
ATOM 2670 O O . LEU B 1 30 ? -9.927 -26.176 36.596 1.00 18.38 30 LEU B O 1
ATOM 2675 N N . ILE B 1 31 ? -12.049 -25.446 36.834 1.00 18.67 31 ILE B N 1
ATOM 2676 C CA . ILE B 1 31 ? -12.390 -25.598 35.421 1.00 17.37 31 ILE B CA 1
ATOM 2677 C C . ILE B 1 31 ? -12.095 -24.303 34.668 1.00 17.84 31 ILE B C 1
ATOM 2678 O O . ILE B 1 31 ? -12.563 -23.229 35.053 1.00 17.59 31 ILE B O 1
ATOM 2683 N N . ILE B 1 32 ? -11.309 -24.414 33.601 1.00 17.37 32 ILE B N 1
ATOM 2684 C CA . ILE B 1 32 ? -11.013 -23.276 32.736 1.00 17.43 32 ILE B CA 1
ATOM 2685 C C . ILE B 1 32 ? -11.603 -23.511 31.346 1.00 17.69 32 ILE B C 1
ATOM 2686 O O . ILE B 1 32 ? -11.306 -24.515 30.693 1.00 18.27 32 ILE B O 1
ATOM 2691 N N . SER B 1 33 ? -12.447 -22.578 30.913 1.00 16.70 33 SER B N 1
ATOM 2692 C CA . SER B 1 33 ? -13.123 -22.658 29.621 1.00 17.08 33 SER B CA 1
ATOM 2693 C C . SER B 1 33 ? -13.141 -21.287 28.944 1.00 17.28 33 SER B C 1
ATOM 2694 O O . SER B 1 33 ? -12.651 -20.306 29.508 1.00 18.05 33 SER B O 1
ATOM 2697 N N . ASP B 1 34 ? -13.692 -21.225 27.733 1.00 17.48 34 ASP B N 1
ATOM 2698 C CA . ASP B 1 34 ? -13.874 -19.950 27.039 1.00 18.38 34 ASP B CA 1
ATOM 2699 C C . ASP B 1 34 ? -15.344 -19.519 27.008 1.00 18.02 34 ASP B C 1
ATOM 2700 O O . ASP B 1 34 ? -16.231 -20.299 27.361 1.00 17.35 34 ASP B O 1
ATOM 2705 N N . SER B 1 35 ? -15.587 -18.279 26.583 1.00 17.77 35 SER B N 1
ATOM 2706 C CA . SER B 1 35 ? -16.926 -17.678 26.593 1.00 17.06 35 SER B CA 1
ATOM 2707 C C . SER B 1 35 ? -17.978 -18.464 25.803 1.00 17.76 35 SER B C 1
ATOM 2708 O O . SER B 1 35 ? -19.143 -18.520 26.203 1.00 17.75 35 SER B O 1
ATOM 2711 N N . ILE B 1 36 ? -17.562 -19.067 24.691 1.00 18.86 36 ILE B N 1
ATOM 2712 C CA . ILE B 1 36 ? -18.470 -19.835 23.834 1.00 19.47 36 ILE B CA 1
ATOM 2713 C C . ILE B 1 36 ? -18.741 -21.238 24.393 1.00 20.05 36 ILE B C 1
ATOM 2714 O O . ILE B 1 36 ? -19.896 -21.667 24.465 1.00 19.92 36 ILE B O 1
ATOM 2719 N N . VAL B 1 37 ? -17.679 -21.937 24.794 1.00 20.25 37 VAL B N 1
ATOM 2720 C CA . VAL B 1 37 ? -17.782 -23.311 25.303 1.00 20.73 37 VAL B CA 1
ATOM 2721 C C . VAL B 1 37 ? -18.535 -23.391 26.639 1.00 21.78 37 VAL B C 1
ATOM 2722 O O . VAL B 1 37 ? -19.315 -24.320 26.861 1.00 22.32 37 VAL B O 1
ATOM 2726 N N . ALA B 1 38 ? -18.308 -22.407 27.509 1.00 21.42 38 ALA B N 1
ATOM 2727 C CA . ALA B 1 38 ? -18.952 -22.356 28.827 1.00 21.32 38 ALA B CA 1
ATOM 2728 C C . ALA B 1 38 ? -20.472 -22.198 28.750 1.00 21.90 38 ALA B C 1
ATOM 2729 O O . ALA B 1 38 ? -21.190 -22.605 29.666 1.00 22.39 38 ALA B O 1
ATOM 2731 N N . GLY B 1 39 ? -20.954 -21.606 27.659 1.00 23.15 39 GLY B N 1
ATOM 2732 C CA . GLY B 1 39 ? -22.388 -21.438 27.437 1.00 24.32 39 GLY B CA 1
ATOM 2733 C C . GLY B 1 39 ? -23.012 -22.555 26.620 1.00 25.43 39 GLY B C 1
ATOM 2734 O O . GLY B 1 39 ? -24.150 -22.432 26.161 1.00 27.25 39 GLY B O 1
ATOM 2735 N N . LEU B 1 40 ? -22.268 -23.646 26.442 1.00 25.22 40 LEU B N 1
ATOM 2736 C CA . LEU B 1 40 ? -22.727 -24.779 25.638 1.00 23.86 40 LEU B CA 1
ATOM 2737 C C . LEU B 1 40 ? -22.448 -26.135 26.286 1.00 23.62 40 LEU B C 1
ATOM 2738 O O . LEU B 1 40 ? -23.300 -27.026 26.253 1.00 23.28 40 LEU B O 1
ATOM 2743 N N . HIS B 1 41 ? -21.261 -26.287 26.874 1.00 22.96 41 HIS B N 1
ATOM 2744 C CA . HIS B 1 41 ? -20.793 -27.598 27.331 1.00 23.16 41 HIS B CA 1
ATOM 2745 C C . HIS B 1 41 ? -20.349 -27.671 28.796 1.00 23.80 41 HIS B C 1
ATOM 2746 O O . HIS B 1 41 ? -19.880 -28.718 29.253 1.00 24.02 41 HIS B O 1
ATOM 2753 N N . LEU B 1 42 ? -20.500 -26.570 29.527 1.00 23.84 42 LEU B N 1
ATOM 2754 C CA . LEU B 1 42 ? -20.172 -26.545 30.954 1.00 25.06 42 LEU B CA 1
ATOM 2755 C C . LEU B 1 42 ? -21.197 -27.291 31.828 1.00 25.46 42 LEU B C 1
ATOM 2756 O O . LEU B 1 42 ? -20.807 -27.912 32.820 1.00 26.49 42 LEU B O 1
ATOM 2761 N N . PRO B 1 43 ? -22.504 -27.229 31.476 1.00 25.30 43 PRO B N 1
ATOM 2762 C CA . PRO B 1 43 ? -23.479 -28.086 32.162 1.00 25.51 43 PRO B CA 1
ATOM 2763 C C . PRO B 1 43 ? -23.210 -29.578 31.965 1.00 25.79 43 PRO B C 1
ATOM 2764 O O . PRO B 1 43 ? -23.540 -30.380 32.839 1.00 25.31 43 PRO B O 1
ATOM 2768 N N . TYR B 1 44 ? -22.619 -29.934 30.825 1.00 27.58 44 TYR B N 1
ATOM 2769 C CA . TYR B 1 44 ? -22.291 -31.321 30.495 1.00 28.15 44 TYR B CA 1
ATOM 2770 C C . TYR B 1 44 ? -21.168 -31.868 31.378 1.00 27.83 44 TYR B C 1
ATOM 2771 O O . TYR B 1 44 ? -21.171 -33.048 31.736 1.00 28.45 44 TYR B O 1
ATOM 2780 N N . LEU B 1 45 ? -20.216 -31.002 31.723 1.00 27.29 45 LEU B N 1
ATOM 2781 C CA . LEU B 1 45 ? -19.078 -31.380 32.562 1.00 26.28 45 LEU B CA 1
ATOM 2782 C C . LEU B 1 45 ? -19.433 -31.392 34.050 1.00 27.25 45 LEU B C 1
ATOM 2783 O O . LEU B 1 45 ? -19.078 -32.330 34.767 1.00 26.76 45 LEU B O 1
ATOM 2788 N N . LEU B 1 46 ? -20.133 -30.352 34.502 1.00 27.43 46 LEU B N 1
ATOM 2789 C CA . LEU B 1 46 ? -20.534 -30.222 35.907 1.00 29.32 46 LEU B CA 1
ATOM 2790 C C . LEU B 1 46 ? -21.617 -31.223 36.318 1.00 30.60 46 LEU B C 1
ATOM 2791 O O . LEU B 1 46 ? -21.878 -31.412 37.508 1.00 30.89 46 LEU B O 1
ATOM 2796 N N . GLU B 1 47 ? -22.236 -31.859 35.325 1.00 31.74 47 GLU B N 1
ATOM 2797 C CA . GLU B 1 47 ? -23.227 -32.908 35.552 1.00 33.99 47 GLU B CA 1
ATOM 2798 C C . GLU B 1 47 ? -22.550 -34.221 35.950 1.00 33.71 47 GLU B C 1
ATOM 2799 O O . GLU B 1 47 ? -23.168 -35.080 36.584 1.00 34.34 47 GLU B O 1
ATOM 2805 N N . ARG B 1 48 ? -21.278 -34.358 35.582 1.00 33.17 48 ARG B N 1
ATOM 2806 C CA . ARG B 1 48 ? -20.531 -35.601 35.773 1.00 32.88 48 ARG B CA 1
ATOM 2807 C C . ARG B 1 48 ? -19.340 -35.456 36.725 1.00 32.71 48 ARG B C 1
ATOM 2808 O O . ARG B 1 48 ? -18.689 -36.447 37.066 1.00 33.32 48 ARG B O 1
ATOM 2816 N N . LEU B 1 49 ? -19.066 -34.226 37.156 1.00 32.56 49 LEU B N 1
ATOM 2817 C CA . LEU B 1 49 ? -17.910 -33.942 38.007 1.00 31.89 49 LEU B CA 1
ATOM 2818 C C . LEU B 1 49 ? -18.258 -33.946 39.495 1.00 32.23 49 LEU B C 1
ATOM 2819 O O . LEU B 1 49 ? -19.259 -33.359 39.913 1.00 32.15 49 LEU B O 1
ATOM 2824 N N . LYS B 1 50 ? -17.418 -34.617 40.282 1.00 32.52 50 LYS B N 1
ATOM 2825 C CA . LYS B 1 50 ? -17.554 -34.662 41.737 1.00 31.99 50 LYS B CA 1
ATOM 2826 C C . LYS B 1 50 ? -16.199 -34.392 42.389 1.00 30.75 50 LYS B C 1
ATOM 2827 O O . LYS B 1 50 ? -15.238 -35.130 42.160 1.00 30.23 50 LYS B O 1
ATOM 2833 N N . ALA B 1 51 ? -16.127 -33.332 43.192 1.00 28.95 51 ALA B N 1
ATOM 2834 C CA . ALA B 1 51 ? -14.879 -32.925 43.847 1.00 28.85 51 ALA B CA 1
ATOM 2835 C C . ALA B 1 51 ? -15.134 -32.222 45.184 1.00 29.04 51 ALA B C 1
ATOM 2836 O O . ALA B 1 51 ? -16.286 -32.049 45.590 1.00 30.21 51 ALA B O 1
ATOM 2838 N N . LEU B 1 52 ? -14.054 -31.830 45.863 1.00 29.30 52 LEU B N 1
ATOM 2839 C CA . LEU B 1 52 ? -14.145 -31.070 47.114 1.00 30.82 52 LEU B CA 1
ATOM 2840 C C . LEU B 1 52 ? -14.755 -29.687 46.893 1.00 30.34 52 LEU B C 1
ATOM 2841 O O . LEU B 1 52 ? -15.739 -29.325 47.542 1.00 31.00 52 LEU B O 1
ATOM 2846 N N . GLU B 1 53 ? -14.162 -28.924 45.977 1.00 29.26 53 GLU B N 1
ATOM 2847 C CA . GLU B 1 53 ? -14.659 -27.598 45.619 1.00 27.54 53 GLU B CA 1
ATOM 2848 C C . GLU B 1 53 ? -14.373 -27.306 44.149 1.00 25.84 53 GLU B C 1
ATOM 2849 O O . GLU B 1 53 ? -13.241 -27.461 43.683 1.00 25.88 53 GLU B O 1
ATOM 2855 N N . VAL B 1 54 ? -15.409 -26.886 43.427 1.00 24.11 54 VAL B N 1
ATOM 2856 C CA . VAL B 1 54 ? -15.301 -26.615 41.995 1.00 23.16 54 VAL B CA 1
ATOM 2857 C C . VAL B 1 54 ? -15.595 -25.146 41.687 1.00 22.35 54 VAL B C 1
ATOM 2858 O O . VAL B 1 54 ? -16.675 -24.639 42.003 1.00 23.92 54 VAL B O 1
ATOM 2862 N N . ARG B 1 55 ? -14.622 -24.474 41.076 1.00 20.90 55 ARG B N 1
ATOM 2863 C CA . ARG B 1 55 ? -14.784 -23.092 40.623 1.00 17.85 55 ARG B CA 1
ATOM 2864 C C . ARG B 1 55 ? -14.426 -22.962 39.144 1.00 16.35 55 ARG B C 1
ATOM 2865 O O . ARG B 1 55 ? -13.589 -23.709 38.632 1.00 15.96 55 ARG B O 1
ATOM 2873 N N . VAL B 1 56 ? -15.066 -22.010 38.467 1.00 15.31 56 VAL B N 1
ATOM 2874 C CA . VAL B 1 56 ? -14.898 -21.836 37.023 1.00 13.83 56 VAL B CA 1
ATOM 2875 C C . VAL B 1 56 ? -14.188 -20.522 36.684 1.00 14.81 56 VAL B C 1
ATOM 2876 O O . VAL B 1 56 ? -14.540 -19.462 37.206 1.00 13.53 56 VAL B O 1
ATOM 2880 N N . CYS B 1 57 ? -13.181 -20.615 35.818 1.00 14.82 57 CYS B N 1
ATOM 2881 C CA . CYS B 1 57 ? -12.497 -19.448 35.268 1.00 15.30 57 CYS B CA 1
ATOM 2882 C C . CYS B 1 57 ? -12.708 -19.407 33.757 1.00 15.52 57 CYS B C 1
ATOM 2883 O O . CYS B 1 57 ? -12.415 -20.378 33.057 1.00 15.64 57 CYS B O 1
ATOM 2886 N N . VAL B 1 58 ? -13.222 -18.285 33.260 1.00 15.52 58 VAL B N 1
ATOM 2887 C CA . VAL B 1 58 ? -13.540 -18.149 31.838 1.00 15.31 58 VAL B CA 1
ATOM 2888 C C . VAL B 1 58 ? -12.666 -17.111 31.132 1.00 16.07 58 VAL B C 1
ATOM 2889 O O . VAL B 1 58 ? -12.641 -15.937 31.510 1.00 16.12 58 VAL B O 1
ATOM 2893 N N . ILE B 1 59 ? -11.946 -17.571 30.112 1.00 16.94 59 ILE B N 1
ATOM 2894 C CA . ILE B 1 59 ? -11.164 -16.707 29.232 1.00 16.83 59 ILE B CA 1
ATOM 2895 C C . ILE B 1 59 ? -12.025 -16.355 28.021 1.00 16.58 59 ILE B C 1
ATOM 2896 O O . ILE B 1 59 ? -12.856 -17.156 27.594 1.00 17.85 59 ILE B O 1
ATOM 2901 N N . GLU B 1 60 ? -11.836 -15.153 27.481 1.00 16.70 60 GLU B N 1
ATOM 2902 C CA . GLU B 1 60 ? -12.555 -14.722 26.282 1.00 16.95 60 GLU B CA 1
ATOM 2903 C C . GLU B 1 60 ? -12.111 -15.526 25.061 1.00 17.33 60 GLU B C 1
ATOM 2904 O O . GLU B 1 60 ? -10.925 -15.829 24.905 1.00 16.72 60 GLU B O 1
ATOM 2910 N N . SER B 1 61 ? -13.073 -15.865 24.205 1.00 17.53 61 SER B N 1
ATOM 2911 C CA . SER B 1 61 ? -12.826 -16.690 23.023 1.00 17.49 61 SER B CA 1
ATOM 2912 C C . SER B 1 61 ? -11.963 -15.978 21.982 1.00 17.39 61 SER B C 1
ATOM 2913 O O . SER B 1 61 ? -12.186 -14.804 21.676 1.00 16.46 61 SER B O 1
ATOM 2916 N N . GLY B 1 62 ? -10.979 -16.699 21.449 1.00 17.52 62 GLY B N 1
ATOM 2917 C CA . GLY B 1 62 ? -10.098 -16.165 20.413 1.00 18.18 62 GLY B CA 1
ATOM 2918 C C . GLY B 1 62 ? -8.637 -16.543 20.575 1.00 18.66 62 GLY B C 1
ATOM 2919 O O . GLY B 1 62 ? -8.193 -16.907 21.668 1.00 17.76 62 GLY B O 1
ATOM 2920 N N . GLU B 1 63 ? -7.894 -16.453 19.473 1.00 18.68 63 GLU B N 1
ATOM 2921 C CA . GLU B 1 63 ? -6.457 -16.725 19.452 1.00 19.78 63 GLU B CA 1
ATOM 2922 C C . GLU B 1 63 ? -5.669 -15.587 20.104 1.00 19.15 63 GLU B C 1
ATOM 2923 O O . GLU B 1 63 ? -4.600 -15.810 20.677 1.00 21.07 63 GLU B O 1
ATOM 2929 N N . LYS B 1 64 ? -6.211 -14.374 20.018 1.00 18.51 64 LYS B N 1
ATOM 2930 C CA . LYS B 1 64 ? -5.565 -13.176 20.565 1.00 18.33 64 LYS B CA 1
ATOM 2931 C C . LYS B 1 64 ? -5.533 -13.138 22.098 1.00 19.09 64 LYS B C 1
ATOM 2932 O O . LYS B 1 64 ? -4.801 -12.340 22.689 1.00 20.05 64 LYS B O 1
ATOM 2938 N N . TYR B 1 65 ? -6.323 -14.004 22.731 1.00 18.01 65 TYR B N 1
ATOM 2939 C CA . TYR B 1 65 ? -6.360 -14.106 24.189 1.00 18.57 65 TYR B CA 1
ATOM 2940 C C . TYR B 1 65 ? -5.401 -15.169 24.732 1.00 19.36 65 TYR B C 1
ATOM 2941 O O . TYR B 1 65 ? -5.354 -15.415 25.938 1.00 19.62 65 TYR B O 1
ATOM 2950 N N . LYS B 1 66 ? -4.637 -15.789 23.835 1.00 19.12 66 LYS B N 1
ATOM 2951 C CA . LYS B 1 66 ? -3.620 -16.763 24.218 1.00 18.98 66 LYS B CA 1
ATOM 2952 C C . LYS B 1 66 ? -2.325 -16.032 24.577 1.00 18.75 66 LYS B C 1
ATOM 2953 O O . LYS B 1 66 ? -1.374 -15.997 23.792 1.00 19.05 66 LYS B O 1
ATOM 2959 N N . ASN B 1 67 ? -2.304 -15.439 25.768 1.00 19.47 67 ASN B N 1
ATOM 2960 C CA . ASN B 1 67 ? -1.166 -14.642 26.229 1.00 19.25 67 ASN B CA 1
ATOM 2961 C C . ASN B 1 67 ? -0.922 -14.763 27.735 1.00 20.03 67 ASN B C 1
ATOM 2962 O O . ASN B 1 67 ? -1.534 -15.602 28.403 1.00 20.57 67 ASN B O 1
ATOM 2967 N N . PHE B 1 68 ? -0.023 -13.929 28.257 1.00 20.07 68 PHE B N 1
ATOM 2968 C CA . PHE B 1 68 ? 0.283 -13.898 29.688 1.00 20.82 68 PHE B CA 1
ATOM 2969 C C . PHE B 1 68 ? -0.899 -13.403 30.524 1.00 20.50 68 PHE B C 1
ATOM 2970 O O . PHE B 1 68 ? -1.136 -13.907 31.623 1.00 20.96 68 PHE B O 1
ATOM 2978 N N . HIS B 1 69 ? -1.627 -12.419 29.998 1.00 19.64 69 HIS B N 1
ATOM 2979 C CA . HIS B 1 69 ? -2.751 -11.803 30.708 1.00 20.21 69 HIS B CA 1
ATOM 2980 C C . HIS B 1 69 ? -3.834 -12.813 31.088 1.00 19.28 69 HIS B C 1
ATOM 2981 O O . HIS B 1 69 ? -4.373 -12.764 32.196 1.00 19.60 69 HIS B O 1
ATOM 2988 N N . SER B 1 70 ? -4.143 -13.723 30.167 1.00 18.73 70 SER B N 1
ATOM 2989 C CA . SER B 1 70 ? -5.104 -14.793 30.420 1.00 18.37 70 SER B CA 1
ATOM 2990 C C . SER B 1 70 ? -4.494 -15.886 31.292 1.00 18.66 70 SER B C 1
ATOM 2991 O O . SER B 1 70 ? -5.187 -16.491 32.112 1.00 18.97 70 SER B O 1
ATOM 2994 N N . LEU B 1 71 ? -3.197 -16.130 31.104 1.00 18.64 71 LEU B N 1
ATOM 2995 C CA . LEU B 1 71 ? -2.448 -17.100 31.902 1.00 18.08 71 LEU B CA 1
ATOM 2996 C C . LEU B 1 71 ? -2.391 -16.678 33.370 1.00 18.14 71 LEU B C 1
ATOM 2997 O O . LEU B 1 71 ? -2.512 -17.515 34.266 1.00 17.86 71 LEU B O 1
ATOM 3002 N N . GLU B 1 72 ? -2.210 -15.378 33.597 1.00 18.32 72 GLU B N 1
ATOM 3003 C CA . GLU B 1 72 ? -2.190 -14.801 34.940 1.00 18.85 72 GLU B CA 1
ATOM 3004 C C . GLU B 1 72 ? -3.548 -14.960 35.624 1.00 17.41 72 GLU B C 1
ATOM 3005 O O . GLU B 1 72 ? -3.612 -15.222 36.826 1.00 18.88 72 GLU B O 1
ATOM 3011 N N . ARG B 1 73 ? -4.621 -14.807 34.849 1.00 16.75 73 ARG B N 1
ATOM 3012 C CA . ARG B 1 73 ? -5.988 -14.962 35.351 1.00 17.56 73 ARG B CA 1
ATOM 3013 C C . ARG B 1 73 ? -6.292 -16.397 35.784 1.00 16.88 73 ARG B C 1
ATOM 3014 O O . ARG B 1 73 ? -6.974 -16.612 36.787 1.00 16.47 73 ARG B O 1
ATOM 3022 N N . ILE B 1 74 ? -5.783 -17.366 35.024 1.00 16.22 74 ILE B N 1
ATOM 3023 C CA . ILE B 1 74 ? -5.927 -18.786 35.358 1.00 15.74 74 ILE B CA 1
ATOM 3024 C C . ILE B 1 74 ? -5.166 -19.112 36.648 1.00 17.31 74 ILE B C 1
ATOM 3025 O O . ILE B 1 74 ? -5.662 -19.856 37.499 1.00 15.82 74 ILE B O 1
ATOM 3030 N N . LEU B 1 75 ? -3.971 -18.538 36.784 1.00 17.97 75 LEU B N 1
ATOM 3031 C CA . LEU B 1 75 ? -3.150 -18.709 37.983 1.00 18.54 75 LEU B CA 1
ATOM 3032 C C . LEU B 1 75 ? -3.776 -18.031 39.203 1.00 19.45 75 LEU B C 1
ATOM 3033 O O . LEU B 1 75 ? -3.793 -18.607 40.292 1.00 20.06 75 LEU B O 1
ATOM 3038 N N . ASN B 1 76 ? -4.290 -16.816 39.009 1.00 19.67 76 ASN B N 1
ATOM 3039 C CA . ASN B 1 76 ? -4.941 -16.060 40.082 1.00 20.42 76 ASN B CA 1
ATOM 3040 C C . ASN B 1 76 ? -6.207 -16.731 40.611 1.00 19.64 76 ASN B C 1
ATOM 3041 O O . ASN B 1 76 ? -6.461 -16.714 41.817 1.00 21.03 76 ASN B O 1
ATOM 3046 N N . ASN B 1 77 ? -6.990 -17.320 39.707 1.00 18.67 77 ASN B N 1
ATOM 3047 C CA . ASN B 1 77 ? -8.173 -18.098 40.082 1.00 18.41 77 ASN B CA 1
ATOM 3048 C C . ASN B 1 77 ? -7.816 -19.346 40.886 1.00 18.38 77 ASN B C 1
ATOM 3049 O O . ASN B 1 77 ? -8.585 -19.780 41.747 1.00 18.76 77 ASN B O 1
ATOM 3054 N N . ALA B 1 78 ? -6.648 -19.914 40.592 1.00 18.85 78 ALA B N 1
ATOM 3055 C CA . ALA B 1 78 ? -6.120 -21.055 41.332 1.00 18.68 78 ALA B CA 1
ATOM 3056 C C . ALA B 1 78 ? -5.627 -20.634 42.717 1.00 18.99 78 ALA B C 1
ATOM 3057 O O . ALA B 1 78 ? -5.728 -21.401 43.677 1.00 18.24 78 ALA B O 1
ATOM 3059 N N . PHE B 1 79 ? -5.094 -19.416 42.809 1.00 19.83 79 PHE B N 1
ATOM 3060 C CA . PHE B 1 79 ? -4.646 -18.849 44.081 1.00 20.97 79 PHE B CA 1
ATOM 3061 C C . PHE B 1 79 ? -5.814 -18.409 44.964 1.00 21.23 79 PHE B C 1
ATOM 3062 O O . PHE B 1 79 ? -5.736 -18.500 46.191 1.00 21.91 79 PHE B O 1
ATOM 3070 N N . GLU B 1 80 ? -6.887 -17.930 44.333 1.00 20.50 80 GLU B N 1
ATOM 3071 C CA . GLU B 1 80 ? -8.065 -17.426 45.047 1.00 20.99 80 GLU B CA 1
ATOM 3072 C C . GLU B 1 80 ? -8.835 -18.515 45.794 1.00 20.98 80 GLU B C 1
ATOM 3073 O O . GLU B 1 80 ? -9.313 -18.287 46.907 1.00 21.92 80 GLU B O 1
ATOM 3079 N N . MET B 1 81 ? -8.952 -19.690 45.178 1.00 21.00 81 MET B N 1
ATOM 3080 C CA . MET B 1 81 ? -9.614 -20.833 45.811 1.00 20.70 81 MET B CA 1
ATOM 3081 C C . MET B 1 81 ? -8.628 -21.708 46.593 1.00 21.77 81 MET B C 1
ATOM 3082 O O . MET B 1 81 ? -8.997 -22.769 47.107 1.00 21.81 81 MET B O 1
ATOM 3087 N N . GLN B 1 82 ? -7.381 -21.241 46.676 1.00 21.70 82 GLN B N 1
ATOM 3088 C CA . GLN B 1 82 ? -6.299 -21.901 47.418 1.00 22.66 82 GLN B CA 1
ATOM 3089 C C . GLN B 1 82 ? -6.028 -23.335 46.956 1.00 22.78 82 GLN B C 1
ATOM 3090 O O . GLN B 1 82 ? -6.209 -24.293 47.714 1.00 23.32 82 GLN B O 1
ATOM 3096 N N . LEU B 1 83 ? -5.597 -23.469 45.704 1.00 22.23 83 LEU B N 1
ATOM 3097 C CA . LEU B 1 83 ? -5.188 -24.762 45.166 1.00 21.89 83 LEU B CA 1
ATOM 3098 C C . LEU B 1 83 ? -3.749 -25.068 45.567 1.00 22.83 83 LEU B C 1
ATOM 3099 O O . LEU B 1 83 ? -2.906 -24.169 45.624 1.00 22.86 83 LEU B O 1
ATOM 3104 N N . ASN B 1 84 ? -3.479 -26.338 45.853 1.00 23.75 84 ASN B N 1
ATOM 3105 C CA . ASN B 1 84 ? -2.140 -26.779 46.244 1.00 25.53 84 ASN B CA 1
ATOM 3106 C C . ASN B 1 84 ? -1.548 -27.801 45.269 1.00 26.89 84 ASN B C 1
ATOM 3107 O O . ASN B 1 84 ? -2.017 -27.926 44.136 1.00 26.53 84 ASN B O 1
ATOM 3112 N N . ARG B 1 85 ? -0.522 -28.523 45.718 1.00 28.06 85 ARG B N 1
ATOM 3113 C CA . ARG B 1 85 ? 0.183 -29.506 44.887 1.00 28.87 85 ARG B CA 1
ATOM 3114 C C . ARG B 1 85 ? -0.662 -30.733 44.522 1.00 28.62 85 ARG B C 1
ATOM 3115 O O . ARG B 1 85 ? -0.341 -31.452 43.572 1.00 28.55 85 ARG B O 1
ATOM 3123 N N . HIS B 1 86 ? -1.736 -30.960 45.276 1.00 28.10 86 HIS B N 1
ATOM 3124 C CA . HIS B 1 86 ? -2.623 -32.104 45.054 1.00 28.10 86 HIS B CA 1
ATOM 3125 C C . HIS B 1 86 ? -3.856 -31.745 44.219 1.00 26.99 86 HIS B C 1
ATOM 3126 O O . HIS B 1 86 ? -4.673 -32.614 43.900 1.00 26.60 86 HIS B O 1
ATOM 3133 N N . SER B 1 87 ? -3.977 -30.468 43.863 1.00 25.21 87 SER B N 1
ATOM 3134 C CA . SER B 1 87 ? -5.140 -29.961 43.134 1.00 23.11 87 SER B CA 1
ATOM 3135 C C . SER B 1 87 ? -5.121 -30.309 41.644 1.00 22.40 87 SER B C 1
ATOM 3136 O O . SER B 1 87 ? -4.119 -30.807 41.123 1.00 22.09 87 SER B O 1
ATOM 3139 N N . LEU B 1 88 ? -6.237 -30.037 40.969 1.00 21.56 88 LEU B N 1
ATOM 3140 C CA . LEU B 1 88 ? -6.397 -30.347 39.551 1.00 21.21 88 LEU B CA 1
ATOM 3141 C C . LEU B 1 88 ? -6.948 -29.158 38.762 1.00 20.50 88 LEU B C 1
ATOM 3142 O O . LEU B 1 88 ? -7.786 -28.404 39.260 1.00 19.64 88 LEU B O 1
ATOM 3147 N N . MET B 1 89 ? -6.462 -29.001 37.532 1.00 20.15 89 MET B N 1
ATOM 3148 C CA . MET B 1 89 ? -7.003 -28.024 36.591 1.00 17.98 89 MET B CA 1
ATOM 3149 C C . MET B 1 89 ? -7.696 -28.744 35.438 1.00 17.22 89 MET B C 1
ATOM 3150 O O . MET B 1 89 ? -7.166 -29.714 34.895 1.00 16.48 89 MET B O 1
ATOM 3155 N N . ILE B 1 90 ? -8.884 -28.271 35.071 1.00 17.78 90 ILE B N 1
ATOM 3156 C CA . ILE B 1 90 ? -9.665 -28.898 34.004 1.00 16.77 90 ILE B CA 1
ATOM 3157 C C . ILE B 1 90 ? -9.804 -27.962 32.804 1.00 16.83 90 ILE B C 1
ATOM 3158 O O . ILE B 1 90 ? -10.317 -26.848 32.929 1.00 16.43 90 ILE B O 1
ATOM 3163 N N . ALA B 1 91 ? -9.336 -28.426 31.648 1.00 17.20 91 ALA B N 1
ATOM 3164 C CA . ALA B 1 91 ? -9.404 -27.652 30.413 1.00 17.21 91 ALA B CA 1
ATOM 3165 C C . ALA B 1 91 ? -10.578 -28.095 29.543 1.00 17.20 91 ALA B C 1
ATOM 3166 O O . ALA B 1 91 ? -10.555 -29.177 28.949 1.00 16.37 91 ALA B O 1
ATOM 3168 N N . LEU B 1 92 ? -11.606 -27.252 29.485 1.00 17.40 92 LEU B N 1
ATOM 3169 C CA . LEU B 1 92 ? -12.776 -27.506 28.650 1.00 15.54 92 LEU B CA 1
ATOM 3170 C C . LEU B 1 92 ? -12.825 -26.498 27.502 1.00 15.52 92 LEU B C 1
ATOM 3171 O O . LEU B 1 92 ? -13.431 -25.430 27.618 1.00 15.50 92 LEU B O 1
ATOM 3176 N N . GLY B 1 93 ? -12.170 -26.847 26.399 1.00 15.79 93 GLY B N 1
ATOM 3177 C CA . GLY B 1 93 ? -12.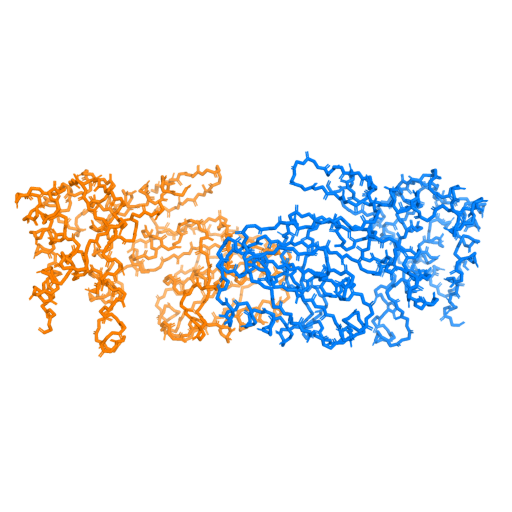103 -25.981 25.226 1.00 17.41 93 GLY B CA 1
ATOM 3178 C C . GLY B 1 93 ? -11.222 -26.546 24.129 1.00 17.59 93 GLY B C 1
ATOM 3179 O O . GLY B 1 93 ? -10.891 -27.733 24.135 1.00 19.31 93 GLY B O 1
ATOM 3180 N N . GLY B 1 94 ? -10.840 -25.687 23.188 1.00 17.84 94 GLY B N 1
ATOM 3181 C CA . GLY B 1 94 ? -10.013 -26.091 22.054 1.00 18.94 94 GLY B CA 1
ATOM 3182 C C . GLY B 1 94 ? -8.537 -26.200 22.388 1.00 18.54 94 GLY B C 1
ATOM 3183 O O . GLY B 1 94 ? -8.165 -26.518 23.520 1.00 19.19 94 GLY B O 1
ATOM 3184 N N . GLY B 1 95 ? -7.698 -25.938 21.390 1.00 18.91 95 GLY B N 1
ATOM 3185 C CA . GLY B 1 95 ? -6.247 -25.996 21.552 1.00 18.12 95 GLY B CA 1
ATOM 3186 C C . GLY B 1 95 ? -5.679 -24.817 22.320 1.00 18.25 95 GLY B C 1
ATOM 3187 O O . GLY B 1 95 ? -4.640 -24.938 22.970 1.00 19.22 95 GLY B O 1
ATOM 3188 N N . VAL B 1 96 ? -6.363 -23.678 22.238 1.00 17.48 96 VAL B N 1
ATOM 3189 C CA . VAL B 1 96 ? -5.958 -22.455 22.936 1.00 16.89 96 VAL B CA 1
ATOM 3190 C C . VAL B 1 96 ? -6.089 -22.620 24.454 1.00 17.05 96 VAL B C 1
ATOM 3191 O O . VAL B 1 96 ? -5.197 -22.221 25.207 1.00 17.70 96 VAL B O 1
ATOM 3195 N N . ILE B 1 97 ? -7.196 -23.221 24.887 1.00 16.26 97 ILE B N 1
ATOM 3196 C CA . ILE B 1 97 ? -7.454 -23.470 26.306 1.00 15.98 97 ILE B CA 1
ATOM 3197 C C . ILE B 1 97 ? -6.494 -24.524 26.869 1.00 16.01 97 ILE B C 1
ATOM 3198 O O . ILE B 1 97 ? -5.859 -24.300 27.900 1.00 17.34 97 ILE B O 1
ATOM 3203 N N . SER B 1 98 ? -6.382 -25.655 26.172 1.00 16.88 98 SER B N 1
ATOM 3204 C CA . SER B 1 98 ? -5.549 -26.781 26.611 1.00 17.69 98 SER B CA 1
ATOM 3205 C C . SER B 1 98 ? -4.063 -26.435 26.743 1.00 17.68 98 SER B C 1
ATOM 3206 O O . SER B 1 98 ? -3.372 -26.975 27.610 1.00 18.23 98 SER B O 1
ATOM 3209 N N . ASP B 1 99 ? -3.581 -25.541 25.881 1.00 17.88 99 ASP B N 1
ATOM 3210 C CA . ASP B 1 99 ? -2.194 -25.077 25.932 1.00 18.45 99 ASP B CA 1
ATOM 3211 C C . ASP B 1 99 ? -1.951 -24.111 27.090 1.00 19.09 99 ASP B C 1
ATOM 3212 O O . ASP B 1 99 ? -0.891 -24.143 27.716 1.00 19.98 99 ASP B O 1
ATOM 3217 N N . MET B 1 100 ? -2.934 -23.255 27.367 1.00 19.49 100 MET B N 1
ATOM 3218 C CA . MET B 1 100 ? -2.836 -22.284 28.458 1.00 20.19 100 MET B CA 1
ATOM 3219 C C . MET B 1 100 ? -2.964 -22.939 29.831 1.00 19.66 100 MET B C 1
ATOM 3220 O O . MET B 1 100 ? -2.200 -22.625 30.744 1.00 19.16 100 MET B O 1
ATOM 3225 N N . VAL B 1 101 ? -3.932 -23.847 29.963 1.00 19.03 101 VAL B N 1
ATOM 3226 C CA . VAL B 1 101 ? -4.176 -24.574 31.213 1.00 18.86 101 VAL B CA 1
ATOM 3227 C C . VAL B 1 101 ? -3.001 -25.493 31.553 1.00 18.59 101 VAL B C 1
ATOM 3228 O O . VAL B 1 101 ? -2.557 -25.542 32.702 1.00 19.45 101 VAL B O 1
ATOM 3232 N N . GLY B 1 102 ? -2.502 -26.205 30.544 1.00 17.71 102 GLY B N 1
ATOM 3233 C CA . GLY B 1 102 ? -1.364 -27.106 30.707 1.00 17.70 102 GLY B CA 1
ATOM 3234 C C . GLY B 1 102 ? -0.082 -26.398 31.107 1.00 18.04 102 GLY B C 1
ATOM 3235 O O . GLY B 1 102 ? 0.721 -26.941 31.867 1.00 18.90 102 GLY B O 1
ATOM 3236 N N . PHE B 1 103 ? 0.108 -25.184 30.591 1.00 17.71 103 PHE B N 1
ATOM 3237 C CA . PHE B 1 103 ? 1.259 -24.359 30.951 1.00 17.10 103 PHE B CA 1
ATOM 3238 C C . PHE B 1 103 ? 1.067 -23.687 32.312 1.00 17.06 103 PHE B C 1
ATOM 3239 O O . PHE B 1 103 ? 2.037 -23.465 33.039 1.00 17.12 103 PHE B O 1
ATOM 3247 N N . ALA B 1 104 ? -0.183 -23.373 32.648 1.00 17.02 104 ALA B N 1
ATOM 3248 C CA . ALA B 1 104 ? -0.515 -22.789 33.949 1.00 16.32 104 ALA B CA 1
ATOM 3249 C C . ALA B 1 104 ? -0.358 -23.807 35.076 1.00 16.53 104 ALA B C 1
ATOM 3250 O O . ALA B 1 104 ? 0.128 -23.471 36.156 1.00 16.47 104 ALA B O 1
ATOM 3252 N N . SER B 1 105 ? -0.766 -25.047 34.811 1.00 17.47 105 SER B N 1
ATOM 3253 C CA . SER B 1 105 ? -0.669 -26.134 35.786 1.00 18.03 105 SER B CA 1
ATOM 3254 C C . SER B 1 105 ? 0.769 -26.604 35.997 1.00 17.77 105 SER B C 1
ATOM 3255 O O . SER B 1 105 ? 1.114 -27.091 37.075 1.00 19.42 105 SER B O 1
ATOM 3258 N N . SER B 1 106 ? 1.600 -26.453 34.967 1.00 17.65 106 SER B N 1
ATOM 3259 C CA . SER B 1 106 ? 3.006 -26.853 35.028 1.00 17.57 106 SER B CA 1
ATOM 3260 C C . SER B 1 106 ? 3.839 -25.930 35.915 1.00 17.28 106 SER B C 1
ATOM 3261 O O . SER B 1 106 ? 4.841 -26.355 36.494 1.00 17.33 106 SER B O 1
ATOM 3264 N N . ILE B 1 107 ? 3.421 -24.670 36.012 1.00 16.93 107 ILE B N 1
ATOM 3265 C CA . ILE B 1 107 ? 4.166 -23.660 36.768 1.00 16.53 107 ILE B CA 1
ATOM 3266 C C . ILE B 1 107 ? 3.553 -23.341 38.138 1.00 17.71 107 ILE B C 1
ATOM 3267 O O . ILE B 1 107 ? 4.229 -22.792 39.011 1.00 17.96 107 ILE B O 1
ATOM 3272 N N . TYR B 1 108 ? 2.281 -23.693 38.318 1.00 18.96 108 TYR B N 1
ATOM 3273 C CA . TYR B 1 108 ? 1.584 -23.489 39.587 1.00 20.18 108 TYR B CA 1
ATOM 3274 C C . TYR B 1 108 ? 2.054 -24.512 40.620 1.00 20.87 108 TYR B C 1
ATOM 3275 O O . TYR B 1 108 ? 1.899 -25.720 40.419 1.00 21.45 108 TYR B O 1
ATOM 3284 N N . PHE B 1 109 ? 2.629 -24.011 41.716 1.00 22.14 109 PHE B N 1
ATOM 3285 C CA . PHE B 1 109 ? 3.258 -24.841 42.756 1.00 22.53 109 PHE B CA 1
ATOM 3286 C C . PHE B 1 109 ? 4.301 -25.809 42.182 1.00 23.11 109 PHE B C 1
ATOM 3287 O O . PHE B 1 109 ? 4.431 -26.949 42.640 1.00 23.65 109 PHE B O 1
ATOM 3295 N N . ARG B 1 110 ? 5.033 -25.328 41.175 1.00 22.36 110 ARG B N 1
ATOM 3296 C CA . ARG B 1 110 ? 6.072 -26.092 40.463 1.00 21.68 110 ARG B CA 1
ATOM 3297 C C . ARG B 1 110 ? 5.564 -27.332 39.713 1.00 21.31 110 ARG B C 1
ATOM 3298 O O . ARG B 1 110 ? 6.361 -28.167 39.275 1.00 20.21 110 ARG B O 1
ATOM 3306 N N . GLY B 1 111 ? 4.245 -27.444 39.559 1.00 21.63 111 GLY B N 1
ATOM 3307 C CA . GLY B 1 111 ? 3.645 -28.543 38.803 1.00 20.72 111 GLY B CA 1
ATOM 3308 C C . GLY B 1 111 ? 2.493 -29.240 39.501 1.00 21.13 111 GLY B C 1
ATOM 3309 O O . GLY B 1 111 ? 2.684 -29.900 40.525 1.00 21.41 111 GLY B O 1
ATOM 3310 N N . ILE B 1 112 ? 1.295 -29.085 38.941 1.00 20.25 112 ILE B N 1
ATOM 3311 C CA . ILE B 1 112 ? 0.094 -29.772 39.429 1.00 19.47 112 ILE B CA 1
ATOM 3312 C C . ILE B 1 112 ? -0.612 -30.512 38.290 1.00 19.73 112 ILE B C 1
ATOM 3313 O O . ILE B 1 112 ? -0.447 -30.161 37.120 1.00 18.30 112 ILE B O 1
ATOM 3318 N N . ASP B 1 113 ? -1.395 -31.531 38.642 1.00 19.34 113 ASP B N 1
ATOM 3319 C CA . ASP B 1 113 ? -2.113 -32.349 37.661 1.00 19.71 113 ASP B CA 1
ATOM 3320 C C . ASP B 1 113 ? -3.170 -31.551 36.899 1.00 19.27 113 ASP B C 1
ATOM 3321 O O . ASP B 1 113 ? -3.818 -30.669 37.464 1.00 19.86 113 ASP B O 1
ATOM 3326 N N . PHE B 1 114 ? -3.329 -31.863 35.614 1.00 19.77 114 PHE B N 1
ATOM 3327 C CA . PHE B 1 114 ? -4.386 -31.265 34.798 1.00 19.65 114 PHE B CA 1
ATOM 3328 C C . PHE B 1 114 ? -5.010 -32.277 33.833 1.00 19.88 114 PHE B C 1
ATOM 3329 O O . PHE B 1 114 ? -4.344 -33.210 33.380 1.00 19.64 114 PHE B O 1
ATOM 3337 N N . ILE B 1 115 ? -6.292 -32.081 33.534 1.00 20.86 115 ILE B N 1
ATOM 3338 C CA . ILE B 1 115 ? -7.043 -32.986 32.665 1.00 20.99 115 ILE B CA 1
ATOM 3339 C C . ILE B 1 115 ? -7.602 -32.246 31.447 1.00 20.77 115 ILE B C 1
ATOM 3340 O O . ILE B 1 115 ? -8.265 -31.215 31.583 1.00 19.58 115 ILE B O 1
ATOM 3345 N N . ASN B 1 116 ? -7.313 -32.780 30.261 1.00 21.16 116 ASN B N 1
ATOM 3346 C CA . ASN B 1 116 ? -7.788 -32.206 29.005 1.00 20.98 116 ASN B CA 1
ATOM 3347 C C . ASN B 1 116 ? -9.108 -32.809 28.538 1.00 21.11 116 ASN B C 1
ATOM 3348 O O . ASN B 1 116 ? -9.243 -34.030 28.435 1.00 18.94 116 ASN B O 1
ATOM 3353 N N . ILE B 1 117 ? -10.079 -31.941 28.268 1.00 21.50 117 ILE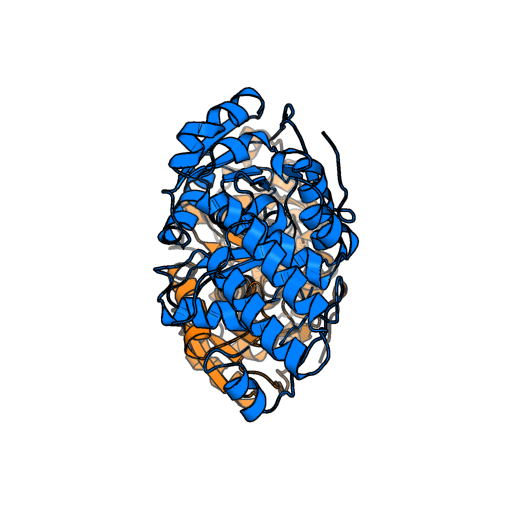 B N 1
ATOM 3354 C CA . ILE B 1 117 ? -11.328 -32.345 27.623 1.00 20.56 117 ILE B CA 1
ATOM 3355 C C . ILE B 1 117 ? -11.547 -31.457 26.390 1.00 20.90 117 ILE B C 1
ATOM 3356 O O . ILE B 1 117 ? -12.229 -30.431 26.470 1.00 20.56 117 ILE B O 1
ATOM 3361 N N . PRO B 1 118 ? -10.939 -31.844 25.249 1.00 21.47 118 PRO B N 1
ATOM 3362 C CA . PRO B 1 118 ? -11.006 -31.074 24.004 1.00 21.43 118 PRO B CA 1
ATOM 3363 C C . PRO B 1 118 ? -12.412 -31.005 23.407 1.00 22.11 118 PRO B C 1
ATOM 3364 O O . PRO B 1 118 ? -13.164 -31.980 23.473 1.00 22.46 118 PRO B O 1
ATOM 3368 N N . THR B 1 119 ? -12.752 -29.854 22.830 1.00 21.81 119 THR B N 1
ATOM 3369 C CA . THR B 1 119 ? -14.074 -29.638 22.238 1.00 21.14 119 THR B CA 1
ATOM 3370 C C . THR B 1 119 ? -14.020 -29.529 20.713 1.00 21.88 119 THR B C 1
ATOM 3371 O O . THR B 1 119 ? -14.914 -30.021 20.022 1.00 21.62 119 THR B O 1
ATOM 3375 N N . THR B 1 120 ? -12.976 -28.879 20.198 1.00 21.91 120 THR B N 1
ATOM 3376 C CA . THR B 1 120 ? -12.766 -28.762 18.753 1.00 22.42 120 THR B CA 1
ATOM 3377 C C . THR B 1 120 ? -12.233 -30.068 18.167 1.00 23.83 120 THR B C 1
ATOM 3378 O O . THR B 1 120 ? -11.731 -30.925 18.898 1.00 24.21 120 THR B O 1
ATOM 3382 N N . LEU B 1 121 ? -12.345 -30.208 16.847 1.00 24.77 121 LEU B N 1
ATOM 3383 C CA . LEU B 1 121 ? -11.855 -31.392 16.145 1.00 24.73 121 LEU B CA 1
ATOM 3384 C C . LEU B 1 121 ? -10.327 -31.431 16.150 1.00 24.36 121 LEU B C 1
ATOM 3385 O O . LEU B 1 121 ? -9.731 -32.497 16.311 1.00 23.82 121 LEU B O 1
ATOM 3390 N N . LEU B 1 122 ? -9.711 -30.261 15.983 1.00 24.48 122 LEU B N 1
ATOM 3391 C CA . LEU B 1 122 ? -8.253 -30.119 15.966 1.00 24.63 122 LEU B CA 1
ATOM 3392 C C . LEU B 1 122 ? -7.618 -30.496 17.306 1.00 24.68 122 LEU B C 1
ATOM 3393 O O . LEU B 1 122 ? -6.572 -31.147 17.338 1.00 26.12 122 LEU B O 1
ATOM 3398 N N . ALA B 1 123 ? -8.253 -30.084 18.402 1.00 24.24 123 ALA B N 1
ATOM 3399 C CA . ALA B 1 123 ? -7.744 -30.362 19.745 1.00 24.30 123 ALA B CA 1
ATOM 3400 C C . ALA B 1 123 ? -7.843 -31.840 20.117 1.00 24.57 123 ALA B C 1
ATOM 3401 O O . ALA B 1 123 ? -6.997 -32.356 20.849 1.00 23.39 123 ALA B O 1
ATOM 3403 N N . GLN B 1 124 ? -8.873 -32.513 19.605 1.00 25.21 124 GLN B N 1
ATOM 3404 C CA . GLN B 1 124 ? -9.068 -33.945 19.841 1.00 26.22 124 GLN B CA 1
ATOM 3405 C C . GLN B 1 124 ? -8.038 -34.800 19.107 1.00 26.23 124 GLN B C 1
ATOM 3406 O O . GLN B 1 124 ? -7.625 -35.846 19.607 1.00 25.69 124 GLN B O 1
ATOM 3412 N N . VAL B 1 125 ? -7.626 -34.351 17.925 1.00 26.47 125 VAL B N 1
ATOM 3413 C CA . VAL B 1 125 ? -6.730 -35.135 17.073 1.00 25.60 125 VAL B CA 1
ATOM 3414 C C . VAL B 1 125 ? -5.250 -34.759 17.214 1.00 26.52 125 VAL B C 1
ATOM 3415 O O . VAL B 1 125 ? -4.374 -35.508 16.771 1.00 26.68 125 VAL B O 1
ATOM 3419 N N . ASP B 1 126 ? -4.974 -33.612 17.835 1.00 26.34 126 ASP B N 1
ATOM 3420 C CA . ASP B 1 126 ? -3.614 -33.072 17.870 1.00 25.67 126 ASP B CA 1
ATOM 3421 C C . ASP B 1 126 ? -3.222 -32.407 19.196 1.00 25.94 126 ASP B C 1
ATOM 3422 O O . ASP B 1 126 ? -2.262 -32.830 19.842 1.00 26.46 126 ASP B O 1
ATOM 3427 N N . ALA B 1 127 ? -3.967 -31.376 19.592 1.00 26.45 127 ALA B N 1
ATOM 3428 C CA . ALA B 1 127 ? -3.551 -30.472 20.673 1.00 26.71 127 ALA B CA 1
ATOM 3429 C C . ALA B 1 127 ? -3.581 -31.051 22.090 1.00 26.95 127 ALA B C 1
ATOM 3430 O O . ALA B 1 127 ? -2.728 -30.715 22.914 1.00 26.44 127 ALA B O 1
ATOM 3432 N N . SER B 1 128 ? -4.556 -31.914 22.370 1.00 27.72 128 SER B N 1
ATOM 3433 C CA . SER B 1 128 ? -4.692 -32.526 23.696 1.00 28.72 128 SER B CA 1
ATOM 3434 C C . SER B 1 128 ? -3.688 -33.658 23.933 1.00 28.05 128 SER B C 1
ATOM 3435 O O . SER B 1 128 ? -3.521 -34.122 25.064 1.00 29.07 128 SER B O 1
ATOM 3438 N N . VAL B 1 129 ? -3.023 -34.089 22.863 1.00 28.52 129 VAL B N 1
ATOM 3439 C CA . VAL B 1 129 ? -2.061 -35.190 22.918 1.00 28.21 129 VAL B CA 1
ATOM 3440 C C . VAL B 1 129 ? -0.629 -34.672 22.772 1.00 29.04 129 VAL B C 1
ATOM 3441 O O . VAL B 1 129 ? -0.323 -33.923 21.841 1.00 29.45 129 VAL B O 1
ATOM 3445 N N . GLY B 1 130 ? 0.238 -35.070 23.701 1.00 29.46 130 GLY B N 1
ATOM 3446 C CA . GLY B 1 130 ? 1.658 -34.731 23.631 1.00 29.24 130 GLY B CA 1
ATOM 3447 C C . GLY B 1 130 ? 2.208 -34.024 24.855 1.00 29.25 130 GLY B C 1
ATOM 3448 O O . GLY B 1 130 ? 3.355 -34.252 25.246 1.00 29.74 130 GLY B O 1
ATOM 3449 N N . GLY B 1 131 ? 1.392 -33.162 25.455 1.00 27.94 131 GLY B N 1
ATOM 3450 C CA . GLY B 1 131 ? 1.809 -32.368 26.608 1.00 26.15 131 GLY B CA 1
ATOM 3451 C C . GLY B 1 131 ? 2.522 -31.086 26.218 1.00 24.76 131 GLY B C 1
ATOM 3452 O O . GLY B 1 131 ? 3.073 -30.388 27.073 1.00 24.33 131 GLY B O 1
ATOM 3453 N N . LYS B 1 132 ? 2.508 -30.780 24.921 1.00 24.12 132 LYS B N 1
ATOM 3454 C CA . LYS B 1 132 ? 3.131 -29.573 24.388 1.00 24.34 132 LYS B CA 1
ATOM 3455 C C . LYS B 1 132 ? 2.240 -28.363 24.665 1.00 22.69 132 LYS B C 1
ATOM 3456 O O . LYS B 1 132 ? 1.202 -28.181 24.023 1.00 22.42 132 LYS B O 1
ATOM 3462 N N . THR B 1 133 ? 2.652 -27.549 25.633 1.00 20.44 133 THR B N 1
ATOM 3463 C CA . THR B 1 133 ? 1.862 -26.403 26.084 1.00 18.31 133 THR B CA 1
ATOM 3464 C C . THR B 1 133 ? 2.615 -25.089 25.883 1.00 17.81 133 THR B C 1
ATOM 3465 O O . THR B 1 133 ? 3.842 -25.085 25.758 1.00 17.65 133 THR B O 1
ATOM 3469 N N . GLY B 1 134 ? 1.877 -23.980 25.848 1.00 17.15 134 GLY B N 1
ATOM 3470 C CA . GLY B 1 134 ? 2.485 -22.660 25.693 1.00 17.09 134 GLY B CA 1
ATOM 3471 C C . GLY B 1 134 ? 1.524 -21.509 25.463 1.00 17.34 134 GLY B C 1
ATOM 3472 O O . GLY B 1 134 ? 0.315 -21.707 25.326 1.00 16.60 134 GLY B O 1
ATOM 3473 N N . ILE B 1 135 ? 2.081 -20.299 25.432 1.00 16.98 135 ILE B N 1
ATOM 3474 C CA . ILE B 1 135 ? 1.328 -19.071 25.160 1.00 16.64 135 ILE B CA 1
ATOM 3475 C C . ILE B 1 135 ? 2.037 -18.226 24.097 1.00 17.56 135 ILE B C 1
ATOM 3476 O O . ILE B 1 135 ? 3.226 -18.420 23.833 1.00 16.88 135 ILE B O 1
ATOM 3481 N N . ASN B 1 136 ? 1.303 -17.292 23.493 1.00 18.74 136 ASN B N 1
ATOM 3482 C CA . ASN B 1 136 ? 1.861 -16.411 22.467 1.00 19.35 136 ASN B CA 1
ATOM 3483 C C . ASN B 1 136 ? 2.503 -15.153 23.048 1.00 21.42 136 ASN B C 1
ATOM 3484 O O . ASN B 1 136 ? 2.032 -14.607 24.049 1.00 21.13 136 ASN B O 1
ATOM 3489 N N . THR B 1 137 ? 3.579 -14.704 22.405 1.00 23.92 137 THR B N 1
ATOM 3490 C CA . THR B 1 137 ? 4.328 -13.521 22.831 1.00 26.74 137 THR B CA 1
ATOM 3491 C C . THR B 1 137 ? 4.462 -12.517 21.680 1.00 28.16 137 THR B C 1
ATOM 3492 O O . THR B 1 137 ? 4.286 -12.891 20.517 1.00 28.68 137 THR B O 1
ATOM 3496 N N . PRO B 1 138 ? 4.760 -11.235 21.995 1.00 28.85 138 PRO B N 1
ATOM 3497 C CA . PRO B 1 138 ? 5.013 -10.224 20.959 1.00 28.84 138 PRO B CA 1
ATOM 3498 C C . PRO B 1 138 ? 6.132 -10.596 19.978 1.00 29.72 138 PRO B C 1
ATOM 3499 O O . PRO B 1 138 ? 6.215 -10.016 18.893 1.00 30.34 138 PRO B O 1
ATOM 3503 N N . TYR B 1 139 ? 6.976 -11.553 20.361 1.00 29.35 139 TYR B N 1
ATOM 3504 C CA . TYR B 1 139 ? 8.066 -12.025 19.507 1.00 29.53 139 TYR B CA 1
ATOM 3505 C C . TYR B 1 139 ? 7.651 -13.180 18.592 1.00 29.53 139 TYR B C 1
ATOM 3506 O O . TYR B 1 139 ? 8.328 -13.465 17.601 1.00 30.29 139 TYR B O 1
ATOM 3515 N N . GLY B 1 140 ? 6.543 -13.838 18.928 1.00 28.76 140 GLY B N 1
ATOM 3516 C CA . GLY B 1 140 ? 6.021 -14.943 18.124 1.00 27.83 140 GLY B CA 1
ATOM 3517 C C . GLY B 1 140 ? 5.093 -15.877 18.880 1.00 27.89 140 GLY B C 1
ATOM 3518 O O . GLY B 1 140 ? 4.921 -15.752 20.095 1.00 27.91 140 GLY B O 1
ATOM 3519 N N . LYS B 1 141 ? 4.502 -16.821 18.151 1.00 27.19 141 LYS B N 1
ATOM 3520 C CA . LYS B 1 141 ? 3.543 -17.768 18.720 1.00 25.58 141 LYS B CA 1
ATOM 3521 C C . LYS B 1 141 ? 4.227 -18.990 19.326 1.00 25.19 141 LYS B C 1
ATOM 3522 O O . LYS B 1 141 ? 5.174 -19.533 18.749 1.00 24.81 141 LYS B O 1
ATOM 3528 N N . ASN B 1 142 ? 3.731 -19.408 20.492 1.00 24.51 142 ASN B N 1
ATOM 3529 C CA . ASN B 1 142 ? 4.187 -20.618 21.190 1.00 24.68 142 ASN B CA 1
ATOM 3530 C C . ASN B 1 142 ? 5.699 -20.688 21.438 1.00 24.99 142 ASN B C 1
ATOM 3531 O O . ASN B 1 142 ? 6.329 -21.728 21.224 1.00 26.41 142 ASN B O 1
ATOM 3536 N N . LEU B 1 143 ? 6.270 -19.575 21.895 1.00 24.14 143 LEU B N 1
ATOM 3537 C CA . LEU B 1 143 ? 7.703 -19.501 22.182 1.00 23.00 143 LEU B CA 1
ATOM 3538 C C . LEU B 1 143 ? 8.002 -19.584 23.680 1.00 22.61 143 LEU B C 1
ATOM 3539 O O . LEU B 1 143 ? 9.142 -19.832 24.080 1.00 21.88 143 LEU B O 1
ATOM 3544 N N . ILE B 1 144 ? 6.974 -19.372 24.499 1.00 22.09 144 ILE B N 1
ATOM 3545 C CA . ILE B 1 144 ? 7.075 -19.550 25.947 1.00 21.45 144 ILE B CA 1
ATOM 3546 C C . ILE B 1 144 ? 6.098 -20.638 26.395 1.00 20.76 144 ILE B C 1
ATOM 3547 O O . ILE B 1 144 ? 4.879 -20.452 26.344 1.00 20.60 144 ILE B O 1
ATOM 3552 N N . GLY B 1 145 ? 6.646 -21.774 26.821 1.00 19.82 145 GLY B N 1
ATOM 3553 C CA . GLY B 1 145 ? 5.839 -22.915 27.246 1.00 18.57 145 GLY B CA 1
ATOM 3554 C C . GLY B 1 145 ? 6.619 -23.971 28.006 1.00 18.75 145 GLY B C 1
ATOM 3555 O O . GLY B 1 145 ? 7.722 -23.712 28.489 1.00 18.11 145 GLY B O 1
ATOM 3556 N N . SER B 1 146 ? 6.036 -25.165 28.109 1.00 18.90 146 SER B N 1
ATOM 3557 C CA . SER B 1 146 ? 6.657 -26.290 28.811 1.00 18.94 146 SER B CA 1
ATOM 3558 C C . SER B 1 146 ? 6.077 -27.630 28.359 1.00 18.93 146 SER B C 1
ATOM 3559 O O . SER B 1 146 ? 4.973 -27.686 27.812 1.00 18.21 146 SER B O 1
ATOM 3562 N N . PHE B 1 147 ? 6.831 -28.703 28.588 1.00 19.61 147 PHE B N 1
ATOM 3563 C CA . PHE B 1 147 ? 6.350 -30.058 28.335 1.00 18.98 147 PHE B CA 1
ATOM 3564 C C . PHE B 1 147 ? 5.744 -30.644 29.607 1.00 18.55 147 PHE B C 1
ATOM 3565 O O . PHE B 1 147 ? 6.464 -31.043 30.527 1.00 17.88 147 PHE B O 1
ATOM 3573 N N . HIS B 1 148 ? 4.414 -30.682 29.651 1.00 19.82 148 HIS B N 1
ATOM 3574 C CA . HIS B 1 148 ? 3.686 -31.146 30.827 1.00 20.36 148 HIS B CA 1
ATOM 3575 C C . HIS B 1 148 ? 2.530 -32.059 30.426 1.00 20.72 148 HIS B C 1
ATOM 3576 O O . HIS B 1 148 ? 1.544 -31.611 29.834 1.00 21.09 148 HIS B O 1
ATOM 3583 N N . GLN B 1 149 ? 2.666 -33.341 30.755 1.00 21.02 149 GLN B N 1
ATOM 3584 C CA . GLN B 1 149 ? 1.701 -34.364 30.357 1.00 22.14 149 GLN B CA 1
ATOM 3585 C C . GLN B 1 149 ? 0.445 -34.336 31.230 1.00 21.81 149 GLN B C 1
ATOM 3586 O O . GLN B 1 149 ? 0.547 -34.292 32.459 1.00 22.11 149 GLN B O 1
ATOM 3592 N N . PRO B 1 150 ? -0.746 -34.351 30.596 1.00 22.25 150 PRO B N 1
ATOM 3593 C CA . PRO B 1 150 ? -2.012 -34.413 31.332 1.00 22.40 150 PRO B CA 1
ATOM 3594 C C . PRO B 1 150 ? -2.229 -35.752 32.035 1.00 23.93 150 PRO B C 1
ATOM 3595 O O . PRO B 1 150 ? -1.686 -36.773 31.606 1.00 25.07 150 PRO B O 1
ATOM 3599 N N . LYS B 1 151 ? -3.015 -35.730 33.109 1.00 24.67 151 LYS B N 1
ATOM 3600 C CA . LYS B 1 151 ? -3.341 -36.934 33.874 1.00 25.23 151 LYS B CA 1
ATOM 3601 C C . LYS B 1 151 ? -4.211 -37.885 33.050 1.00 24.91 151 LYS B C 1
ATOM 3602 O O . LYS B 1 151 ? -3.955 -39.091 33.008 1.00 24.73 151 LYS B O 1
ATOM 3608 N N . ALA B 1 152 ? -5.231 -37.328 32.401 1.00 24.22 152 ALA B N 1
ATOM 3609 C CA . ALA B 1 152 ? -6.132 -38.084 31.533 1.00 23.40 152 ALA B CA 1
ATOM 3610 C C . ALA B 1 152 ? -6.751 -37.172 30.478 1.00 22.71 152 ALA B C 1
ATOM 3611 O O . ALA B 1 152 ? -7.017 -35.998 30.741 1.00 23.25 152 ALA B O 1
ATOM 3613 N N . VAL B 1 153 ? -6.970 -37.718 29.284 1.00 22.58 153 VAL B N 1
ATOM 3614 C CA . VAL B 1 153 ? -7.625 -36.982 28.204 1.00 22.59 153 VAL B CA 1
ATOM 3615 C C . VAL B 1 153 ? -8.974 -37.624 27.885 1.00 23.57 153 VAL B C 1
ATOM 3616 O O . VAL B 1 153 ? -9.056 -38.831 27.652 1.00 23.13 153 VAL B O 1
ATOM 3620 N N . TYR B 1 154 ? -10.027 -36.811 27.889 1.00 23.63 154 TYR B N 1
ATOM 3621 C CA . TYR B 1 154 ? -11.376 -37.288 27.599 1.00 23.83 154 TYR B CA 1
ATOM 3622 C C . TYR B 1 154 ? -11.890 -36.705 26.287 1.00 24.76 154 TYR B C 1
ATOM 3623 O O . TYR B 1 154 ? -12.081 -35.493 26.168 1.00 24.03 154 TYR B O 1
ATOM 3632 N N . MET B 1 155 ? -12.108 -37.579 25.308 1.00 25.37 155 MET B N 1
ATOM 3633 C CA . MET B 1 155 ? -12.567 -37.163 23.984 1.00 26.08 155 MET B CA 1
ATOM 3634 C C . MET B 1 155 ? -13.995 -37.630 23.722 1.00 26.54 155 MET B C 1
ATOM 3635 O O . MET B 1 155 ? -14.255 -38.830 23.593 1.00 26.98 155 MET B O 1
ATOM 3640 N N . ASP B 1 156 ? -14.915 -36.671 23.653 1.00 26.57 156 ASP B N 1
ATOM 3641 C CA . ASP B 1 156 ? -16.326 -36.960 23.415 1.00 27.13 156 ASP B CA 1
ATOM 3642 C C . ASP B 1 156 ? -16.804 -36.304 22.124 1.00 27.38 156 ASP B C 1
ATOM 3643 O O . ASP B 1 156 ? -16.561 -35.118 21.889 1.00 27.55 156 ASP B O 1
ATOM 3648 N N . LEU B 1 157 ? -17.491 -37.090 21.299 1.00 27.57 157 LEU B N 1
ATOM 3649 C CA . LEU B 1 157 ? -17.994 -36.634 20.002 1.00 28.56 157 LEU B CA 1
ATOM 3650 C C . LEU B 1 157 ? -19.203 -35.701 20.128 1.00 27.98 157 LEU B C 1
ATOM 3651 O O . LEU B 1 157 ? -19.638 -35.102 19.140 1.00 28.29 157 LEU B O 1
ATOM 3656 N N . ALA B 1 158 ? -19.732 -35.582 21.345 1.00 27.46 158 ALA B N 1
ATOM 3657 C CA . ALA B 1 158 ? -20.886 -34.729 21.628 1.00 27.55 158 ALA B CA 1
ATOM 3658 C C . ALA B 1 158 ? -20.550 -33.237 21.561 1.00 26.97 158 ALA B C 1
ATOM 3659 O O . ALA B 1 158 ? -21.414 -32.418 21.240 1.00 27.45 158 ALA B O 1
ATOM 3661 N N . PHE B 1 159 ? -19.298 -32.896 21.864 1.00 26.92 159 PHE B N 1
ATOM 3662 C CA . PHE B 1 159 ? -18.834 -31.507 21.826 1.00 26.93 159 PHE B CA 1
ATOM 3663 C C . PHE B 1 159 ? -18.636 -30.999 20.396 1.00 27.53 159 PHE B C 1
ATOM 3664 O O . PHE B 1 159 ? -18.664 -29.790 20.151 1.00 27.35 159 PHE B O 1
ATOM 3672 N N . LEU B 1 160 ? -18.441 -31.929 19.463 1.00 28.02 160 LEU B N 1
ATOM 3673 C CA . LEU B 1 160 ? -18.165 -31.604 18.062 1.00 29.02 160 LEU B CA 1
ATOM 3674 C C . LEU B 1 160 ? -19.402 -31.135 17.292 1.00 30.13 160 LEU B C 1
ATOM 3675 O O . LEU B 1 160 ? -19.280 -30.486 16.250 1.00 30.34 160 LEU B O 1
ATOM 3680 N N . LYS B 1 161 ? -20.583 -31.468 17.810 1.00 31.96 161 LYS B N 1
ATOM 3681 C CA . LYS B 1 161 ? -21.854 -31.175 17.141 1.00 32.47 161 LYS B CA 1
ATOM 3682 C C . LYS B 1 161 ? -22.212 -29.687 17.123 1.00 32.79 161 LYS B C 1
ATOM 3683 O O . LYS B 1 161 ? -22.910 -29.224 16.218 1.00 32.89 161 LYS B O 1
ATOM 3689 N N . THR B 1 162 ? -21.732 -28.948 18.122 1.00 32.41 162 THR B N 1
ATOM 3690 C CA . THR B 1 162 ? -22.022 -27.516 18.247 1.00 31.40 162 THR B CA 1
ATOM 3691 C C . THR B 1 162 ? -21.060 -26.640 17.440 1.00 32.20 162 THR B C 1
ATOM 3692 O O . THR B 1 162 ? -21.289 -25.437 17.287 1.00 32.62 162 THR B O 1
ATOM 3696 N N . LEU B 1 163 ? -19.991 -27.250 16.929 1.00 32.30 163 LEU B N 1
ATOM 3697 C CA . LEU B 1 163 ? -18.983 -26.544 16.138 1.00 33.62 163 LEU B CA 1
ATOM 3698 C C . LEU B 1 163 ? -19.541 -26.010 14.823 1.00 34.85 163 LEU B C 1
ATOM 3699 O O . LEU B 1 163 ? -20.376 -26.656 14.184 1.00 35.31 163 LEU B O 1
ATOM 3704 N N . GLU B 1 164 ? -19.074 -24.826 14.434 1.00 36.74 164 GLU B N 1
ATOM 3705 C CA . GLU B 1 164 ? -19.411 -24.241 13.139 1.00 38.69 164 GLU B CA 1
ATOM 3706 C C . GLU B 1 164 ? -18.733 -25.043 12.034 1.00 39.54 164 GLU B C 1
ATOM 3707 O O . GLU B 1 164 ? -17.618 -25.539 12.216 1.00 40.22 164 GLU B O 1
ATOM 3713 N N . LYS B 1 165 ? -19.412 -25.167 10.895 1.00 40.90 165 LYS B N 1
ATOM 3714 C CA . LYS B 1 165 ? -18.942 -26.000 9.783 1.00 41.03 165 LYS B CA 1
ATOM 3715 C C . LYS B 1 165 ? -17.572 -25.585 9.243 1.00 40.62 165 LYS B C 1
ATOM 3716 O O . LYS B 1 165 ? -16.782 -26.434 8.831 1.00 40.05 165 LYS B O 1
ATOM 3722 N N . ARG B 1 166 ? -17.301 -24.281 9.256 1.00 40.39 166 ARG B N 1
ATOM 3723 C CA . ARG B 1 166 ? -16.009 -23.743 8.829 1.00 40.69 166 ARG B CA 1
ATOM 3724 C C . ARG B 1 166 ? -14.893 -24.139 9.800 1.00 40.57 166 ARG B C 1
ATOM 3725 O O . ARG B 1 166 ? -13.768 -24.421 9.380 1.00 40.99 166 ARG B O 1
ATOM 3733 N N . GLU B 1 167 ? -15.216 -24.157 11.092 1.00 40.48 167 GLU B N 1
ATOM 3734 C CA . GLU B 1 167 ? -14.285 -24.600 12.131 1.00 39.79 167 GLU B CA 1
ATOM 3735 C C . GLU B 1 167 ? -14.112 -26.118 12.116 1.00 38.70 167 GLU B C 1
ATOM 3736 O O . GLU B 1 167 ? -13.046 -26.631 12.464 1.00 38.37 167 GLU B O 1
ATOM 3742 N N . PHE B 1 168 ? -15.170 -26.822 11.716 1.00 37.08 168 PHE B N 1
ATOM 3743 C CA . PHE B 1 168 ? -15.157 -28.280 11.614 1.00 36.91 168 PHE B CA 1
ATOM 3744 C C . PHE B 1 168 ? -14.289 -28.744 10.445 1.00 36.49 168 PHE B C 1
ATOM 3745 O O . PHE B 1 168 ? -13.471 -29.652 10.601 1.00 35.74 168 PHE B O 1
ATOM 3753 N N . GLN B 1 169 ? -14.468 -28.109 9.286 1.00 36.73 169 GLN B N 1
ATOM 3754 C CA . GLN B 1 169 ? -13.707 -28.442 8.077 1.00 36.02 169 GLN B CA 1
ATOM 3755 C C . GLN B 1 169 ? -12.227 -28.079 8.201 1.00 35.46 169 GLN B C 1
ATOM 3756 O O . GLN B 1 169 ? -11.374 -28.713 7.576 1.00 36.18 169 GLN B O 1
ATOM 3762 N N . ALA B 1 170 ? -11.935 -27.059 9.007 1.00 34.41 170 ALA B N 1
ATOM 3763 C CA . ALA B 1 170 ? -10.559 -26.663 9.311 1.00 33.01 170 ALA B CA 1
ATOM 3764 C C . ALA B 1 170 ? -9.833 -27.755 10.094 1.00 32.00 170 ALA B C 1
ATOM 3765 O O . ALA B 1 170 ? -8.626 -27.946 9.933 1.00 32.09 170 ALA B O 1
ATOM 3767 N N . GLY B 1 171 ? -10.580 -28.465 10.938 1.00 30.92 171 GLY B N 1
ATOM 3768 C CA . GLY B 1 171 ? -10.059 -29.615 11.672 1.00 31.23 171 GLY B CA 1
ATOM 3769 C C . GLY B 1 171 ? -9.891 -30.835 10.784 1.00 30.90 171 GLY B C 1
ATOM 3770 O O . GLY B 1 171 ? -8.991 -31.648 11.004 1.00 30.21 171 GLY B O 1
ATOM 3771 N N . VAL B 1 172 ? -10.761 -30.956 9.781 1.00 30.78 172 VAL B N 1
ATOM 3772 C CA . VAL B 1 172 ? -10.710 -32.051 8.805 1.00 31.46 172 VAL B CA 1
ATOM 3773 C C . VAL B 1 172 ? -9.451 -31.952 7.936 1.00 32.14 172 VAL B C 1
ATOM 3774 O O . VAL B 1 172 ? -8.827 -32.968 7.621 1.00 33.70 172 VAL B O 1
ATOM 3778 N N . ALA B 1 173 ? -9.084 -30.725 7.568 1.00 31.91 173 ALA B N 1
ATOM 3779 C CA . ALA B 1 173 ? -7.870 -30.462 6.791 1.00 31.95 173 ALA B CA 1
ATOM 3780 C C . ALA B 1 173 ? -6.604 -30.867 7.550 1.00 31.79 173 ALA B C 1
ATOM 3781 O O . ALA B 1 173 ? -5.586 -31.202 6.941 1.00 32.03 173 ALA B O 1
ATOM 3783 N N . GLU B 1 174 ? -6.683 -30.833 8.879 1.00 31.15 174 GLU B N 1
ATOM 3784 C CA . GLU B 1 174 ? -5.582 -31.245 9.748 1.00 30.09 174 GLU B CA 1
ATOM 3785 C C . GLU B 1 174 ? -5.500 -32.768 9.875 1.00 28.53 174 GLU B C 1
ATOM 3786 O O . GLU B 1 174 ? -4.424 -33.316 10.126 1.00 27.05 174 GLU B O 1
ATOM 3792 N N . ILE B 1 175 ? -6.640 -33.440 9.706 1.00 28.72 175 ILE B N 1
ATOM 3793 C CA . ILE B 1 175 ? -6.702 -34.905 9.725 1.00 29.83 175 ILE B CA 1
ATOM 3794 C C . ILE B 1 175 ? -6.065 -35.483 8.460 1.00 29.71 175 ILE B C 1
ATOM 3795 O O . ILE B 1 175 ? -5.268 -36.422 8.532 1.00 29.58 175 ILE B O 1
ATOM 3800 N N . ILE B 1 176 ? -6.421 -34.911 7.309 1.00 29.67 176 ILE B N 1
ATOM 3801 C CA . ILE B 1 176 ? -5.846 -35.298 6.018 1.00 30.28 176 ILE B CA 1
ATOM 3802 C C . ILE B 1 176 ? -4.337 -35.035 6.009 1.00 30.60 176 ILE B C 1
ATOM 3803 O O . ILE B 1 176 ? -3.566 -35.828 5.466 1.00 30.79 176 ILE B O 1
ATOM 3808 N N . LYS B 1 177 ? -3.933 -33.927 6.630 1.00 30.98 177 LYS B N 1
ATOM 3809 C CA . LYS B 1 177 ? -2.524 -33.567 6.794 1.00 30.86 177 LYS B CA 1
ATOM 3810 C C . LYS B 1 177 ? -1.728 -34.680 7.482 1.00 30.95 177 LYS B C 1
ATOM 3811 O O . LYS B 1 177 ? -0.630 -35.030 7.041 1.00 31.14 177 LYS B O 1
ATOM 3817 N N . MET B 1 178 ? -2.291 -35.229 8.558 1.00 30.61 178 MET B N 1
ATOM 3818 C CA . MET B 1 178 ? -1.665 -36.324 9.300 1.00 31.09 178 MET B CA 1
ATOM 3819 C C . MET B 1 178 ? -1.758 -37.649 8.546 1.00 30.03 178 MET B C 1
ATOM 3820 O O . MET B 1 178 ? -0.884 -38.506 8.678 1.00 30.27 178 MET B O 1
ATOM 3825 N N . ALA B 1 179 ? -2.822 -37.805 7.761 1.00 29.33 179 ALA B N 1
ATOM 3826 C CA . ALA B 1 179 ? -3.054 -39.021 6.983 1.00 28.18 179 ALA B CA 1
ATOM 3827 C C . ALA B 1 179 ? -2.072 -39.161 5.818 1.00 27.54 179 ALA B C 1
ATOM 3828 O O . ALA B 1 179 ? -1.552 -40.249 5.566 1.00 27.77 179 ALA B O 1
ATOM 3830 N N . VAL B 1 180 ? -1.818 -38.054 5.124 1.00 27.73 180 VAL B N 1
ATOM 3831 C CA . VAL B 1 180 ? -0.925 -38.031 3.960 1.00 27.28 180 VAL B CA 1
ATOM 3832 C C . VAL B 1 180 ? 0.540 -38.304 4.337 1.00 27.70 180 VAL B C 1
ATOM 3833 O O . VAL B 1 180 ? 1.319 -38.790 3.512 1.00 27.19 180 VAL B O 1
ATOM 3837 N N .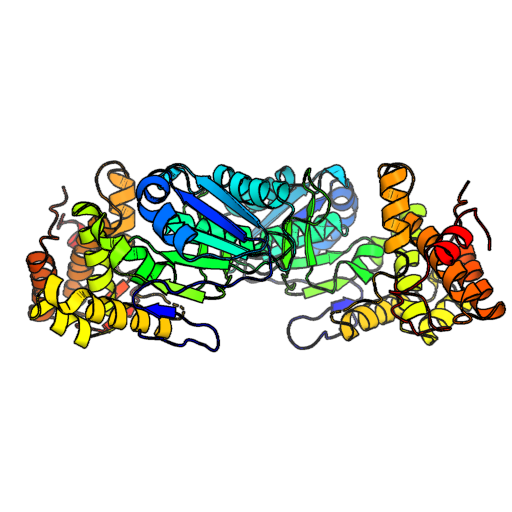 CYS B 1 181 ? 0.900 -38.012 5.585 1.00 28.38 181 CYS B N 1
ATOM 3838 C CA . CYS B 1 181 ? 2.285 -38.141 6.040 1.00 29.03 181 CYS B CA 1
ATOM 3839 C C . CYS B 1 181 ? 2.566 -39.354 6.931 1.00 28.73 181 CYS B C 1
ATOM 3840 O O . CYS B 1 181 ? 3.727 -39.727 7.115 1.00 28.76 181 CYS B O 1
ATOM 3843 N N . PHE B 1 182 ? 1.520 -39.971 7.478 1.00 28.95 182 PHE B N 1
ATOM 3844 C CA . PHE B 1 182 ? 1.709 -41.073 8.425 1.00 29.76 182 PHE B CA 1
ATOM 3845 C C . PHE B 1 182 ? 0.933 -42.351 8.092 1.00 29.92 182 PHE B C 1
ATOM 3846 O O . PHE B 1 182 ? 1.527 -43.428 8.005 1.00 29.03 182 PHE B O 1
ATOM 3854 N N . ASP B 1 183 ? -0.380 -42.233 7.904 1.00 30.19 183 ASP B N 1
ATOM 3855 C CA . ASP B 1 183 ? -1.236 -43.411 7.743 1.00 31.69 183 ASP B CA 1
ATOM 3856 C C . ASP B 1 183 ? -1.949 -43.475 6.390 1.00 32.18 183 ASP B C 1
ATOM 3857 O O . ASP B 1 183 ? -2.811 -42.647 6.087 1.00 32.63 183 ASP B O 1
ATOM 3862 N N . LYS B 1 184 ? -1.583 -44.479 5.595 1.00 32.10 184 LYS B N 1
ATOM 3863 C CA . LYS B 1 184 ? -2.208 -44.734 4.296 1.00 32.67 184 LYS B CA 1
ATOM 3864 C C . LYS B 1 184 ? -3.635 -45.262 4.462 1.00 31.68 184 LYS B C 1
ATOM 3865 O O . LYS B 1 184 ? -4.495 -45.028 3.609 1.00 31.24 184 LYS B O 1
ATOM 3871 N N . ASN B 1 185 ? -3.874 -45.970 5.565 1.00 32.02 185 ASN B N 1
ATOM 3872 C CA . ASN B 1 185 ? -5.187 -46.538 5.874 1.00 32.74 185 ASN B CA 1
ATOM 3873 C C . ASN B 1 185 ? -6.248 -45.486 6.196 1.00 31.84 185 ASN B C 1
ATOM 3874 O O . ASN B 1 185 ? -7.430 -45.683 5.902 1.00 31.05 185 ASN B O 1
ATOM 3879 N N . LEU B 1 186 ? -5.822 -44.377 6.800 1.00 30.55 186 LEU B N 1
ATOM 3880 C CA . LEU B 1 186 ? -6.721 -43.263 7.105 1.00 29.37 186 LEU B CA 1
ATOM 3881 C C . LEU B 1 186 ? -7.111 -42.501 5.837 1.00 29.61 186 LEU B C 1
ATOM 3882 O O . LEU B 1 186 ? -8.231 -41.997 5.733 1.00 29.40 186 LEU B O 1
ATOM 3887 N N . VAL B 1 187 ? -6.182 -42.425 4.883 1.00 29.93 187 VAL B N 1
ATOM 3888 C CA . VAL B 1 187 ? -6.450 -41.833 3.570 1.00 31.02 187 VAL B CA 1
ATOM 3889 C C . VAL B 1 187 ? -7.541 -42.633 2.857 1.00 32.55 187 VAL B C 1
ATOM 3890 O O . VAL B 1 187 ? -8.502 -42.060 2.341 1.00 34.06 187 VAL B O 1
ATOM 3894 N N . GLU B 1 188 ? -7.388 -43.957 2.856 1.00 33.86 188 GLU B N 1
ATOM 3895 C CA . GLU B 1 188 ? -8.343 -44.873 2.226 1.00 35.21 188 GLU B CA 1
ATOM 3896 C C . GLU B 1 188 ? -9.739 -44.791 2.845 1.00 34.70 188 GLU B C 1
ATOM 3897 O O . GLU B 1 188 ? -10.741 -44.972 2.150 1.00 35.59 188 GLU B O 1
ATOM 3903 N N . ARG B 1 189 ? -9.794 -44.523 4.149 1.00 34.70 189 ARG B N 1
ATOM 3904 C CA . ARG B 1 189 ? -11.061 -44.347 4.860 1.00 34.98 189 ARG B CA 1
ATOM 3905 C C . ARG B 1 189 ? -11.732 -43.025 4.483 1.00 34.89 189 ARG B C 1
ATOM 3906 O O . ARG B 1 189 ? -12.946 -42.977 4.276 1.00 34.11 189 ARG B O 1
ATOM 3914 N N . LEU B 1 190 ? -10.936 -41.961 4.388 1.00 35.94 190 LEU B N 1
ATOM 3915 C CA . LEU B 1 190 ? -11.440 -40.638 4.012 1.00 36.51 190 LEU B CA 1
ATOM 3916 C C . LEU B 1 190 ? -11.836 -40.563 2.535 1.00 37.44 190 LEU B C 1
ATOM 3917 O O . LEU B 1 190 ? -12.686 -39.755 2.156 1.00 37.89 190 LEU B O 1
ATOM 3922 N N . GLU B 1 191 ? -11.216 -41.410 1.713 1.00 38.31 191 GLU B N 1
ATOM 3923 C CA . GLU B 1 191 ? -11.498 -41.463 0.277 1.00 39.52 191 GLU B CA 1
ATOM 3924 C C . GLU B 1 191 ? -12.800 -42.193 -0.049 1.00 40.64 191 GLU B C 1
ATOM 3925 O O . GLU B 1 191 ? -13.529 -41.791 -0.958 1.00 41.03 191 GLU B O 1
ATOM 3931 N N . THR B 1 192 ? -13.082 -43.263 0.691 1.00 41.83 192 THR B N 1
ATOM 3932 C CA . THR B 1 192 ? -14.228 -44.129 0.401 1.00 43.55 192 THR B CA 1
ATOM 3933 C C . THR B 1 192 ? -15.426 -43.882 1.319 1.00 44.77 192 THR B C 1
ATOM 3934 O O . THR B 1 192 ? -16.553 -43.725 0.844 1.00 44.55 192 THR B O 1
ATOM 3938 N N . LYS B 1 193 ? -15.177 -43.847 2.627 1.00 46.00 193 LYS B N 1
ATOM 3939 C CA . LYS B 1 193 ? -16.245 -43.735 3.622 1.00 47.45 193 LYS B CA 1
ATOM 3940 C C . LYS B 1 193 ? -16.634 -42.285 3.903 1.00 47.79 193 LYS B C 1
ATOM 3941 O O . LYS B 1 193 ? -15.787 -41.388 3.883 1.00 48.55 193 LYS B O 1
ATOM 3947 N N . ASP B 1 194 ? -17.923 -42.071 4.164 1.00 48.54 194 ASP B N 1
ATOM 3948 C CA . ASP B 1 194 ? -18.442 -40.758 4.542 1.00 49.30 194 ASP B CA 1
ATOM 3949 C C . ASP B 1 194 ? -18.088 -40.466 5.998 1.00 48.55 194 ASP B C 1
ATOM 3950 O O . ASP B 1 194 ? -18.199 -41.345 6.857 1.00 48.32 194 ASP B O 1
ATOM 3955 N N . LEU B 1 195 ? -17.671 -39.229 6.265 1.00 47.82 195 LEU B N 1
ATOM 3956 C CA . LEU B 1 195 ? -17.186 -38.827 7.589 1.00 47.08 195 LEU B CA 1
ATOM 3957 C C . LEU B 1 195 ? -18.281 -38.860 8.658 1.00 46.90 195 LEU B C 1
ATOM 3958 O O . LEU B 1 195 ? -17.999 -39.105 9.832 1.00 46.36 195 LEU B O 1
ATOM 3963 N N . LYS B 1 196 ? -19.524 -38.617 8.245 1.00 46.87 196 LYS B N 1
ATOM 3964 C CA . LYS B 1 196 ? -20.676 -38.650 9.152 1.00 46.98 196 LYS B CA 1
ATOM 3965 C C . LYS B 1 196 ? -20.974 -40.057 9.672 1.00 46.50 196 LYS B C 1
ATOM 3966 O O . LYS B 1 196 ? -21.586 -40.218 10.731 1.00 46.96 196 LYS B O 1
ATOM 3972 N N . ASP B 1 197 ? -20.535 -41.067 8.923 1.00 45.77 197 ASP B N 1
ATOM 3973 C CA . ASP B 1 197 ? -20.772 -42.466 9.272 1.00 45.11 197 ASP B CA 1
ATOM 3974 C C . ASP B 1 197 ? -19.625 -43.087 10.073 1.00 44.19 197 ASP B C 1
ATOM 3975 O O . ASP B 1 197 ? -19.830 -44.066 10.795 1.00 44.16 197 ASP B O 1
ATOM 3980 N N . CYS B 1 198 ? -18.427 -42.517 9.946 1.00 42.31 198 CYS B N 1
ATOM 3981 C CA . CYS B 1 198 ? -17.236 -43.080 10.588 1.00 40.89 198 CYS B CA 1
ATOM 3982 C C . CYS B 1 198 ? -16.374 -42.050 11.331 1.00 40.66 198 CYS B C 1
ATOM 3983 O O . CYS B 1 198 ? -15.150 -42.189 11.397 1.00 40.71 198 CYS B O 1
ATOM 3986 N N . LEU B 1 199 ? -17.022 -41.036 11.904 1.00 39.91 199 LEU B N 1
ATOM 3987 C CA . LEU B 1 199 ? -16.332 -39.985 12.662 1.00 39.13 199 LEU B CA 1
ATOM 3988 C C . LEU B 1 199 ? -15.528 -40.544 13.839 1.00 38.19 199 LEU B C 1
ATOM 3989 O O . LEU B 1 199 ? -14.422 -40.079 14.117 1.00 37.13 199 LEU B O 1
ATOM 3994 N N . GLU B 1 200 ? -16.090 -41.547 14.512 1.00 37.82 200 GLU B N 1
ATOM 3995 C CA . GLU B 1 200 ? -15.444 -42.198 15.653 1.00 37.73 200 GLU B CA 1
ATOM 3996 C C . GLU B 1 200 ? -14.184 -42.966 15.243 1.00 37.05 200 GLU B C 1
ATOM 3997 O O . GLU B 1 200 ? -13.190 -42.969 15.971 1.00 36.70 200 GLU B O 1
ATOM 4003 N N . GLU B 1 201 ? -14.235 -43.608 14.076 1.00 36.99 201 GLU B N 1
ATOM 4004 C CA . GLU B 1 201 ? -13.104 -44.380 13.554 1.00 36.03 201 GLU B CA 1
ATOM 4005 C C . GLU B 1 201 ? -11.983 -43.488 13.017 1.00 34.34 201 GLU B C 1
ATOM 4006 O O . GLU B 1 201 ? -10.810 -43.867 13.059 1.00 34.33 201 GLU B O 1
ATOM 4012 N N . VAL B 1 202 ? -12.354 -42.312 12.512 1.00 33.47 202 VAL B N 1
ATOM 4013 C CA . VAL B 1 202 ? -11.393 -41.344 11.974 1.00 32.70 202 VAL B CA 1
ATOM 4014 C C . VAL B 1 202 ? -10.538 -40.729 13.087 1.00 32.09 202 VAL B C 1
ATOM 4015 O O . VAL B 1 202 ? -9.312 -40.657 12.963 1.00 32.92 202 VAL B O 1
ATOM 4019 N N . ILE B 1 203 ? -11.189 -40.303 14.169 1.00 31.53 203 ILE B N 1
ATOM 4020 C CA . ILE B 1 203 ? -10.500 -39.716 15.324 1.00 30.46 203 ILE B CA 1
ATOM 4021 C C . ILE B 1 203 ? -9.599 -40.747 16.012 1.00 29.62 203 ILE B C 1
ATOM 4022 O O . ILE B 1 203 ? -8.463 -40.436 16.374 1.00 29.23 203 ILE B O 1
ATOM 4027 N N . PHE B 1 204 ? -10.108 -41.970 16.168 1.00 29.47 204 PHE B N 1
ATOM 4028 C CA . PHE B 1 204 ? -9.359 -43.072 16.782 1.00 29.49 204 PHE B CA 1
ATOM 4029 C C . PHE B 1 204 ? -8.038 -43.351 16.059 1.00 30.53 204 PHE B C 1
ATOM 4030 O O . PHE B 1 204 ? -7.016 -43.603 16.701 1.00 31.15 204 PHE B O 1
ATOM 4038 N N . GLN B 1 205 ? -8.072 -43.305 14.728 1.00 30.06 205 GLN B N 1
ATOM 4039 C CA . GLN B 1 205 ? -6.871 -43.475 13.911 1.00 30.25 205 GLN B CA 1
ATOM 4040 C C . GLN B 1 205 ? -5.963 -42.248 13.971 1.00 28.66 205 GLN B C 1
ATOM 4041 O O . GLN B 1 205 ? -4.739 -42.376 13.925 1.00 28.57 205 GLN B O 1
ATOM 4047 N N . SER B 1 206 ? -6.571 -41.067 14.079 1.00 28.09 206 SER B N 1
ATOM 4048 C CA . SER B 1 206 ? -5.836 -39.802 14.138 1.00 27.41 206 SER B CA 1
ATOM 4049 C C . SER B 1 206 ? -5.089 -39.617 15.460 1.00 27.14 206 SER B C 1
ATOM 4050 O O . SER B 1 206 ? -4.012 -39.018 15.489 1.00 27.52 206 SER B O 1
ATOM 4053 N N . VAL B 1 207 ? -5.670 -40.130 16.543 1.00 28.05 207 VAL B N 1
ATOM 4054 C CA . VAL B 1 207 ? -5.049 -40.077 17.869 1.00 28.43 207 VAL B CA 1
ATOM 4055 C C . VAL B 1 207 ? -3.850 -41.027 17.942 1.00 29.76 207 VAL B C 1
ATOM 4056 O O . VAL B 1 207 ? -2.800 -40.667 18.479 1.00 29.82 207 VAL B O 1
ATOM 4060 N N . ASN B 1 208 ? -4.012 -42.227 17.384 1.00 30.98 208 ASN B N 1
ATOM 4061 C CA . ASN B 1 208 ? -2.942 -43.227 17.331 1.00 32.49 208 ASN B CA 1
ATOM 4062 C C . ASN B 1 208 ? -1.730 -42.789 16.506 1.00 32.26 208 ASN B C 1
ATOM 4063 O O . ASN B 1 208 ? -0.614 -43.261 16.737 1.00 32.34 208 ASN B O 1
ATOM 4068 N N . ILE B 1 209 ? -1.961 -41.895 15.545 1.00 32.36 209 ILE B N 1
ATOM 4069 C CA . ILE B 1 209 ? -0.884 -41.271 14.776 1.00 32.24 209 ILE B CA 1
ATOM 4070 C C . ILE B 1 209 ? -0.061 -40.353 15.683 1.00 32.55 209 ILE B C 1
ATOM 4071 O O . ILE B 1 209 ? 1.165 -40.463 15.737 1.00 32.45 209 ILE B O 1
ATOM 4076 N N . LYS B 1 210 ? -0.750 -39.468 16.402 1.00 33.14 210 LYS B N 1
ATOM 4077 C CA . LYS B 1 210 ? -0.109 -38.516 17.310 1.00 33.07 210 LYS B CA 1
ATOM 4078 C C . LYS B 1 210 ? 0.492 -39.204 18.541 1.00 33.92 210 LYS B C 1
ATOM 4079 O O . LYS B 1 210 ? 1.476 -38.721 19.109 1.00 33.86 210 LYS B O 1
ATOM 4085 N N . ALA B 1 211 ? -0.099 -40.330 18.940 1.00 35.19 211 ALA B N 1
ATOM 4086 C CA . ALA B 1 211 ? 0.414 -41.136 20.050 1.00 36.90 211 ALA B CA 1
ATOM 4087 C C . ALA B 1 211 ? 1.743 -41.804 19.694 1.00 38.01 211 ALA B C 1
ATOM 4088 O O . ALA B 1 211 ? 2.644 -41.890 20.531 1.00 38.03 211 ALA B O 1
ATOM 4090 N N . GLN B 1 212 ? 1.853 -42.273 18.451 1.00 40.44 212 GLN B N 1
ATOM 4091 C CA . GLN B 1 212 ? 3.096 -42.849 17.937 1.00 43.00 212 GLN B CA 1
ATOM 4092 C C . GLN B 1 212 ? 4.134 -41.770 17.630 1.00 43.54 212 GLN B C 1
ATOM 4093 O O . GLN B 1 212 ? 5.339 -42.031 17.665 1.00 44.35 212 GLN B O 1
ATOM 4099 N N . VAL B 1 213 ? 3.653 -40.566 17.326 1.00 43.70 213 VAL B N 1
ATOM 4100 C CA . VAL B 1 213 ? 4.509 -39.399 17.111 1.00 44.10 213 VAL B CA 1
ATOM 4101 C C . VAL B 1 213 ? 5.191 -38.981 18.418 1.00 44.39 213 VAL B C 1
ATOM 4102 O O .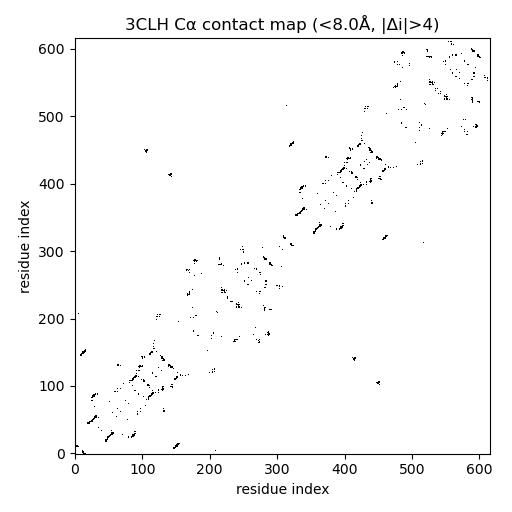 VAL B 1 213 ? 6.401 -38.735 18.444 1.00 45.14 213 VAL B O 1
ATOM 4106 N N . VAL B 1 214 ? 4.412 -38.922 19.496 1.00 44.17 214 VAL B N 1
ATOM 4107 C CA . VAL B 1 214 ? 4.923 -38.547 20.813 1.00 44.03 214 VAL B CA 1
ATOM 4108 C C . VAL B 1 214 ? 5.319 -39.794 21.601 1.00 44.44 214 VAL B C 1
ATOM 4109 O O . VAL B 1 214 ? 6.483 -39.968 21.962 1.00 44.66 214 VAL B O 1
ATOM 4113 N N . ARG B 1 224 ? 7.068 -36.100 14.880 1.00 54.21 224 ARG B N 1
ATOM 4114 C CA . ARG B 1 224 ? 7.079 -34.748 15.431 1.00 54.94 224 ARG B CA 1
ATOM 4115 C C . ARG B 1 224 ? 7.172 -33.725 14.303 1.00 53.11 224 ARG B C 1
ATOM 4116 O O . ARG B 1 224 ? 6.227 -32.969 14.065 1.00 52.73 224 ARG B O 1
ATOM 4124 N N . ALA B 1 225 ? 8.313 -33.705 13.617 1.00 51.87 225 ALA B N 1
ATOM 4125 C CA . ALA B 1 225 ? 8.445 -32.977 12.363 1.00 50.31 225 ALA B CA 1
ATOM 4126 C C . ALA B 1 225 ? 7.773 -33.826 11.293 1.00 49.12 225 ALA B C 1
ATOM 4127 O O . ALA B 1 225 ? 8.196 -34.951 11.028 1.00 50.50 225 ALA B O 1
ATOM 4129 N N . GLY B 1 226 ? 6.714 -33.285 10.699 1.00 46.59 226 GLY B N 1
ATOM 4130 C CA . GLY B 1 226 ? 5.844 -34.039 9.798 1.00 43.06 226 GLY B CA 1
ATOM 4131 C C . GLY B 1 226 ? 4.413 -33.569 9.973 1.00 41.47 226 GLY B C 1
ATOM 4132 O O . GLY B 1 226 ? 3.626 -33.570 9.024 1.00 41.49 226 GLY B O 1
ATOM 4133 N N . LEU B 1 227 ? 4.089 -33.168 11.201 1.00 39.45 227 LEU B N 1
ATOM 4134 C CA . LEU B 1 227 ? 2.834 -32.490 11.513 1.00 37.12 227 LEU B CA 1
ATOM 4135 C C . LEU B 1 227 ? 2.893 -31.049 11.010 1.00 36.39 227 LEU B C 1
ATOM 4136 O O . LEU B 1 227 ? 1.889 -30.333 11.013 1.00 35.12 227 LEU B O 1
ATOM 4141 N N . ASN B 1 228 ? 4.086 -30.634 10.584 1.00 36.06 228 ASN B N 1
ATOM 4142 C CA . ASN B 1 228 ? 4.304 -29.319 9.991 1.00 36.25 228 ASN B CA 1
ATOM 4143 C C . ASN B 1 228 ? 4.197 -29.347 8.462 1.00 36.04 228 ASN B C 1
ATOM 4144 O O . ASN B 1 228 ? 4.818 -28.536 7.768 1.00 36.29 228 ASN B O 1
ATOM 4149 N N . TYR B 1 229 ? 3.403 -30.286 7.951 1.00 35.10 229 TYR B N 1
ATOM 4150 C CA . TYR B 1 229 ? 3.154 -30.414 6.518 1.00 34.63 229 TYR B CA 1
ATOM 4151 C C . TYR B 1 229 ? 2.184 -29.333 6.046 1.00 36.01 229 TYR B C 1
ATOM 4152 O O . TYR B 1 229 ? 1.022 -29.299 6.458 1.00 35.42 229 TYR B O 1
ATOM 4161 N N . GLY B 1 230 ? 2.683 -28.451 5.184 1.00 36.84 230 GLY B N 1
ATOM 4162 C CA . GLY B 1 230 ? 1.913 -27.310 4.698 1.00 39.52 230 GLY B CA 1
ATOM 4163 C C . GLY B 1 230 ? 1.883 -26.160 5.688 1.00 41.58 230 GLY B C 1
ATOM 4164 O O . GLY B 1 230 ? 1.029 -25.276 5.596 1.00 40.71 230 GLY B O 1
ATOM 4165 N N . HIS B 1 231 ? 2.821 -26.176 6.633 1.00 43.39 231 HIS B N 1
ATOM 4166 C CA . HIS B 1 231 ? 2.906 -25.158 7.678 1.00 45.32 231 HIS B CA 1
ATOM 4167 C C . HIS B 1 231 ? 3.871 -24.033 7.317 1.00 45.67 231 HIS B C 1
ATOM 4168 O O . HIS B 1 231 ? 3.677 -22.894 7.738 1.00 45.64 231 HIS B O 1
ATOM 4175 N N . THR B 1 232 ? 4.906 -24.360 6.545 1.00 46.77 232 THR B N 1
ATOM 4176 C CA . THR B 1 232 ? 5.889 -23.374 6.092 1.00 47.61 232 THR B CA 1
ATOM 4177 C C . THR B 1 232 ? 5.247 -22.381 5.121 1.00 48.06 232 THR B C 1
ATOM 4178 O O . THR B 1 232 ? 5.491 -21.174 5.203 1.00 48.69 232 THR B O 1
ATOM 4182 N N . PHE B 1 233 ? 4.425 -22.900 4.211 1.00 48.90 233 PHE B N 1
ATOM 4183 C CA . PHE B 1 233 ? 3.665 -22.069 3.282 1.00 50.49 233 PHE B CA 1
ATOM 4184 C C . PHE B 1 233 ? 2.427 -21.485 3.960 1.00 51.27 233 PHE B C 1
ATOM 4185 O O . PHE B 1 233 ? 2.052 -20.341 3.697 1.00 51.34 233 PHE B O 1
ATOM 4193 N N . GLY B 1 234 ? 1.806 -22.278 4.834 1.00 52.27 234 GLY B N 1
ATOM 4194 C CA . GLY B 1 234 ? 0.604 -21.871 5.568 1.00 53.60 234 GLY B CA 1
ATOM 4195 C C . GLY B 1 234 ? 0.833 -20.729 6.542 1.00 54.29 234 GLY B C 1
ATOM 4196 O O . GLY B 1 234 ? -0.043 -19.880 6.728 1.00 53.74 234 GLY B O 1
ATOM 4197 N N . HIS B 1 235 ? 2.009 -20.718 7.168 1.00 55.33 235 HIS B N 1
ATOM 4198 C CA . HIS B 1 235 ? 2.429 -19.630 8.053 1.00 56.78 235 HIS B CA 1
ATOM 4199 C C . HIS B 1 235 ? 2.607 -18.330 7.268 1.00 56.67 235 HIS B C 1
ATOM 4200 O O . HIS B 1 235 ? 2.252 -17.253 7.751 1.00 56.73 235 HIS B O 1
ATOM 4207 N N . ALA B 1 236 ? 3.150 -18.448 6.057 1.00 56.53 236 ALA B N 1
ATOM 4208 C CA . ALA B 1 236 ? 3.382 -17.304 5.175 1.00 56.23 236 ALA B CA 1
ATOM 4209 C C . ALA B 1 236 ? 2.082 -16.675 4.672 1.00 56.35 236 ALA B C 1
ATOM 4210 O O . ALA B 1 236 ? 2.013 -15.459 4.486 1.00 56.37 236 ALA B O 1
ATOM 4212 N N . ILE B 1 237 ? 1.064 -17.507 4.453 1.00 56.47 237 ILE B N 1
ATOM 4213 C CA . ILE B 1 237 ? -0.257 -17.041 4.021 1.00 56.70 237 ILE B CA 1
ATOM 4214 C C . ILE B 1 237 ? -0.931 -16.220 5.126 1.00 57.26 237 ILE B C 1
ATOM 4215 O O . ILE B 1 237 ? -1.502 -15.160 4.859 1.00 57.19 237 ILE B O 1
ATOM 4220 N N . GLU B 1 238 ? -0.843 -16.711 6.362 1.00 57.99 238 GLU B N 1
ATOM 4221 C CA . GLU B 1 238 ? -1.411 -16.030 7.529 1.00 58.78 238 GLU B CA 1
ATOM 4222 C C . GLU B 1 238 ? -0.674 -14.737 7.882 1.00 59.83 238 GLU B C 1
ATOM 4223 O O . GLU B 1 238 ? -1.258 -13.826 8.471 1.00 59.19 238 GLU B O 1
ATOM 4229 N N . LYS B 1 239 ? 0.608 -14.669 7.524 1.00 61.27 239 LYS B N 1
ATOM 4230 C CA . LYS B 1 239 ? 1.439 -13.490 7.781 1.00 62.97 239 LYS B CA 1
ATOM 4231 C C . LYS B 1 239 ? 1.312 -12.423 6.690 1.00 64.43 239 LYS B C 1
ATOM 4232 O O . LYS B 1 239 ? 1.841 -11.316 6.832 1.00 64.93 239 LYS B O 1
ATOM 4238 N N . GLU B 1 240 ? 0.608 -12.760 5.610 1.00 66.10 240 GLU B N 1
ATOM 4239 C CA . GLU B 1 240 ? 0.446 -11.859 4.469 1.00 67.29 240 GLU B CA 1
ATOM 4240 C C . GLU B 1 240 ? -0.985 -11.346 4.291 1.00 67.94 240 GLU B C 1
ATOM 4241 O O . GLU B 1 240 ? -1.218 -10.410 3.522 1.00 68.48 240 GLU B O 1
ATOM 4247 N N . THR B 1 241 ? -1.935 -11.949 5.005 1.00 68.44 241 THR B N 1
ATOM 4248 C CA . THR B 1 241 ? -3.360 -11.698 4.746 1.00 68.84 241 THR B CA 1
ATOM 4249 C C . THR B 1 241 ? -4.049 -10.519 5.480 1.00 69.35 241 THR B C 1
ATOM 4250 O O . THR B 1 241 ? -4.637 -9.676 4.802 1.00 70.18 241 THR B O 1
ATOM 4254 N N . ASP B 1 242 ? -4.009 -10.416 6.816 1.00 69.19 242 ASP B N 1
ATOM 4255 C CA . ASP B 1 242 ? -3.353 -11.327 7.758 1.00 68.83 242 ASP B CA 1
ATOM 4256 C C . ASP B 1 242 ? -4.343 -12.350 8.327 1.00 68.53 242 ASP B C 1
ATOM 4257 O O . ASP B 1 242 ? -5.150 -12.918 7.590 1.00 68.42 242 ASP B O 1
ATOM 4262 N N . TYR B 1 243 ? -4.287 -12.568 9.642 1.00 67.48 243 TYR B N 1
ATOM 4263 C CA . TYR B 1 243 ? -5.163 -13.521 10.336 1.00 66.03 243 TYR B CA 1
ATOM 4264 C C . TYR B 1 243 ? -6.644 -13.119 10.278 1.00 65.40 243 TYR B C 1
ATOM 4265 O O . TYR B 1 243 ? -7.482 -13.679 10.991 1.00 65.84 243 TYR B O 1
ATOM 4274 N N . GLU B 1 244 ? -6.950 -12.154 9.414 1.00 64.84 244 GLU B N 1
ATOM 4275 C CA . GLU B 1 244 ? -8.292 -11.603 9.261 1.00 64.12 244 GLU B CA 1
ATOM 4276 C C . GLU B 1 244 ? -9.099 -12.354 8.196 1.00 62.53 244 GLU B C 1
ATOM 4277 O O . GLU B 1 244 ? -10.316 -12.181 8.093 1.00 62.49 244 GLU B O 1
ATOM 4283 N N . ARG B 1 245 ? -8.418 -13.196 7.419 1.00 60.51 245 ARG B N 1
ATOM 4284 C CA . ARG B 1 245 ? -9.029 -13.863 6.269 1.00 58.25 245 ARG B CA 1
ATOM 4285 C C . ARG B 1 245 ? -9.298 -15.354 6.500 1.00 56.11 245 ARG B C 1
ATOM 4286 O O . ARG B 1 245 ? -10.453 -15.784 6.493 1.00 55.71 245 ARG B O 1
ATOM 4294 N N . PHE B 1 246 ? -8.235 -16.131 6.703 1.00 53.85 246 PHE B N 1
ATOM 4295 C CA . PHE B 1 246 ? -8.349 -17.585 6.836 1.00 51.46 246 PHE B CA 1
ATOM 4296 C C . PHE B 1 246 ? -8.253 -18.066 8.280 1.00 49.57 246 PHE B C 1
ATOM 4297 O O . PHE B 1 246 ? -7.615 -17.426 9.120 1.00 49.07 246 PHE B O 1
ATOM 4305 N N . LEU B 1 247 ? -8.896 -19.199 8.555 1.00 47.53 247 LEU B N 1
ATOM 4306 C CA . LEU B 1 247 ? -8.658 -19.949 9.783 1.00 45.28 247 LEU B CA 1
ATOM 4307 C C . LEU B 1 247 ? -7.395 -20.783 9.582 1.00 43.25 247 LEU B C 1
ATOM 4308 O O . LEU B 1 247 ? -6.980 -21.014 8.442 1.00 43.02 247 LEU B O 1
ATOM 4313 N N . HIS B 1 248 ? -6.787 -21.228 10.681 1.00 41.37 248 HIS B N 1
ATOM 4314 C CA . HIS B 1 248 ? -5.518 -21.963 10.626 1.00 40.35 248 HIS B CA 1
ATOM 4315 C C . HIS B 1 248 ? -5.569 -23.175 9.691 1.00 40.99 248 HIS B C 1
ATOM 4316 O O . HIS B 1 248 ? -4.659 -23.376 8.888 1.00 41.35 248 HIS B O 1
ATOM 4323 N N . GLY B 1 249 ? -6.640 -23.961 9.794 1.00 40.87 249 GLY B N 1
ATOM 4324 C CA . GLY B 1 249 ? -6.832 -25.149 8.959 1.00 41.09 249 GLY B CA 1
ATOM 4325 C C . GLY B 1 249 ? -6.999 -24.852 7.478 1.00 40.71 249 GLY B C 1
ATOM 4326 O O . GLY B 1 249 ? -6.614 -25.662 6.631 1.00 39.84 249 GLY B O 1
ATOM 4327 N N . GLU B 1 250 ? -7.575 -23.691 7.171 1.00 40.20 250 GLU B N 1
ATOM 4328 C CA . GLU B 1 250 ? -7.771 -23.248 5.790 1.00 39.53 250 GLU B CA 1
ATOM 4329 C C . GLU B 1 250 ? -6.455 -22.827 5.137 1.00 39.67 250 GLU B C 1
ATOM 4330 O O . GLU B 1 250 ? -6.252 -23.046 3.942 1.00 40.57 250 GLU B O 1
ATOM 4336 N N . ALA B 1 251 ? -5.573 -22.220 5.930 1.00 39.65 251 ALA B N 1
ATOM 4337 C CA . ALA B 1 251 ? -4.258 -21.784 5.459 1.00 39.13 251 ALA B CA 1
ATOM 4338 C C . ALA B 1 251 ? -3.322 -22.967 5.219 1.00 38.75 251 ALA B C 1
ATOM 4339 O O . ALA B 1 251 ? -2.481 -22.926 4.317 1.00 37.79 251 ALA B O 1
ATOM 4341 N N . ILE B 1 252 ? -3.471 -24.011 6.033 1.00 39.29 252 ILE B N 1
ATOM 4342 C CA . ILE B 1 252 ? -2.712 -25.251 5.866 1.00 39.19 252 ILE B CA 1
ATOM 4343 C C . ILE B 1 252 ? -3.213 -26.013 4.636 1.00 39.07 252 ILE B C 1
ATOM 4344 O O . ILE B 1 252 ? -2.427 -26.649 3.934 1.00 38.65 252 ILE B O 1
ATOM 4349 N N . ALA B 1 253 ? -4.518 -25.925 4.377 1.00 38.71 253 ALA B N 1
ATOM 4350 C CA . ALA B 1 253 ? -5.141 -26.555 3.209 1.00 39.70 253 ALA B CA 1
ATOM 4351 C C . ALA B 1 253 ? -4.551 -26.050 1.890 1.00 40.64 253 ALA B C 1
ATOM 4352 O O . ALA B 1 253 ? -4.362 -26.827 0.951 1.00 40.86 253 ALA B O 1
ATOM 4354 N N . ILE B 1 254 ? -4.267 -24.750 1.832 1.00 41.04 254 ILE B N 1
ATOM 4355 C CA . ILE B 1 254 ? -3.593 -24.143 0.685 1.00 40.93 254 ILE B CA 1
ATOM 4356 C C . ILE B 1 254 ? -2.093 -24.432 0.755 1.00 41.13 254 ILE B C 1
ATOM 4357 O O . ILE B 1 254 ? -1.439 -24.619 -0.274 1.00 41.81 254 ILE B O 1
ATOM 4362 N N . GLY B 1 255 ? -1.563 -24.475 1.978 1.00 40.70 255 GLY B N 1
ATOM 4363 C CA . GLY B 1 255 ? -0.150 -24.764 2.221 1.00 40.34 255 GLY B CA 1
ATOM 4364 C C . GLY B 1 255 ? 0.265 -26.168 1.816 1.00 40.24 255 GLY B C 1
ATOM 4365 O O . GLY B 1 255 ? 1.397 -26.381 1.376 1.00 40.93 255 GLY B O 1
ATOM 4366 N N . MET B 1 256 ? -0.652 -27.122 1.973 1.00 39.60 256 MET B N 1
ATOM 4367 C CA . MET B 1 256 ? -0.429 -28.508 1.558 1.00 38.61 256 MET B CA 1
ATOM 4368 C C . MET B 1 256 ? -0.302 -28.613 0.040 1.00 38.80 256 MET B C 1
ATOM 4369 O O . MET B 1 256 ? 0.530 -29.366 -0.468 1.00 37.58 256 MET B O 1
ATOM 4374 N N . ARG B 1 257 ? -1.131 -27.849 -0.670 1.00 39.58 257 ARG B N 1
ATOM 4375 C CA . ARG B 1 257 ? -1.119 -27.806 -2.133 1.00 39.79 257 ARG B CA 1
ATOM 4376 C C . ARG B 1 257 ? 0.170 -27.183 -2.668 1.00 40.58 257 ARG B C 1
ATOM 4377 O O . ARG B 1 257 ? 0.699 -27.623 -3.690 1.00 41.48 257 ARG B O 1
ATOM 4385 N N . MET B 1 258 ? 0.662 -26.161 -1.969 1.00 40.08 258 MET B N 1
ATOM 4386 C CA . MET B 1 258 ? 1.933 -25.514 -2.302 1.00 40.86 258 MET B CA 1
ATOM 4387 C C . MET B 1 258 ? 3.113 -26.445 -2.028 1.00 39.83 258 MET B C 1
ATOM 4388 O O . MET B 1 258 ? 4.120 -26.410 -2.739 1.00 40.67 258 MET B O 1
ATOM 4393 N N . ALA B 1 259 ? 2.976 -27.271 -0.992 1.00 38.60 259 ALA B N 1
ATOM 4394 C CA . ALA B 1 259 ? 3.976 -28.278 -0.647 1.00 37.46 259 ALA B CA 1
ATOM 4395 C C . ALA B 1 259 ? 3.965 -29.436 -1.644 1.00 36.42 259 ALA B C 1
ATOM 4396 O O . ALA B 1 259 ? 5.007 -30.034 -1.922 1.00 35.49 259 ALA B O 1
ATOM 4398 N N . ASN B 1 260 ? 2.782 -29.744 -2.175 1.00 36.11 260 ASN B N 1
ATOM 4399 C CA . ASN B 1 260 ? 2.625 -30.784 -3.192 1.00 35.90 260 ASN B CA 1
ATOM 4400 C C . ASN B 1 260 ? 3.213 -30.386 -4.545 1.00 36.13 260 ASN B C 1
ATOM 4401 O O . ASN B 1 260 ? 3.654 -31.244 -5.311 1.00 34.98 260 ASN B O 1
ATOM 4406 N N . ASP B 1 261 ? 3.209 -29.084 -4.829 1.00 37.50 261 ASP B N 1
ATOM 4407 C CA . ASP B 1 261 ? 3.823 -28.540 -6.042 1.00 38.98 261 ASP B CA 1
ATOM 4408 C C . ASP B 1 261 ? 5.347 -28.642 -5.989 1.00 39.54 261 ASP B C 1
ATOM 4409 O O . ASP B 1 261 ? 5.994 -28.895 -7.007 1.00 40.14 261 ASP B O 1
ATOM 4414 N N . LEU B 1 262 ? 5.907 -28.441 -4.796 1.00 40.30 262 LEU B N 1
ATOM 4415 C CA . LEU B 1 262 ? 7.351 -28.525 -4.579 1.00 40.76 262 LEU B CA 1
ATOM 4416 C C . LEU B 1 262 ? 7.835 -29.975 -4.562 1.00 40.81 262 LEU B C 1
ATOM 4417 O O . LEU B 1 262 ? 8.936 -30.272 -5.031 1.00 41.88 262 LEU B O 1
ATOM 4422 N N . ALA B 1 263 ? 7.006 -30.868 -4.023 1.00 40.93 263 ALA B N 1
ATOM 4423 C CA . ALA B 1 263 ? 7.317 -32.296 -3.970 1.00 40.76 263 ALA B CA 1
ATOM 4424 C C . ALA B 1 263 ? 7.258 -32.944 -5.354 1.00 40.82 263 ALA B C 1
ATOM 4425 O O . ALA B 1 263 ? 8.018 -33.870 -5.644 1.00 41.09 263 ALA B O 1
ATOM 4427 N N . LEU B 1 264 ? 6.353 -32.451 -6.198 1.00 40.66 264 LEU B N 1
ATOM 4428 C CA . LEU B 1 264 ? 6.227 -32.917 -7.579 1.00 40.20 264 LEU B CA 1
ATOM 4429 C C . LEU B 1 264 ? 7.394 -32.422 -8.436 1.00 41.33 264 LEU B C 1
ATOM 4430 O O . LEU B 1 264 ? 7.855 -33.127 -9.336 1.00 40.74 264 LEU B O 1
ATOM 4435 N N . SER B 1 265 ? 7.863 -31.210 -8.143 1.00 41.98 265 SER B N 1
ATOM 4436 C CA . SER B 1 265 ? 8.972 -30.594 -8.873 1.00 43.24 265 SER B CA 1
ATOM 4437 C C . SER B 1 265 ? 10.318 -31.239 -8.537 1.00 43.24 265 SER B C 1
ATOM 4438 O O . SER B 1 265 ? 11.201 -31.323 -9.394 1.00 44.14 265 SER B O 1
ATOM 4441 N N . LEU B 1 266 ? 10.465 -31.689 -7.292 1.00 43.54 266 LEU B N 1
ATOM 4442 C CA . LEU B 1 266 ? 11.700 -32.328 -6.832 1.00 43.32 266 LEU B CA 1
ATOM 4443 C C . LEU B 1 266 ? 11.743 -33.828 -7.138 1.00 42.95 266 LEU B C 1
ATOM 4444 O O . LEU B 1 266 ? 12.772 -34.479 -6.938 1.00 43.10 266 LEU B O 1
ATOM 4449 N N . GLY B 1 267 ? 10.628 -34.366 -7.627 1.00 42.77 267 GLY B N 1
ATOM 4450 C CA . GLY B 1 267 ? 10.531 -35.781 -7.981 1.00 42.10 267 GLY B CA 1
ATOM 4451 C C . GLY B 1 267 ? 10.288 -36.684 -6.786 1.00 42.09 267 GLY B C 1
ATOM 4452 O O . GLY B 1 267 ? 10.716 -37.840 -6.776 1.00 42.14 267 GLY B O 1
ATOM 4453 N N . MET B 1 268 ? 9.598 -36.152 -5.780 1.00 41.73 268 MET B N 1
ATOM 4454 C CA . MET B 1 268 ? 9.262 -36.903 -4.572 1.00 41.41 268 MET B CA 1
ATOM 4455 C C . MET B 1 268 ? 7.892 -37.565 -4.700 1.00 40.19 268 MET B C 1
ATOM 4456 O O . MET B 1 268 ? 7.695 -38.692 -4.242 1.00 39.54 268 MET B O 1
ATOM 4461 N N . LEU B 1 269 ? 6.954 -36.854 -5.322 1.00 39.52 269 LEU B N 1
ATOM 4462 C CA . LEU B 1 269 ? 5.623 -37.386 -5.605 1.00 39.19 269 LEU B CA 1
ATOM 4463 C C . LEU B 1 269 ? 5.405 -37.537 -7.105 1.00 38.87 269 LEU B C 1
ATOM 4464 O O . LEU B 1 269 ? 5.888 -36.724 -7.897 1.00 38.90 269 LEU B O 1
ATOM 4469 N N . THR B 1 270 ? 4.678 -38.584 -7.487 1.00 37.72 270 THR B N 1
ATOM 4470 C CA . THR B 1 270 ? 4.289 -38.791 -8.881 1.00 36.77 270 THR B CA 1
ATOM 4471 C C . THR B 1 270 ? 3.050 -37.956 -9.209 1.00 36.88 270 THR B C 1
ATOM 4472 O O . THR B 1 270 ? 2.427 -37.382 -8.311 1.00 36.68 270 THR B O 1
ATOM 4476 N N . LEU B 1 271 ? 2.704 -37.890 -10.494 1.00 37.11 271 LEU B N 1
ATOM 4477 C CA . LEU B 1 271 ? 1.552 -37.116 -10.960 1.00 37.46 271 LEU B CA 1
ATOM 4478 C C . LEU B 1 271 ? 0.231 -37.640 -10.391 1.00 37.29 271 LEU B C 1
ATOM 4479 O O . LEU B 1 271 ? -0.676 -36.859 -10.097 1.00 38.31 271 LEU B O 1
ATOM 4484 N N . LYS B 1 272 ? 0.136 -38.960 -10.237 1.00 36.89 272 LYS B N 1
ATOM 4485 C CA . LYS B 1 272 ? -1.048 -39.600 -9.661 1.00 36.79 272 LYS B CA 1
ATOM 4486 C C . LYS B 1 272 ? -1.159 -39.358 -8.156 1.00 36.36 272 LYS B C 1
ATOM 4487 O O . LYS B 1 272 ? -2.264 -39.245 -7.624 1.00 36.03 272 LYS B O 1
ATOM 4493 N N . GLU B 1 273 ? -0.012 -39.285 -7.481 1.00 35.54 273 GLU B N 1
ATOM 4494 C CA . GLU B 1 273 ? 0.041 -38.985 -6.048 1.00 35.15 273 GLU B CA 1
ATOM 4495 C C . GLU B 1 273 ? -0.337 -37.535 -5.765 1.00 35.95 273 GLU B C 1
ATOM 4496 O O . GLU B 1 273 ? -1.008 -37.245 -4.773 1.00 36.18 273 GLU B O 1
ATOM 4502 N N . TYR B 1 274 ? 0.104 -36.636 -6.643 1.00 36.39 274 TYR B N 1
ATOM 4503 C CA . TYR B 1 274 ? -0.229 -35.215 -6.562 1.00 36.60 274 TYR B CA 1
ATOM 4504 C C . TYR B 1 274 ? -1.733 -34.993 -6.722 1.00 36.91 274 TYR B C 1
ATOM 4505 O O . TYR B 1 274 ? -2.321 -34.159 -6.029 1.00 36.54 274 TYR B O 1
ATOM 4514 N N . GLU B 1 275 ? -2.341 -35.744 -7.638 1.00 37.01 275 GLU B N 1
ATOM 4515 C CA . GLU B 1 275 ? -3.777 -35.663 -7.893 1.00 36.95 275 GLU B CA 1
ATOM 4516 C C . GLU B 1 275 ? -4.598 -36.305 -6.775 1.00 35.47 275 GLU B C 1
ATOM 4517 O O . GLU B 1 275 ? -5.666 -35.804 -6.428 1.00 35.87 275 GLU B O 1
ATOM 4523 N N . ARG B 1 276 ? -4.088 -37.402 -6.216 1.00 34.76 276 ARG B N 1
ATOM 4524 C CA . ARG B 1 276 ? -4.788 -38.161 -5.173 1.00 33.87 276 ARG B CA 1
ATOM 4525 C C . ARG B 1 276 ? -5.033 -37.341 -3.903 1.00 34.24 276 ARG B C 1
ATOM 4526 O O . ARG B 1 276 ? -6.116 -37.407 -3.316 1.00 33.24 276 ARG B O 1
ATOM 4534 N N . ILE B 1 277 ? -4.023 -36.577 -3.490 1.00 35.03 277 ILE B N 1
ATOM 4535 C CA . ILE B 1 277 ? -4.123 -35.707 -2.317 1.00 35.89 277 ILE B CA 1
ATOM 4536 C C . ILE B 1 277 ? -5.037 -34.514 -2.611 1.00 37.02 277 ILE B C 1
ATOM 4537 O O . ILE B 1 277 ? -5.817 -34.093 -1.752 1.00 36.82 277 ILE B O 1
ATOM 4542 N N . GLU B 1 278 ? -4.944 -33.990 -3.832 1.00 38.68 278 GLU B N 1
ATOM 4543 C CA . GLU B 1 278 ? -5.734 -32.834 -4.252 1.00 40.15 278 GLU B CA 1
ATOM 4544 C C . GLU B 1 278 ? -7.204 -33.191 -4.501 1.00 40.47 278 GLU B C 1
ATOM 4545 O O . GLU B 1 278 ? -8.082 -32.333 -4.380 1.00 40.69 278 GLU B O 1
ATOM 4551 N N . ASN B 1 279 ? -7.461 -34.452 -4.847 1.00 40.40 279 ASN B N 1
ATOM 4552 C CA . ASN B 1 279 ? -8.828 -34.958 -5.000 1.00 40.10 279 ASN B CA 1
ATOM 4553 C C . ASN B 1 279 ? -9.524 -35.160 -3.656 1.00 39.49 279 ASN B C 1
ATOM 4554 O O . ASN B 1 279 ? -10.733 -34.946 -3.538 1.00 39.02 279 ASN B O 1
ATOM 4559 N N . LEU B 1 280 ? -8.752 -35.577 -2.653 1.00 38.19 280 LEU B N 1
ATOM 4560 C CA . LEU B 1 280 ? -9.262 -35.778 -1.297 1.00 38.06 280 LEU B CA 1
ATOM 4561 C C . LEU B 1 280 ? -9.597 -34.445 -0.628 1.00 38.35 280 LEU B C 1
ATOM 4562 O O . LEU B 1 280 ? -10.532 -34.360 0.170 1.00 37.51 280 LEU B O 1
ATOM 4567 N N . LEU B 1 281 ? -8.827 -33.411 -0.964 1.00 38.62 281 LEU B N 1
ATOM 4568 C CA . LEU B 1 281 ? -9.102 -32.046 -0.519 1.00 39.79 281 LEU B CA 1
ATOM 4569 C C . LEU B 1 281 ? -10.341 -31.479 -1.214 1.00 40.98 281 LEU B C 1
ATOM 4570 O O . LEU B 1 281 ? -11.074 -30.678 -0.632 1.00 41.37 281 LEU B O 1
ATOM 4575 N N . LYS B 1 282 ? -10.566 -31.907 -2.456 1.00 42.30 282 LYS B N 1
ATOM 4576 C CA . LYS B 1 282 ? -11.739 -31.502 -3.232 1.00 43.84 282 LYS B CA 1
ATOM 4577 C C . LYS B 1 282 ? -13.002 -32.214 -2.744 1.00 44.53 282 LYS B C 1
ATOM 4578 O O . LYS B 1 282 ? -14.102 -31.660 -2.819 1.00 45.22 282 LYS B O 1
ATOM 4584 N N . LYS B 1 283 ? -12.829 -33.437 -2.245 1.00 45.29 283 LYS B N 1
ATOM 4585 C CA . LYS B 1 283 ? -13.932 -34.245 -1.725 1.00 45.87 283 LYS B CA 1
ATOM 4586 C C . LYS B 1 283 ? -14.575 -33.608 -0.490 1.00 46.77 283 LYS B C 1
ATOM 4587 O O . LYS B 1 283 ? -15.797 -33.645 -0.331 1.00 46.63 283 LYS B O 1
ATOM 4593 N N . PHE B 1 284 ? -13.746 -33.021 0.371 1.00 47.01 284 PHE B N 1
ATOM 4594 C CA . PHE B 1 284 ? -14.220 -32.377 1.596 1.00 47.95 284 PHE B CA 1
ATOM 4595 C C . PHE B 1 284 ? -14.390 -30.863 1.444 1.00 48.96 284 PHE B C 1
ATOM 4596 O O . PHE B 1 284 ? -14.480 -30.140 2.441 1.00 49.12 284 PHE B O 1
ATOM 4604 N N . ASP B 1 285 ? -14.448 -30.401 0.193 1.00 49.19 285 ASP B N 1
ATOM 4605 C CA . ASP B 1 285 ? -14.610 -28.980 -0.146 1.00 50.17 285 ASP B CA 1
ATOM 4606 C C . ASP B 1 285 ? -13.587 -28.098 0.582 1.00 49.31 285 ASP B C 1
ATOM 4607 O O . ASP B 1 285 ? -13.947 -27.155 1.294 1.00 49.33 285 ASP B O 1
ATOM 4612 N N . LEU B 1 286 ? -12.310 -28.424 0.396 1.00 48.66 286 LEU B N 1
ATOM 4613 C CA . LEU B 1 286 ? -11.218 -27.720 1.070 1.00 48.33 286 LEU B CA 1
ATOM 4614 C C . LEU B 1 286 ? -10.229 -27.070 0.098 1.00 48.96 286 LEU B C 1
ATOM 4615 O O . LEU B 1 286 ? -9.084 -26.786 0.461 1.00 47.97 286 LEU B O 1
ATOM 4620 N N . ILE B 1 287 ? -10.676 -26.837 -1.135 1.00 50.35 287 ILE B N 1
ATOM 4621 C CA . ILE B 1 287 ? -9.907 -26.049 -2.094 1.00 51.73 287 ILE B CA 1
ATOM 4622 C C . ILE B 1 287 ? -10.193 -24.563 -1.870 1.00 53.53 287 ILE B C 1
ATOM 4623 O O . ILE B 1 287 ? -11.348 -24.126 -1.905 1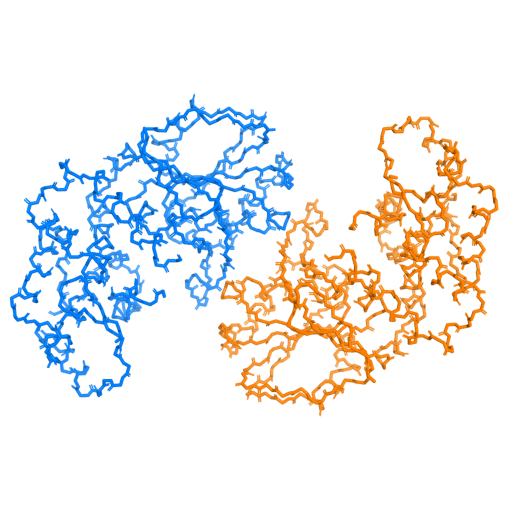.00 53.24 287 ILE B O 1
ATOM 4628 N N . PHE B 1 288 ? -9.132 -23.806 -1.606 1.00 55.66 288 PHE B N 1
ATOM 4629 C CA . PHE B 1 288 ? -9.227 -22.362 -1.428 1.00 57.84 288 PHE B CA 1
ATOM 4630 C C . PHE B 1 288 ? -8.234 -21.675 -2.357 1.00 59.66 288 PHE B C 1
ATOM 4631 O O . PHE B 1 288 ? -7.019 -21.842 -2.216 1.00 59.49 288 PHE B O 1
ATOM 4639 N N . HIS B 1 289 ? -8.759 -20.911 -3.311 1.00 62.49 289 HIS B N 1
ATOM 4640 C CA . HIS B 1 289 ? -7.926 -20.229 -4.298 1.00 65.14 289 HIS B CA 1
ATOM 4641 C C . HIS B 1 289 ? -7.328 -18.947 -3.726 1.00 66.09 289 HIS B C 1
ATOM 4642 O O . HIS B 1 289 ? -8.047 -17.991 -3.424 1.00 65.98 289 HIS B O 1
ATOM 4649 N N . TYR B 1 290 ? -6.006 -18.949 -3.574 1.00 67.31 290 TYR B N 1
ATOM 4650 C CA . TYR B 1 290 ? -5.274 -17.813 -3.024 1.00 68.46 290 TYR B CA 1
ATOM 4651 C C . TYR B 1 290 ? -4.539 -17.066 -4.140 1.00 69.57 290 TYR B C 1
ATOM 4652 O O . TYR B 1 290 ? -3.644 -17.623 -4.772 1.00 69.64 290 TYR B O 1
ATOM 4661 N N . LYS B 1 291 ? -4.920 -15.815 -4.396 1.00 71.02 291 LYS B N 1
ATOM 4662 C CA . LYS B 1 291 ? -6.003 -15.145 -3.676 1.00 72.31 291 LYS B CA 1
ATOM 4663 C C . LYS B 1 291 ? -7.229 -14.932 -4.563 1.00 72.66 291 LYS B C 1
ATOM 4664 O O . LYS B 1 291 ? -7.560 -15.774 -5.398 1.00 73.09 291 LYS B O 1
ATOM 4670 N N . PHE B 1 315 ? 9.148 -27.207 3.066 1.00 45.55 315 PHE B N 1
ATOM 4671 C CA . PHE B 1 315 ? 10.123 -27.763 3.997 1.00 44.98 315 PHE B CA 1
ATOM 4672 C C . PHE B 1 315 ? 9.754 -29.199 4.367 1.00 43.72 315 PHE B C 1
ATOM 4673 O O . PHE B 1 315 ? 10.599 -30.096 4.324 1.00 44.00 315 PHE B O 1
ATOM 4681 N N . ILE B 1 316 ? 8.488 -29.404 4.729 1.00 41.69 316 ILE B N 1
ATOM 4682 C CA . ILE B 1 316 ? 7.956 -30.735 5.011 1.00 39.87 316 ILE B CA 1
ATOM 4683 C C . ILE B 1 316 ? 7.095 -31.188 3.832 1.00 38.89 316 ILE B C 1
ATOM 4684 O O . ILE B 1 316 ? 5.990 -30.680 3.620 1.00 39.08 316 ILE B O 1
ATOM 4689 N N . LEU B 1 317 ? 7.620 -32.140 3.064 1.00 37.86 317 LEU B N 1
ATOM 4690 C CA . LEU B 1 317 ? 6.972 -32.606 1.839 1.00 36.04 317 LEU B CA 1
ATOM 4691 C C . LEU B 1 317 ? 6.767 -34.121 1.868 1.00 35.00 317 LEU B C 1
ATOM 4692 O O . LEU B 1 317 ? 7.611 -34.846 2.402 1.00 35.15 317 LEU B O 1
ATOM 4697 N N . PRO B 1 318 ? 5.648 -34.608 1.294 1.00 34.30 318 PRO B N 1
ATOM 4698 C CA . PRO B 1 318 ? 5.397 -36.048 1.277 1.00 33.83 318 PRO B CA 1
ATOM 4699 C C . PRO B 1 318 ? 6.236 -36.776 0.228 1.00 33.35 318 PRO B C 1
ATOM 4700 O O . PRO B 1 318 ? 6.427 -36.267 -0.878 1.00 32.85 318 PRO B O 1
ATOM 4704 N N . LYS B 1 319 ? 6.737 -37.954 0.592 1.00 32.66 319 LYS B N 1
ATOM 4705 C CA . LYS B 1 319 ? 7.430 -38.834 -0.349 1.00 32.74 319 LYS B CA 1
ATOM 4706 C C . LYS B 1 319 ? 6.504 -39.960 -0.816 1.00 31.90 319 LYS B C 1
ATOM 4707 O O . LYS B 1 319 ? 6.939 -40.908 -1.474 1.00 32.78 319 LYS B O 1
ATOM 4713 N N . GLY B 1 320 ? 5.226 -39.836 -0.469 1.00 31.77 320 GLY B N 1
ATOM 4714 C CA . GLY B 1 320 ? 4.211 -40.827 -0.812 1.00 30.92 320 GLY B CA 1
ATOM 4715 C C . GLY B 1 320 ? 2.935 -40.620 -0.019 1.00 30.59 320 GLY B C 1
ATOM 4716 O O . GLY B 1 320 ? 2.913 -39.853 0.947 1.00 30.66 320 GLY B O 1
ATOM 4717 N N . VAL B 1 321 ? 1.870 -41.301 -0.433 1.00 30.08 321 VAL B N 1
ATOM 4718 C CA . VAL B 1 321 ? 0.593 -41.243 0.277 1.00 30.15 321 VAL B CA 1
ATOM 4719 C C . VAL B 1 321 ? 0.696 -42.079 1.555 1.00 30.46 321 VAL B C 1
ATOM 4720 O O . VAL B 1 321 ? 0.518 -43.300 1.535 1.00 31.18 321 VAL B O 1
ATOM 4724 N N . GLY B 1 322 ? 1.005 -41.405 2.660 1.00 30.40 322 GLY B N 1
ATOM 4725 C CA . GLY B 1 322 ? 1.210 -42.060 3.951 1.00 30.39 322 GLY B CA 1
ATOM 4726 C C . GLY B 1 322 ? 2.628 -41.922 4.480 1.00 30.38 322 GLY B C 1
ATOM 4727 O O . GLY B 1 322 ? 2.975 -42.522 5.500 1.00 30.87 322 GLY B O 1
ATOM 4728 N N . ALA B 1 323 ? 3.445 -41.129 3.787 1.00 31.04 323 ALA B N 1
ATOM 4729 C CA . ALA B 1 323 ? 4.845 -40.914 4.163 1.00 31.73 323 ALA B CA 1
ATOM 4730 C C . ALA B 1 323 ? 5.303 -39.481 3.877 1.00 31.65 323 ALA B C 1
ATOM 4731 O O . ALA B 1 323 ? 4.637 -38.744 3.147 1.00 31.41 323 ALA B O 1
ATOM 4733 N N . PHE B 1 324 ? 6.441 -39.098 4.458 1.00 32.81 324 PHE B N 1
ATOM 4734 C CA . PHE B 1 324 ? 6.981 -37.743 4.317 1.00 35.25 324 PHE B CA 1
ATOM 4735 C C . PHE B 1 324 ? 8.511 -37.717 4.375 1.00 36.91 324 PHE B C 1
ATOM 4736 O O . PHE B 1 324 ? 9.139 -38.657 4.867 1.00 35.71 324 PHE B O 1
ATOM 4744 N N . GLU B 1 325 ? 9.096 -36.627 3.882 1.00 39.90 325 GLU B N 1
ATOM 4745 C CA . GLU B 1 325 ? 10.533 -36.375 3.999 1.00 43.96 325 GLU B CA 1
ATOM 4746 C C . GLU B 1 325 ? 10.818 -34.914 4.337 1.00 45.15 325 GLU B C 1
ATOM 4747 O O . GLU B 1 325 ? 10.047 -34.021 3.974 1.00 44.68 325 GLU B O 1
ATOM 4753 N N . VAL B 1 326 ? 11.929 -34.681 5.032 1.00 47.47 326 VAL B N 1
ATOM 4754 C CA . VAL B 1 326 ? 12.344 -33.331 5.408 1.00 50.11 326 VAL B CA 1
ATOM 4755 C C . VAL B 1 326 ? 13.295 -32.756 4.356 1.00 51.47 326 VAL B C 1
ATOM 4756 O O . VAL B 1 326 ? 14.406 -33.258 4.166 1.00 50.84 326 VAL B O 1
ATOM 4760 N N . ALA B 1 327 ? 12.840 -31.709 3.672 1.00 53.40 327 ALA B N 1
ATOM 4761 C CA . ALA B 1 327 ? 13.646 -31.017 2.669 1.00 55.95 327 ALA B CA 1
ATOM 4762 C C . ALA B 1 327 ? 14.174 -29.699 3.228 1.00 57.74 327 ALA B C 1
ATOM 4763 O O . ALA B 1 327 ? 13.414 -28.906 3.791 1.00 57.71 327 ALA B O 1
ATOM 4765 N N . SER B 1 328 ? 15.476 -29.474 3.070 1.00 60.34 328 SER B N 1
ATOM 4766 C CA . SER B 1 328 ? 16.131 -28.294 3.635 1.00 62.49 328 SER B CA 1
ATOM 4767 C C . SER B 1 328 ? 16.738 -27.375 2.572 1.00 64.09 328 SER B C 1
ATOM 4768 O O . SER B 1 328 ? 16.161 -26.334 2.248 1.00 64.55 328 SER B O 1
ATOM 4771 N N . HIS B 1 329 ? 17.894 -27.762 2.034 1.00 65.52 329 HIS B N 1
ATOM 4772 C CA . HIS B 1 329 ? 18.629 -26.922 1.087 1.00 66.73 329 HIS B CA 1
ATOM 4773 C C . HIS B 1 329 ? 18.036 -26.976 -0.322 1.00 66.97 329 HIS B C 1
ATOM 4774 O O . HIS B 1 329 ? 18.516 -27.709 -1.192 1.00 67.28 329 HIS B O 1
ATOM 4781 N N . ILE B 1 330 ? 16.980 -26.192 -0.526 1.00 67.30 330 ILE B N 1
ATOM 4782 C CA . ILE B 1 330 ? 16.295 -26.103 -1.812 1.00 67.96 330 ILE B CA 1
ATOM 4783 C C . ILE B 1 330 ? 16.602 -24.745 -2.450 1.00 68.32 330 ILE B C 1
ATOM 4784 O O . ILE B 1 330 ? 16.441 -23.709 -1.798 1.00 68.71 330 ILE B O 1
ATOM 4789 N N . PRO B 1 331 ? 17.061 -24.747 -3.721 1.00 68.39 331 PRO B N 1
ATOM 4790 C CA . PRO B 1 331 ? 17.358 -23.513 -4.457 1.00 68.53 331 PRO B CA 1
ATOM 4791 C C . PRO B 1 331 ? 16.191 -22.526 -4.469 1.00 68.57 331 PRO B C 1
ATOM 4792 O O . PRO B 1 331 ? 15.028 -22.939 -4.510 1.00 68.55 331 PRO B O 1
ATOM 4796 N N . LYS B 1 332 ? 16.516 -21.235 -4.433 1.00 68.69 332 LYS B N 1
ATOM 4797 C CA . LYS B 1 332 ? 15.519 -20.164 -4.387 1.00 69.51 332 LYS B CA 1
ATOM 4798 C C . LYS B 1 332 ? 14.644 -20.131 -5.642 1.00 69.62 332 LYS B C 1
ATOM 4799 O O . LYS B 1 332 ? 13.445 -19.862 -5.560 1.00 69.85 332 LYS B O 1
ATOM 4805 N N . GLU B 1 333 ? 15.253 -20.412 -6.794 1.00 69.65 333 GLU B N 1
ATOM 4806 C CA . GLU B 1 333 ? 14.548 -20.429 -8.081 1.00 69.64 333 GLU B CA 1
ATOM 4807 C C . GLU B 1 333 ? 13.520 -21.558 -8.195 1.00 69.36 333 GLU B C 1
ATOM 4808 O O . GLU B 1 333 ? 12.530 -21.429 -8.920 1.00 69.38 333 GLU B O 1
ATOM 4814 N N . THR B 1 334 ? 13.764 -22.657 -7.482 1.00 68.98 334 THR B N 1
ATOM 4815 C CA . THR B 1 334 ? 12.825 -23.778 -7.418 1.00 68.76 334 THR B CA 1
ATOM 4816 C C . THR B 1 334 ? 11.595 -23.392 -6.593 1.00 68.29 334 THR B C 1
ATOM 4817 O O . THR B 1 334 ? 10.476 -23.812 -6.897 1.00 68.42 334 THR B O 1
ATOM 4821 N N . ILE B 1 335 ? 11.819 -22.586 -5.556 1.00 68.01 335 ILE B N 1
ATOM 4822 C CA . ILE B 1 335 ? 10.748 -22.067 -4.704 1.00 67.62 335 ILE B CA 1
ATOM 4823 C C . ILE B 1 335 ? 9.884 -21.056 -5.468 1.00 67.89 335 ILE B C 1
ATOM 4824 O O . ILE B 1 335 ? 8.655 -21.105 -5.392 1.00 67.58 335 ILE B O 1
ATOM 4829 N N . ILE B 1 336 ? 10.537 -20.158 -6.207 1.00 68.44 336 ILE B N 1
ATOM 4830 C CA . ILE B 1 336 ? 9.855 -19.134 -7.009 1.00 68.80 336 ILE B CA 1
ATOM 4831 C C . ILE B 1 336 ? 8.998 -19.753 -8.121 1.00 69.13 336 ILE B C 1
ATOM 4832 O O . ILE B 1 336 ? 7.898 -19.271 -8.404 1.00 69.11 336 ILE B O 1
ATOM 4837 N N . LYS B 1 337 ? 9.506 -20.824 -8.732 1.00 69.71 337 LYS B N 1
ATOM 4838 C CA . LYS B 1 337 ? 8.775 -21.564 -9.765 1.00 70.33 337 LYS B CA 1
ATOM 4839 C C . LYS B 1 337 ? 7.485 -22.170 -9.205 1.00 70.40 337 LYS B C 1
ATOM 4840 O O . LYS B 1 337 ? 6.467 -22.229 -9.897 1.00 69.94 337 LYS B O 1
ATOM 4846 N N . VAL B 1 338 ? 7.545 -22.612 -7.950 1.00 71.04 338 VAL B N 1
ATOM 4847 C CA . VAL B 1 338 ? 6.377 -23.114 -7.227 1.00 71.53 338 VAL B CA 1
ATOM 4848 C C . VAL B 1 338 ? 5.478 -21.950 -6.796 1.00 72.42 338 VAL B C 1
ATOM 4849 O O . VAL B 1 338 ? 4.251 -22.042 -6.875 1.00 72.31 338 VAL B O 1
ATOM 4853 N N . LEU B 1 339 ? 6.101 -20.856 -6.358 1.00 73.74 339 LEU B N 1
ATOM 4854 C CA . LEU B 1 339 ? 5.379 -19.650 -5.942 1.00 75.38 339 LEU B CA 1
ATOM 4855 C C . LEU B 1 339 ? 4.771 -18.870 -7.111 1.00 76.52 339 LEU B C 1
ATOM 4856 O O . LEU B 1 339 ? 3.977 -17.949 -6.900 1.00 76.42 339 LEU B O 1
ATOM 4861 N N . GLU B 1 340 ? 5.144 -19.240 -8.336 1.00 78.37 340 GLU B N 1
ATOM 4862 C CA . GLU B 1 340 ? 4.523 -18.681 -9.536 1.00 80.42 340 GLU B CA 1
ATOM 4863 C C . GLU B 1 340 ? 3.100 -19.226 -9.680 1.00 81.76 340 GLU B C 1
ATOM 4864 O O . GLU B 1 340 ? 2.219 -18.551 -10.217 1.00 81.87 340 GLU B O 1
ATOM 4870 N N . LYS B 1 341 ? 2.894 -20.453 -9.200 1.00 83.73 341 LYS B N 1
ATOM 4871 C CA . LYS B 1 341 ? 1.555 -20.961 -8.907 1.00 85.64 341 LYS B CA 1
ATOM 4872 C C . LYS B 1 341 ? 1.123 -20.295 -7.604 1.00 87.10 341 LYS B C 1
ATOM 4873 O O . LYS B 1 341 ? 1.918 -20.183 -6.667 1.00 87.31 341 LYS B O 1
ATOM 4879 N N . TRP B 1 342 ? -0.134 -19.869 -7.535 1.00 88.76 342 TRP B N 1
ATOM 4880 C CA . TRP B 1 342 ? -0.550 -18.908 -6.505 1.00 90.24 342 TRP B CA 1
ATOM 4881 C C . TRP B 1 342 ? -1.099 -19.313 -5.113 1.00 90.74 342 TRP B C 1
ATOM 4882 O O . TRP B 1 342 ? -0.838 -18.575 -4.165 1.00 91.03 342 TRP B O 1
ATOM 4893 N N . HIS B 1 343 ? -1.824 -20.426 -4.914 1.00 91.09 343 HIS B N 1
ATOM 4894 C CA . HIS B 1 343 ? -2.121 -21.551 -5.830 1.00 91.14 343 HIS B CA 1
ATOM 4895 C C . HIS B 1 343 ? -0.913 -22.412 -6.215 1.00 90.88 343 HIS B C 1
ATOM 4896 O O . HIS B 1 343 ? -0.399 -23.177 -5.400 1.00 90.39 343 HIS B O 1
#

Radius of gyration: 28.74 Å; Cα contacts (8 Å, |Δi|>4): 1201; chains: 2; bounding box: 64×42×88 Å

Organism: Helicobacter pylori (strain ATCC 700392 / 26695) (NCBI:txid85962)

=== Feature glossary ===
Annotated list of the representations used here:

Nearest PDB structures. The Foldseek neighbor list gives the closest experimentally determined structures in the PDB, ranked by structural alignment. TM-score near 1 means near-identical fold; near 0.3 means only rough topology match. This is how one finds what a novel AlphaFold prediction most resembles in the solved-structure universe.

Foldseek 3Di. Foldseek's 3Di representation compresses backbone geometry into a per-residue letter drawn from a learned twenty-state alphabet. It captures the tertiary interaction pattern around each residue — which residues are packed against it in space, regardless of where they are in sequence.

Radius of gyration, Cα contacts, bounding box. Radius of gyration (Rg) is the root-mean-square distance of Cα atoms from their centroid — a single number for overall size and compactness. A globular domain of N residues has Rg ≈ 2.2·N^0.38 Å; an extended or disordered chain has a much larger Rg. The Cα contact count is the number of residue pairs whose Cα atoms are within 8 Å and are more than four positions apart in sequence — a standard proxy for tertiary packing density. The bounding box is the smallest axis-aligned box enclosing all Cα atoms.

InterPro / GO / CATH / organism. The annotation block draws on four external resources. InterPro: which protein families and domains the sequence belongs to. GO: standardized terms for what the protein does, what process it participates in, and where in the cell it acts. CATH: which structural fold it has in the CATH hierarchy. Organism: the species of origin.

mmCIF coordinates. The mmCIF block holds the 3D Cartesian coordinates of each backbone atom (N, Cα, C, O) in ångströms. mmCIF is the PDB's canonical archive format — a tagged-loop text representation of the atomic model.

pLDDT. pLDDT is the predicted lDDT-Cα score: AlphaFold's confidence that the local environment of each residue (all inter-atomic distances within 15 Å) is correctly placed. It is a per-residue number between 0 and 100, with higher meaning more reliable.

Backbone torsions (φ/ψ). φ (phi) and ψ (psi) are the two rotatable backbone dihedrals per residue: φ is the C(i-1)–N–Cα–C torsion, ψ is the N–Cα–C–N(i+1) torsion, both in degrees on (−180°, 180°]. α-helical residues cluster near (−60°, −45°); β-strand residues near (−120°, +130°). A Ramachandran plot is simply a scatter of (φ, ψ) for every residue.

B-factor. For experimental (PDB) structures, the B-factor (temperature factor) quantifies the positional spread of each atom in the crystal — a combination of thermal vibration and static disorder — in units of Å². High B-factors mark flexible loops or poorly resolved regions; low B-factors mark the rigid, well-ordered core.

Secondary structure (3-state, P-SEA). SS3 is a coarse helix/strand/coil call (letters a/b/c) made by the P-SEA algorithm from inter-Cα distances and dihedrals. It is less detailed than DSSP but needs only Cα position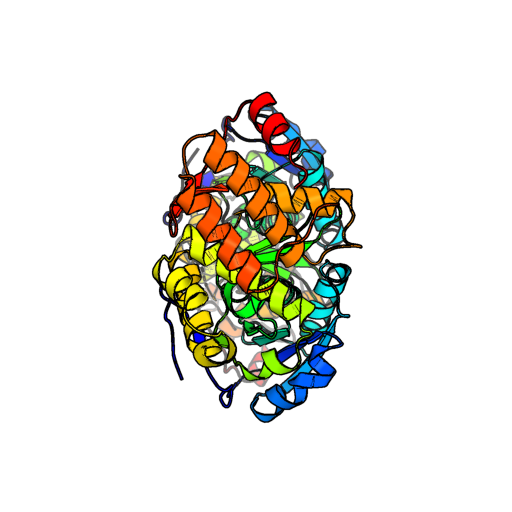s.

Predicted aligned error. Predicted aligned error is AlphaFold's pairwise confidence. Unlike pLDDT (per-residue), PAE is per-residue-pair and captures whether two parts of the structure are correctly placed relative to each other. Units are ångströms of expected positional error.

Solvent-accessible surface area. Solvent-accessible surface area (SASA) is the area in Å² traced out by the centre of a 1.4 Å probe sphere (a water molecule) rolled over the protein's van der Waals surface (Shrake–Rupley / Lee–Richards construction). Buried residues have near-zero SASA; fully exposed residues can exceed 200 Å². The total SASA scales roughly with the number of surface residues.

Secondary structure (8-state, DSSP). The SS8 string is DSSP's per-residue secondary-structure call. α-helix (H) means an i→i+4 H-bond ladder; β-strand (E) means the residue participates in a β-sheet; 3₁₀ (G) and π (I) are tighter and wider helices; T/S are turns/bends; '-' is loop.

Rendered structure images. Structure images are PyMOL renders from six orthogonal camera directions. Cartoon representation draws helices as coils and strands as arrows; sticks shows the backbone as bonds; surface shows the solvent-excluded envelope. Rainbow coloring maps sequence position to hue (blue→red, N→C); chain coloring assigns a distinct color per polypeptide.

Sequence. The amino-acid sequence is the protein's primary structure: the linear order of residues from the N-terminus to the C-terminus, written in one-letter code. Everything else here — the 3D coordinates, the secondary structure, the domain annotations — is ultimately a consequence of this string.

Contact-map, Ramachandran, a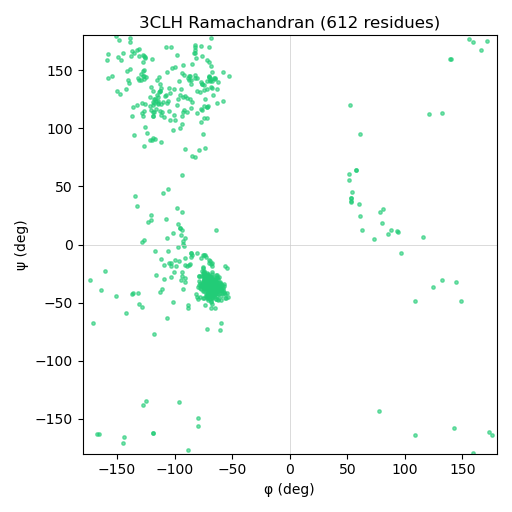nd PAE plots. Three diagnostic plots accompany the record. The Cα contact map visualizes the tertiary structure as a 2D adjacency matrix (8 Å cutoff, sequence-local contacts suppressed). The Ramachandran plot shows the distribution of backbone (φ, ψ) torsions, with points in the α and β basins reflecting secondary structure content. The PAE plot shows AlphaFold's inter-residue confidence as a color matrix.